Protein 2QIB (pdb70)

CATH classification: 1.10.357.10

Sequence (421 aa):
GVEERRQQLIGVALDLFSRRSPDEVSIDEIASAAGISRPLVYHYFPGKLSLYEAALQRASDDLADRFVEPRQGPLGARLLRVGRYFDFVDEHGPGFSALRGGPAVGSTTTNALVDSVRQAAYVQILSHLDVTEPPARLELVVRSWISLAESTALLWLDGRRIPRAELETQLVHDFAALAVSAAYDEEGALVRRVLADEPEDGPFGDLVDRLLALSARRRQQLIGVALDLFSRRSPDEVSIDEIASAAGISRPLVYHYFPGKLSLYEAALQRASDDLADRFVEPRQGPLGARLLRVGRYFDFVDEHGPGFSALRSTTTNALVDSVRQAAYVQILSHLDVTEPPARLELVVRSWISLAESTALLWLDGRRIPRAELETQLVHDFAALAVSAAYDEEGALVRRVLADEPEGPFGDLVDRLLALS

Radius of gyration: 23.61 Å; Cα contacts (8 Å, |Δi|>4): 431; chains: 2; bounding box: 63×39×67 Å

Nearest PDB structures (foldseek):
  2qib-assembly1_A  TM=1.005E+00  e=2.939E-26  Streptomyces coelicolor A3(2)
  3bjb-assembly1_B  TM=6.871E-01  e=5.422E-05  Rhodococcus jostii RHA1
  5ua2-assembly1_A-2  TM=6.798E-01  e=7.102E-04  Mycobacterium tuberculosis H37Rv
  5vl9-assembly2_C  TM=7.316E-01  e=1.381E-03  [Enterobacter] lignolyticus
  2fd5-assembly1_A-2  TM=6.875E-01  e=1.059E-03  Pseudomonas aeruginosa PAO1

Solvent-accessible surface area: 19362 Å² total

B-factor: mean 26.99, std 11.4, range [12.88, 79.57]

Organism: Streptomyces coelicolor (strain ATCC BAA-471 / A3(2) / M145) (NCBI:txid100226)

InterPro domains:
  IPR001647 DNA-binding HTH domain, TetR-type [PF00440] (19-64)
  IPR001647 DNA-binding HTH domain, TetR-type [PR00455] (18-31)
  IPR001647 DNA-binding HTH domain, TetR-type [PR00455] (39-62)
  IPR001647 DNA-binding HTH domain, TetR-type [PS50977] (12-72)
  IPR009057 Homedomain-like superfamily [SSF46689] (6-78)
  IPR023772 DNA-binding HTH domain, TetR-type, conserved site [PS01081] (30-60)
  IPR050109 HTH-type, TetR-like transcriptional regulator [PTHR30055] (1-111)
  IPR054129 DesT tetracyclin repressor-like, C-terminal domain [PF21943] (85-188)

Structure (mmCIF, N/CA/C/O backbone):
data_2QIB
#
_entry.id   2QIB
#
_cell.length_a   54.607
_cell.length_b   76.292
_cell.length_c   65.262
_cell.angle_alpha   90.00
_cell.angle_beta   107.54
_cell.angle_gamma   90.00
#
_symmetry.space_group_name_H-M   'P 1 21 1'
#
loop_
_entity.id
_entity.type
_entity.pdbx_description
1 polymer 'tetR-family transcriptional regulator'
2 non-polymer 'HEXAETHYLENE GLYCOL'
3 water water
#
loop_
_atom_site.group_PDB
_atom_site.id
_atom_site.type_symbol
_atom_site.label_atom_id
_atom_site.label_alt_id
_atom_site.label_comp_id
_atom_site.label_asym_id
_atom_site.label_entity_id
_atom_site.label_seq_id
_atom_site.pdbx_PDB_ins_code
_atom_site.Cartn_x
_atom_site.Cartn_y
_atom_site.Cartn_z
_atom_site.occupancy
_atom_site.B_iso_or_equiv
_atom_site.auth_seq_id
_atom_site.auth_comp_id
_atom_site.auth_asym_id
_atom_site.auth_atom_id
_atom_site.pdbx_PDB_model_num
ATOM 9 N N . GLY A 1 10 ? 35.499 16.260 -11.943 1.00 40.66 10 GLY A N 1
ATOM 10 C CA . GLY A 1 10 ? 35.382 14.914 -12.502 1.00 36.56 10 GLY A CA 1
ATOM 11 C C . GLY A 1 10 ? 33.952 14.390 -12.527 1.00 34.22 10 GLY A C 1
ATOM 12 O O . GLY A 1 10 ? 33.041 15.003 -11.952 1.00 32.61 10 GLY A O 1
ATOM 13 N N . VAL A 1 11 ? 33.770 13.251 -13.200 1.00 31.84 11 VAL A N 1
ATOM 14 C CA . VAL A 1 11 ? 32.436 12.672 -13.485 1.00 29.44 11 VAL A CA 1
ATOM 15 C C . VAL A 1 11 ? 31.653 12.276 -12.231 1.00 28.68 11 VAL A C 1
ATOM 16 O O . VAL A 1 11 ? 30.477 12.630 -12.085 1.00 26.92 11 VAL A O 1
ATOM 20 N N . GLU A 1 12 ? 32.304 11.547 -11.321 1.00 27.81 12 GLU A N 1
ATOM 21 C CA . GLU A 1 12 ? 31.628 11.140 -10.078 1.00 27.91 12 GLU A CA 1
ATOM 22 C C . GLU A 1 12 ? 31.353 12.323 -9.168 1.00 27.46 12 GLU A C 1
ATOM 23 O O . GLU A 1 12 ? 30.298 12.375 -8.535 1.00 27.97 12 GLU A O 1
ATOM 29 N N . GLU A 1 13 ? 32.295 13.268 -9.124 1.00 27.43 13 GLU A N 1
ATOM 30 C CA . GLU A 1 13 ? 32.101 14.514 -8.381 1.00 27.46 13 GLU A CA 1
ATOM 31 C C . GLU A 1 13 ? 30.879 15.237 -8.939 1.00 25.77 13 GLU A C 1
ATOM 32 O O . GLU A 1 13 ? 30.011 15.668 -8.183 1.00 25.54 13 GLU A O 1
ATOM 38 N N . ARG A 1 14 ? 30.809 15.341 -10.262 1.00 24.30 14 ARG A N 1
ATOM 39 C CA . ARG A 1 14 ? 29.689 16.022 -10.900 1.00 23.23 14 ARG A CA 1
ATOM 40 C C . ARG A 1 14 ? 28.367 15.326 -10.598 1.00 22.11 14 ARG A C 1
ATOM 41 O O . ARG A 1 14 ? 27.370 15.998 -10.316 1.00 20.91 14 ARG A O 1
ATOM 49 N N . ARG A 1 15 ? 28.345 13.997 -10.683 1.00 20.61 15 ARG A N 1
ATOM 50 C CA . ARG A 1 15 ? 27.104 13.269 -10.387 1.00 21.60 15 ARG A CA 1
ATOM 51 C C . ARG A 1 15 ? 26.636 13.574 -8.980 1.00 20.83 15 ARG A C 1
ATOM 52 O O . ARG A 1 15 ? 25.464 13.881 -8.764 1.00 19.08 15 ARG A O 1
ATOM 60 N N . GLN A 1 16 ? 27.557 13.482 -8.022 1.00 20.49 16 GLN A N 1
ATOM 61 C CA . GLN A 1 16 ? 27.203 13.738 -6.614 1.00 21.17 16 GLN A CA 1
ATOM 62 C C . GLN A 1 16 ? 26.845 15.217 -6.360 1.00 21.26 16 GLN A C 1
ATOM 63 O O . GLN A 1 16 ? 25.912 15.510 -5.569 1.00 19.90 16 GLN A O 1
ATOM 69 N N . GLN A 1 17 ? 27.531 16.142 -7.043 1.00 20.21 17 GLN A N 1
ATOM 70 C CA . GLN A 1 17 ? 27.159 17.569 -7.000 1.00 20.71 17 GLN A CA 1
ATOM 71 C C . GLN A 1 17 ? 25.724 17.784 -7.477 1.00 19.93 17 GLN A C 1
ATOM 72 O O . GLN A 1 17 ? 24.956 18.488 -6.827 1.00 20.00 17 GLN A O 1
ATOM 78 N N . LEU A 1 18 ? 25.386 17.194 -8.625 1.00 19.42 18 LEU A N 1
ATOM 79 C CA . LEU A 1 18 ? 24.045 17.300 -9.178 1.00 18.87 18 LEU A CA 1
ATOM 80 C C . LEU A 1 18 ? 22.973 16.744 -8.227 1.00 18.19 18 LEU A C 1
ATOM 81 O O . LEU A 1 18 ? 21.935 17.357 -8.072 1.00 17.29 18 LEU A O 1
ATOM 86 N N . ILE A 1 19 ? 23.220 15.585 -7.604 1.00 17.73 19 ILE A N 1
ATOM 87 C CA . ILE A 1 19 ? 22.261 15.017 -6.639 1.00 17.87 19 ILE A CA 1
ATOM 88 C C . ILE A 1 19 ? 22.056 16.004 -5.497 1.00 16.89 19 ILE A C 1
ATOM 89 O O . ILE A 1 19 ? 20.926 16.198 -5.059 1.00 17.58 19 ILE A O 1
ATOM 94 N N . GLY A 1 20 ? 23.151 16.624 -5.041 1.00 17.09 20 GLY A N 1
ATOM 95 C CA . GLY A 1 20 ? 23.089 17.621 -3.925 1.00 16.58 20 GLY A CA 1
ATOM 96 C C . GLY A 1 20 ? 22.274 18.858 -4.289 1.00 16.69 20 GLY A C 1
ATOM 97 O O . GLY A 1 20 ? 21.484 19.360 -3.489 1.00 15.84 20 GLY A O 1
ATOM 98 N N . VAL A 1 21 ? 22.487 19.355 -5.507 1.00 16.46 21 VAL A N 1
ATOM 99 C CA . VAL A 1 21 ? 21.771 20.513 -5.989 1.00 16.82 21 VAL A CA 1
ATOM 100 C C . VAL A 1 21 ? 20.299 20.166 -6.093 1.00 15.81 21 VAL A C 1
ATOM 101 O O . VAL A 1 21 ? 19.423 20.940 -5.669 1.00 16.24 21 VAL A O 1
ATOM 105 N N . ALA A 1 22 ? 20.017 19.008 -6.679 1.00 15.90 22 ALA A N 1
ATOM 106 C CA . ALA A 1 22 ? 18.631 18.527 -6.780 1.00 16.81 22 ALA A CA 1
ATOM 107 C C . ALA A 1 22 ? 17.975 18.406 -5.423 1.00 17.38 22 ALA A C 1
ATOM 108 O O . ALA A 1 22 ? 16.820 18.826 -5.232 1.00 17.10 22 ALA A O 1
ATOM 110 N N . LEU A 1 23 ? 18.694 17.804 -4.478 1.00 16.92 23 LEU A N 1
ATOM 111 C CA . LEU A 1 23 ? 18.155 17.654 -3.132 1.00 17.21 23 LEU A CA 1
ATOM 112 C C . LEU A 1 23 ? 17.858 19.021 -2.519 1.00 17.47 23 LEU A C 1
ATOM 113 O O . LEU A 1 23 ? 16.802 19.215 -1.898 1.00 18.19 23 LEU A O 1
ATOM 118 N N . ASP A 1 24 ? 18.762 19.974 -2.720 1.00 16.93 24 ASP A N 1
ATOM 119 C CA . ASP A 1 24 ? 18.535 21.326 -2.204 1.00 17.19 24 ASP A CA 1
ATOM 120 C C . ASP A 1 24 ? 17.216 21.938 -2.738 1.00 16.34 24 ASP A C 1
ATOM 121 O O . ASP A 1 24 ? 16.386 22.427 -1.983 1.00 16.08 24 ASP A O 1
ATOM 126 N N . LEU A 1 25 ? 17.030 21.881 -4.052 1.00 16.08 25 LEU A N 1
ATOM 127 C CA . LEU A 1 25 ? 15.851 22.475 -4.684 1.00 15.87 25 LEU A CA 1
ATOM 128 C C . LEU A 1 25 ? 14.573 21.726 -4.349 1.00 16.14 25 LEU A C 1
ATOM 129 O O . LEU A 1 25 ? 13.569 22.364 -4.022 1.00 16.48 25 LEU A O 1
ATOM 134 N N . PHE A 1 26 ? 14.626 20.389 -4.399 1.00 15.33 26 PHE A N 1
ATOM 135 C CA . PHE A 1 26 ? 13.464 19.560 -4.056 1.00 16.92 26 PHE A CA 1
ATOM 136 C C . PHE A 1 26 ? 13.149 19.633 -2.560 1.00 17.45 26 PHE A C 1
ATOM 137 O O . PHE A 1 26 ? 12.051 19.241 -2.134 1.00 18.66 26 PHE A O 1
ATOM 145 N N . SER A 1 27 ? 14.096 20.110 -1.753 1.00 17.02 27 SER A N 1
ATOM 146 C CA . SER A 1 27 ? 13.806 20.315 -0.328 1.00 18.92 27 SER A CA 1
ATOM 147 C C . SER A 1 27 ? 13.045 21.623 -0.131 1.00 20.10 27 SER A C 1
ATOM 148 O O . SER A 1 27 ? 12.182 21.729 0.749 1.00 21.37 27 SER A O 1
ATOM 151 N N . ARG A 1 28 ? 13.373 22.623 -0.949 1.00 19.97 28 ARG A N 1
ATOM 152 C CA . ARG A 1 28 ? 12.859 23.982 -0.800 1.00 20.92 28 ARG A CA 1
ATOM 153 C C . ARG A 1 28 ? 11.463 24.212 -1.354 1.00 20.13 28 ARG A C 1
ATOM 154 O O . ARG A 1 28 ? 10.770 25.132 -0.915 1.00 19.88 28 ARG A O 1
ATOM 162 N N . ARG A 1 29 ? 11.074 23.418 -2.345 1.00 20.35 29 ARG A N 1
ATOM 163 C CA . ARG A 1 29 ? 9.831 23.657 -3.063 1.00 21.46 29 ARG A CA 1
ATOM 164 C C . ARG A 1 29 ? 9.183 22.357 -3.440 1.00 20.08 29 ARG A C 1
ATOM 165 O O . ARG A 1 29 ? 9.878 21.334 -3.609 1.00 21.55 29 ARG A O 1
ATOM 173 N N . SER A 1 30 ? 7.870 22.389 -3.645 1.00 20.75 30 SER A N 1
ATOM 174 C CA . SER A 1 30 ? 7.193 21.232 -4.207 1.00 21.86 30 SER A CA 1
ATOM 175 C C . SER A 1 30 ? 7.787 20.919 -5.588 1.00 21.69 30 SER A C 1
ATOM 176 O O . SER A 1 30 ? 8.273 21.841 -6.285 1.00 20.73 30 SER A O 1
ATOM 179 N N . PRO A 1 31 ? 7.786 19.625 -5.976 1.00 21.84 31 PRO A N 1
ATOM 180 C CA . PRO A 1 31 ? 8.600 19.174 -7.098 1.00 22.27 31 PRO A CA 1
ATOM 181 C C . PRO A 1 31 ? 8.110 19.731 -8.456 1.00 22.72 31 PRO A C 1
ATOM 182 O O . PRO A 1 31 ? 8.904 19.849 -9.399 1.00 22.28 31 PRO A O 1
ATOM 186 N N . ASP A 1 32 ? 6.824 20.080 -8.545 1.00 22.20 32 ASP A N 1
ATOM 187 C CA . ASP A 1 32 ? 6.286 20.776 -9.737 1.00 23.51 32 ASP A CA 1
ATOM 188 C C . ASP A 1 32 ? 6.919 22.155 -9.986 1.00 21.98 32 ASP A C 1
ATOM 189 O O . ASP A 1 32 ? 6.829 22.693 -11.123 1.00 22.47 32 ASP A O 1
ATOM 194 N N . GLU A 1 33 ? 7.533 22.741 -8.954 1.00 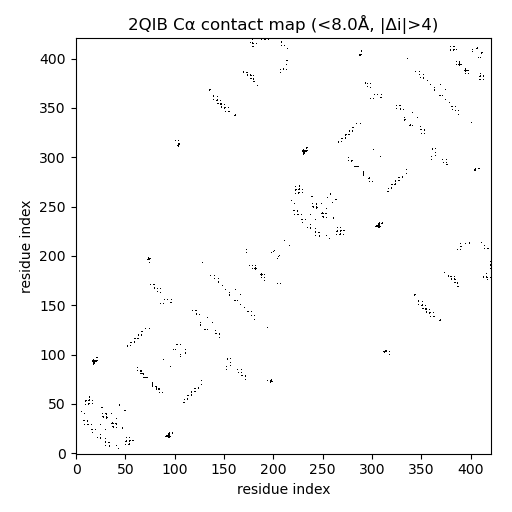20.34 33 GLU A N 1
ATOM 195 C CA . GLU A 1 33 ? 8.191 24.045 -9.061 1.00 19.46 33 GLU A CA 1
ATOM 196 C C . GLU A 1 33 ? 9.716 23.940 -9.152 1.00 18.20 33 GLU A C 1
ATOM 197 O O . GLU A 1 33 ? 10.396 24.912 -8.888 1.00 18.41 33 GLU A O 1
ATOM 203 N N . VAL A 1 34 ? 10.235 22.751 -9.472 1.00 17.58 34 VAL A N 1
ATOM 204 C CA . VAL A 1 34 ? 11.671 22.561 -9.654 1.00 17.02 34 VAL A CA 1
ATOM 205 C C . VAL A 1 34 ? 11.874 21.997 -11.045 1.00 17.80 34 VAL A C 1
ATOM 206 O O . VAL A 1 34 ? 11.307 20.968 -11.383 1.00 19.49 34 VAL A O 1
ATOM 210 N N . SER A 1 35 ? 12.680 22.675 -11.855 1.00 17.69 35 SER A N 1
ATOM 211 C CA . SER A 1 35 ? 12.914 22.241 -13.246 1.00 17.00 35 SER A CA 1
ATOM 212 C C . SER A 1 35 ? 14.349 21.766 -13.461 1.00 16.37 35 SER A C 1
ATOM 213 O O . SER A 1 35 ? 15.260 22.110 -12.714 1.00 15.24 35 SER A O 1
ATOM 216 N N . ILE A 1 36 ? 14.552 21.013 -14.536 1.00 16.86 36 ILE A N 1
ATOM 217 C CA . ILE A 1 36 ? 15.915 20.646 -14.943 1.00 17.66 36 ILE A CA 1
ATOM 218 C C . ILE A 1 36 ? 16.754 21.885 -15.202 1.00 17.21 36 ILE A C 1
ATOM 219 O O . ILE A 1 36 ? 17.918 21.953 -14.780 1.00 16.64 36 ILE A O 1
ATOM 224 N N . ASP A 1 37 ? 16.170 22.878 -15.881 1.00 17.01 37 ASP A N 1
ATOM 225 C CA . ASP A 1 37 ? 16.881 24.135 -16.131 1.00 17.99 37 ASP A CA 1
ATOM 226 C C . ASP A 1 37 ? 17.370 24.791 -14.817 1.00 17.29 37 ASP A C 1
ATOM 227 O O . ASP A 1 37 ? 18.473 25.331 -14.748 1.00 16.28 37 ASP A O 1
ATOM 232 N N . GLU A 1 38 ? 16.551 24.736 -13.770 1.00 16.53 38 GLU A N 1
ATOM 233 C CA . GLU A 1 38 ? 16.947 25.345 -12.493 1.00 16.06 38 GLU A CA 1
ATOM 234 C C . GLU A 1 38 ? 18.087 24.561 -11.841 1.00 16.24 38 GLU A C 1
ATOM 235 O O . GLU A 1 38 ? 18.998 25.132 -11.226 1.00 16.51 38 GLU A O 1
ATOM 241 N N . ILE A 1 39 ? 17.998 23.240 -11.953 1.00 15.27 39 ILE A N 1
ATOM 242 C CA . ILE A 1 39 ? 19.037 22.357 -11.434 1.00 16.15 39 ILE A CA 1
ATOM 243 C C . ILE A 1 39 ? 20.367 22.611 -12.181 1.00 15.55 39 ILE A C 1
ATOM 244 O O . ILE A 1 39 ? 21.406 22.809 -11.542 1.00 16.04 39 ILE A O 1
ATOM 249 N N . ALA A 1 40 ? 20.302 22.643 -13.510 1.00 15.79 40 ALA A N 1
ATOM 250 C CA . ALA A 1 40 ? 21.482 22.932 -14.349 1.00 16.36 40 ALA A CA 1
ATOM 251 C C . ALA A 1 40 ? 22.069 24.272 -13.946 1.00 17.48 40 ALA A C 1
ATOM 252 O O . ALA A 1 40 ? 23.273 24.384 -13.695 1.00 17.21 40 ALA A O 1
ATOM 254 N N . SER A 1 41 ? 21.216 25.300 -13.850 1.00 18.84 41 SER A N 1
ATOM 255 C CA . SER A 1 41 ? 21.705 26.629 -13.459 1.00 20.88 41 SER A CA 1
ATOM 256 C C . SER A 1 41 ? 22.407 26.642 -12.084 1.00 21.09 41 SER A C 1
ATOM 257 O O . SER A 1 41 ? 23.519 27.147 -11.972 1.00 21.49 41 SER A O 1
ATOM 260 N N . ALA A 1 42 ? 21.764 26.073 -11.062 1.00 20.76 42 ALA A N 1
ATOM 261 C CA . ALA A 1 42 ? 22.349 25.954 -9.727 1.00 21.55 42 ALA A CA 1
ATOM 262 C C . ALA A 1 42 ? 23.669 25.169 -9.733 1.00 22.45 42 ALA A C 1
ATOM 263 O O . ALA A 1 42 ? 24.602 25.507 -9.002 1.00 22.50 42 ALA A O 1
ATOM 265 N N . ALA A 1 43 ? 23.741 24.138 -10.573 1.00 21.92 43 ALA A N 1
ATOM 266 C CA . ALA A 1 43 ? 24.953 23.322 -10.691 1.00 22.10 43 ALA A CA 1
ATOM 267 C C . ALA A 1 43 ? 26.052 23.962 -11.543 1.00 22.00 43 ALA A C 1
ATOM 268 O O . ALA A 1 43 ? 27.196 23.480 -11.558 1.00 22.98 43 ALA A O 1
ATOM 270 N N . GLY A 1 44 ? 25.722 25.012 -12.295 1.00 20.88 44 GLY A N 1
ATOM 271 C CA . GLY A 1 44 ? 26.708 25.674 -13.151 1.00 21.75 44 GLY A CA 1
ATOM 272 C C . GLY A 1 44 ? 26.960 24.910 -14.434 1.00 22.43 44 GLY A C 1
ATOM 273 O O . GLY A 1 44 ? 28.034 25.024 -15.028 1.00 23.30 44 GLY A O 1
ATOM 274 N N . ILE A 1 45 ? 25.973 24.135 -14.890 1.00 22.17 45 ILE A N 1
ATOM 275 C CA . ILE A 1 45 ? 26.138 23.359 -16.138 1.00 22.42 45 ILE A CA 1
ATOM 276 C C . ILE A 1 45 ? 24.983 23.574 -17.114 1.00 22.19 45 ILE A C 1
ATOM 277 O O . ILE A 1 45 ? 23.998 24.222 -16.776 1.00 22.29 45 ILE A O 1
ATOM 282 N N . SER A 1 46 ? 25.099 23.020 -18.318 1.00 21.52 46 SER A N 1
ATOM 283 C CA . SER A 1 46 ? 24.055 23.151 -19.324 1.00 21.13 46 SER A CA 1
ATOM 284 C C . SER A 1 46 ? 22.936 22.132 -19.081 1.00 20.63 46 SER A C 1
ATOM 285 O O . SER A 1 46 ? 23.124 21.110 -18.400 1.00 19.04 46 SER A O 1
ATOM 288 N N . ARG A 1 47 ? 21.764 22.429 -19.637 1.00 20.37 47 ARG A N 1
ATOM 289 C CA . ARG A 1 47 ? 20.618 21.537 -19.589 1.00 21.18 47 ARG A CA 1
ATOM 290 C C . ARG A 1 47 ? 20.950 20.116 -20.130 1.00 19.38 47 ARG A C 1
ATOM 291 O O . ARG A 1 47 ? 20.685 19.118 -19.443 1.00 18.95 47 ARG A O 1
ATOM 299 N N . PRO A 1 48 ? 21.530 20.004 -21.352 1.00 19.33 48 PRO A N 1
ATOM 300 C CA . PRO A 1 48 ? 21.897 18.661 -21.837 1.00 19.31 48 PRO A CA 1
ATOM 301 C C . PRO A 1 48 ? 22.875 17.932 -20.900 1.00 19.37 48 PRO A C 1
ATOM 302 O O . PRO A 1 48 ? 22.767 16.701 -20.714 1.00 18.65 48 PRO A O 1
ATOM 306 N N . LEU A 1 49 ? 23.800 18.670 -20.283 1.00 18.74 49 LEU A N 1
ATOM 307 C CA . LEU A 1 49 ? 24.747 17.994 -19.385 1.00 20.31 49 LEU A CA 1
ATOM 308 C C . LEU A 1 49 ? 24.056 17.331 -18.163 1.00 19.78 49 LEU A C 1
ATOM 309 O O . LEU A 1 49 ? 24.506 16.276 -17.689 1.00 19.54 49 LEU A O 1
ATOM 314 N N . VAL A 1 50 ? 22.948 17.907 -17.672 1.00 18.60 50 VAL A N 1
ATOM 315 C CA . VAL A 1 50 ? 22.169 17.253 -16.612 1.00 18.12 50 VAL A CA 1
ATOM 316 C C . VAL A 1 50 ? 21.660 15.893 -17.100 1.00 17.93 50 VAL A C 1
ATOM 317 O O . VAL A 1 50 ? 21.758 14.899 -16.400 1.00 17.31 50 VAL A O 1
ATOM 321 N N . TYR A 1 51 ? 21.156 15.851 -18.340 1.00 17.81 51 TYR A N 1
ATOM 322 C CA . TYR A 1 51 ? 20.648 14.594 -18.889 1.00 17.92 51 TYR A CA 1
ATOM 323 C C . TYR A 1 51 ? 21.765 13.570 -19.194 1.00 19.02 51 TYR A C 1
ATOM 324 O O . TYR A 1 51 ? 21.479 12.391 -19.427 1.00 21.17 51 TYR A O 1
ATOM 333 N N . HIS A 1 52 ? 23.021 14.008 -19.194 1.00 19.24 52 HIS A N 1
ATOM 334 C CA . HIS A 1 52 ? 24.140 13.060 -19.276 1.00 20.12 52 HIS A CA 1
ATOM 335 C C . HIS A 1 52 ? 24.166 12.139 -18.050 1.00 21.32 52 HIS A C 1
ATOM 336 O O . HIS A 1 52 ? 24.578 10.983 -18.147 1.00 21.34 52 HIS A O 1
ATOM 343 N N . TYR A 1 53 ? 23.727 12.672 -16.909 1.00 20.35 53 TYR A N 1
ATOM 344 C CA . TYR A 1 53 ? 23.790 11.965 -15.612 1.00 22.18 53 TYR A CA 1
ATOM 345 C C . TYR A 1 53 ? 22.495 11.292 -15.195 1.00 22.58 53 TYR A C 1
ATOM 346 O O . TYR A 1 53 ? 22.492 10.249 -14.520 1.00 23.33 53 TYR A O 1
ATOM 355 N N . PHE A 1 54 ? 21.377 11.892 -15.590 1.00 22.67 54 PHE A N 1
ATOM 356 C CA . PHE A 1 54 ? 20.047 11.374 -15.268 1.00 24.88 54 PHE A CA 1
ATOM 357 C C . PHE A 1 54 ? 19.161 11.474 -16.508 1.00 26.01 54 PHE A C 1
ATOM 358 O O . PHE A 1 54 ? 19.133 12.523 -17.143 1.00 28.21 54 PHE A O 1
ATOM 366 N N . PRO A 1 55 ? 18.464 10.386 -16.870 1.00 26.55 55 PRO A N 1
ATOM 367 C CA . PRO A 1 55 ? 17.649 10.405 -18.110 1.00 26.55 55 PRO A CA 1
ATOM 368 C C . PRO A 1 55 ? 16.342 11.200 -18.022 1.00 26.06 55 PRO A C 1
ATOM 369 O O . PRO A 1 55 ? 15.692 11.446 -19.047 1.00 26.89 55 PRO A O 1
ATOM 373 N N . GLY A 1 56 ? 15.963 11.622 -16.821 1.00 24.62 56 GLY A N 1
ATOM 374 C CA . GLY A 1 56 ? 14.797 12.481 -16.667 1.00 22.79 56 GLY A CA 1
ATOM 375 C C . GLY A 1 56 ? 14.671 13.026 -15.252 1.00 22.59 56 GLY A C 1
ATOM 376 O O . GLY A 1 56 ? 15.424 12.654 -14.340 1.00 22.33 56 GLY A O 1
ATOM 377 N N . LYS A 1 57 ? 13.696 13.911 -15.089 1.00 21.78 57 LYS A N 1
ATOM 378 C CA . LYS A 1 57 ? 13.458 14.563 -13.813 1.00 20.94 57 LYS A CA 1
ATOM 379 C C . LYS A 1 57 ? 13.181 13.562 -12.693 1.00 20.79 57 LYS A C 1
ATOM 380 O O . LYS A 1 57 ? 13.719 13.705 -11.593 1.00 18.20 57 LYS A O 1
ATOM 386 N N . LEU A 1 58 ? 12.381 12.540 -12.976 1.00 21.31 58 LEU A N 1
ATOM 387 C CA . LEU A 1 58 ? 12.036 11.561 -11.932 1.00 21.97 58 LEU A CA 1
ATOM 388 C C . LEU A 1 58 ? 13.267 10.826 -11.380 1.00 21.60 58 LEU A C 1
ATOM 389 O O . LEU A 1 58 ? 13.389 10.619 -10.160 1.00 20.91 58 LEU A O 1
ATOM 394 N N . SER A 1 59 ? 14.202 10.458 -12.254 1.00 20.88 59 SER A N 1
ATOM 395 C CA . SER A 1 59 ? 15.348 9.682 -11.807 1.00 22.60 59 SER A CA 1
ATOM 396 C C . SER A 1 59 ? 16.227 10.544 -10.882 1.00 21.94 59 SER A C 1
ATOM 397 O O . SER A 1 59 ? 16.766 10.048 -9.911 1.00 22.30 59 SER A O 1
ATOM 400 N N . LEU A 1 60 ? 16.304 11.844 -11.163 1.00 21.06 60 LEU A N 1
ATOM 401 C CA . LEU A 1 60 ? 17.055 12.786 -10.327 1.00 20.53 60 LEU A CA 1
ATOM 402 C C . LEU A 1 60 ? 16.3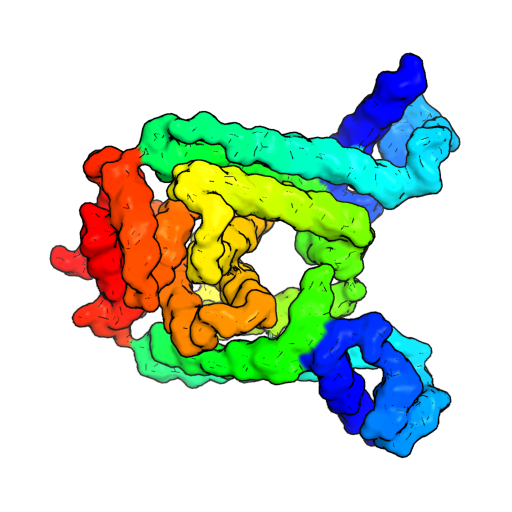43 13.002 -8.996 1.00 19.55 60 LEU A C 1
ATOM 403 O O . LEU A 1 60 ? 16.966 13.008 -7.924 1.00 18.62 60 LEU A O 1
ATOM 408 N N . TYR A 1 61 ? 15.023 13.158 -9.066 1.00 18.32 61 TYR A N 1
ATOM 409 C CA . TYR A 1 61 ? 14.208 13.276 -7.850 1.00 18.72 61 TYR A CA 1
ATOM 410 C C . TYR A 1 61 ? 14.415 12.042 -6.976 1.00 19.42 61 TYR A C 1
ATOM 411 O O . TYR A 1 61 ? 14.590 12.166 -5.771 1.00 18.14 61 TYR A O 1
ATOM 420 N N . GLU A 1 62 ? 14.398 10.849 -7.602 1.00 18.99 62 GLU A N 1
ATOM 421 C CA . GLU A 1 62 ? 14.620 9.587 -6.848 1.00 20.00 62 GLU A CA 1
ATOM 422 C C . GLU A 1 62 ? 16.014 9.524 -6.227 1.00 19.68 62 GLU A C 1
ATOM 423 O O . GLU A 1 62 ? 16.171 9.089 -5.064 1.00 19.06 62 GLU A O 1
ATOM 429 N N . ALA A 1 63 ? 17.024 9.990 -6.968 1.00 18.58 63 ALA A N 1
ATOM 430 C CA . ALA A 1 63 ? 18.407 10.001 -6.474 1.00 18.92 63 ALA A CA 1
ATOM 431 C C . ALA A 1 63 ? 18.554 10.950 -5.268 1.00 18.56 63 ALA A C 1
ATOM 432 O O . ALA A 1 63 ? 19.188 10.596 -4.248 1.00 18.84 63 ALA A O 1
ATOM 434 N N . ALA A 1 64 ? 17.942 12.123 -5.370 1.00 18.20 64 ALA A N 1
ATOM 435 C CA . ALA A 1 64 ? 17.910 13.062 -4.228 1.00 17.58 64 ALA A CA 1
ATOM 436 C C . ALA A 1 64 ? 17.220 12.420 -3.026 1.00 18.84 64 ALA A C 1
ATOM 437 O O . ALA A 1 64 ? 17.689 12.543 -1.901 1.00 19.40 64 ALA A O 1
ATOM 439 N N . LEU A 1 65 ? 16.080 11.770 -3.280 1.00 19.05 65 LEU A N 1
ATOM 440 C CA . LEU A 1 65 ? 15.287 11.144 -2.210 1.00 19.41 65 LEU A CA 1
ATOM 441 C C . LEU A 1 65 ? 16.056 10.004 -1.545 1.00 19.39 65 LEU A C 1
ATOM 442 O O . LEU A 1 65 ? 15.993 9.841 -0.317 1.00 19.41 65 LEU A O 1
ATOM 447 N N . GLN A 1 66 ? 16.803 9.234 -2.336 1.00 19.81 66 GLN A N 1
ATOM 448 C CA . GLN A 1 66 ? 17.703 8.211 -1.786 1.00 20.74 66 GLN A CA 1
ATOM 449 C C . GLN A 1 66 ? 18.727 8.798 -0.818 1.00 20.17 66 GLN A C 1
ATOM 450 O O . GLN A 1 66 ? 18.949 8.268 0.281 1.00 19.58 66 GLN A O 1
ATOM 456 N N . ARG A 1 67 ? 19.354 9.893 -1.207 1.00 18.69 67 ARG A N 1
ATOM 457 C CA . ARG A 1 67 ? 20.289 10.544 -0.305 1.00 19.06 67 ARG A CA 1
ATOM 458 C C . ARG A 1 67 ? 19.612 11.011 1.000 1.00 18.03 67 ARG A C 1
ATOM 459 O O . ARG A 1 67 ? 20.126 10.793 2.106 1.00 18.74 67 ARG A O 1
ATOM 467 N N . ALA A 1 68 ? 18.461 11.665 0.836 1.00 18.18 68 ALA A N 1
ATOM 468 C CA . ALA A 1 68 ? 17.685 12.189 1.979 1.00 18.10 68 ALA A CA 1
ATOM 469 C C . ALA A 1 68 ? 17.218 11.061 2.905 1.00 18.54 68 ALA A C 1
ATOM 470 O O . ALA A 1 68 ? 17.298 11.170 4.145 1.00 19.07 68 ALA A O 1
ATOM 472 N N . SER A 1 69 ? 16.741 9.987 2.290 1.00 17.67 69 SER A N 1
ATOM 473 C CA . SER A 1 69 ? 16.262 8.805 3.018 1.00 19.40 69 SER A CA 1
ATOM 474 C C . SER A 1 69 ? 17.389 8.152 3.821 1.00 20.10 69 SER A C 1
ATOM 475 O O . SER A 1 69 ? 17.198 7.771 4.990 1.00 20.00 69 SER A O 1
ATOM 478 N N . ASP A 1 70 ? 18.572 8.010 3.210 1.00 19.28 70 ASP A N 1
ATOM 4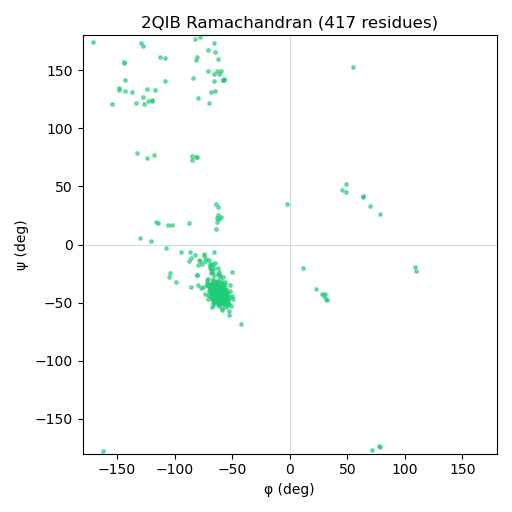79 C CA . ASP A 1 70 ? 19.746 7.508 3.920 1.00 21.12 70 ASP A CA 1
ATOM 480 C C . ASP A 1 70 ? 20.135 8.376 5.101 1.00 20.89 70 ASP A C 1
ATOM 481 O O . ASP A 1 70 ? 20.501 7.859 6.173 1.00 20.59 70 ASP A O 1
ATOM 486 N N . ASP A 1 71 ? 20.067 9.687 4.892 1.00 20.65 71 ASP A N 1
ATOM 487 C CA . ASP A 1 71 ? 20.368 10.658 5.942 1.00 20.25 71 ASP A CA 1
ATOM 488 C C . ASP A 1 71 ? 19.412 10.435 7.138 1.00 19.00 71 ASP A C 1
ATOM 489 O O . ASP A 1 71 ? 19.874 10.205 8.292 1.00 19.91 71 ASP A O 1
ATOM 494 N N . LEU A 1 72 ? 18.103 10.487 6.888 1.00 18.96 72 LEU A N 1
ATOM 495 C CA . LEU A 1 72 ? 17.128 10.337 8.006 1.00 18.55 72 LEU A CA 1
ATOM 496 C C . LEU A 1 72 ? 17.291 8.986 8.690 1.00 18.05 72 LEU A C 1
ATOM 497 O O . LEU A 1 72 ? 17.296 8.902 9.916 1.00 16.86 72 LEU A O 1
ATOM 502 N N . ALA A 1 73 ? 17.372 7.913 7.914 1.00 18.58 73 ALA A N 1
ATOM 503 C CA . ALA A 1 73 ? 17.570 6.604 8.545 1.00 20.35 73 ALA A CA 1
ATOM 504 C C . ALA A 1 73 ? 18.807 6.579 9.495 1.00 20.48 73 ALA A C 1
ATOM 505 O O . ALA A 1 73 ? 18.763 5.970 10.585 1.00 20.25 73 ALA A O 1
ATOM 507 N N . ASP A 1 74 ? 19.909 7.205 9.075 1.00 20.48 74 ASP A N 1
ATOM 508 C CA . ASP A 1 74 ? 21.117 7.245 9.888 1.00 21.01 74 ASP A CA 1
ATOM 509 C C . ASP A 1 74 ? 20.893 8.054 11.151 1.00 20.36 74 ASP A C 1
ATOM 510 O O . ASP A 1 74 ? 21.459 7.734 12.207 1.00 19.84 74 ASP A O 1
ATOM 515 N N . ARG A 1 75 ? 20.028 9.063 11.056 1.00 19.84 75 ARG A N 1
ATOM 516 C CA . ARG A 1 75 ? 19.704 9.892 12.218 1.00 19.24 75 ARG A CA 1
ATOM 517 C C . ARG A 1 75 ? 18.975 9.108 13.293 1.00 18.83 75 ARG A C 1
ATOM 518 O O . ARG A 1 75 ? 18.965 9.524 14.440 1.00 18.60 75 ARG A O 1
ATOM 526 N N . PHE A 1 76 ? 18.364 7.979 12.925 1.00 17.84 76 PHE A N 1
ATOM 527 C CA . PHE A 1 76 ? 17.657 7.128 13.917 1.00 17.87 76 PHE A CA 1
ATOM 528 C C . PHE A 1 76 ? 18.589 6.340 14.850 1.00 18.10 76 PHE A C 1
ATOM 529 O O . PHE A 1 76 ? 18.137 5.786 15.862 1.00 19.45 76 PHE A O 1
ATOM 537 N N . VAL A 1 77 ? 19.876 6.268 14.500 1.00 17.58 77 VAL A N 1
ATOM 538 C CA . VAL A 1 77 ? 20.807 5.428 15.237 1.00 17.88 77 VAL A CA 1
ATOM 539 C C . VAL A 1 77 ? 21.214 6.180 16.491 1.00 17.66 77 VAL A C 1
ATOM 540 O O . VAL A 1 77 ? 21.667 7.319 16.402 1.00 18.08 77 VAL A O 1
ATOM 544 N N . GLU A 1 78 ? 21.051 5.535 17.648 1.00 17.49 78 GLU A N 1
ATOM 545 C CA . GLU A 1 78 ? 21.243 6.185 18.966 1.00 18.00 78 GLU A CA 1
ATOM 546 C C . GLU A 1 78 ? 21.749 5.121 19.936 1.00 17.99 78 GLU A C 1
ATOM 547 O O . GLU A 1 78 ? 21.224 4.015 19.947 1.00 18.66 78 GLU A O 1
ATOM 553 N N . PRO A 1 79 ? 22.814 5.423 20.719 1.00 20.96 79 PRO A N 1
ATOM 554 C CA . PRO A 1 79 ? 23.373 4.429 21.647 1.00 21.27 79 PRO A CA 1
ATOM 555 C C . PRO A 1 79 ? 22.336 3.902 22.631 1.00 22.20 79 PRO A C 1
ATOM 556 O O . PRO A 1 79 ? 21.462 4.658 23.095 1.00 21.71 79 PRO A O 1
ATOM 560 N N . ARG A 1 80 ? 22.426 2.605 22.924 1.00 22.39 80 ARG A N 1
ATOM 561 C CA . ARG A 1 80 ? 21.516 1.964 23.866 1.00 23.46 80 ARG A CA 1
ATOM 562 C C . ARG A 1 80 ? 22.013 2.131 25.295 1.00 24.15 80 ARG A C 1
ATOM 563 O O . ARG A 1 80 ? 22.516 1.175 25.911 1.00 24.86 80 ARG A O 1
ATOM 571 N N . GLN A 1 81 ? 21.881 3.356 25.801 1.00 24.22 81 GLN A N 1
ATOM 572 C CA . GLN A 1 81 ? 22.436 3.744 27.087 1.00 25.23 81 GLN A CA 1
ATOM 573 C C . GLN A 1 81 ? 21.484 4.704 27.795 1.00 24.15 81 GLN A C 1
ATOM 574 O O . GLN A 1 81 ? 20.895 5.579 27.166 1.00 23.55 81 GLN A O 1
ATOM 580 N N . GLY A 1 82 ? 21.366 4.542 29.112 1.00 23.26 82 GLY A N 1
ATOM 581 C CA . GLY A 1 82 ? 20.525 5.441 29.914 1.00 22.48 82 GLY A CA 1
ATOM 582 C C . GLY A 1 82 ? 19.032 5.231 29.674 1.00 21.19 82 GLY A C 1
ATOM 583 O O . GLY A 1 82 ? 18.647 4.355 28.897 1.00 21.88 82 GLY A O 1
ATOM 584 N N . PRO A 1 83 ? 18.182 6.058 30.312 1.00 20.34 83 PRO A N 1
ATOM 585 C CA . PRO A 1 83 ? 16.716 5.884 30.221 1.00 19.77 83 PRO A CA 1
ATOM 586 C C . PRO A 1 83 ? 16.280 5.944 28.749 1.00 18.94 83 PRO A C 1
ATOM 587 O O . PRO A 1 83 ? 16.819 6.744 27.979 1.00 19.04 83 PRO A O 1
ATOM 591 N N . LEU A 1 84 ? 15.311 5.112 28.378 1.00 17.65 84 LEU A N 1
ATOM 592 C CA . LEU A 1 84 ? 14.891 5.000 26.973 1.00 19.47 84 LEU A CA 1
ATOM 593 C C . LEU A 1 84 ? 14.229 6.272 26.467 1.00 18.06 84 LEU A C 1
ATOM 594 O O . LEU A 1 84 ? 14.419 6.646 25.315 1.00 16.83 84 LEU A O 1
ATOM 599 N N . GLY A 1 85 ? 13.454 6.929 27.327 1.00 17.41 85 GLY A N 1
ATOM 600 C CA . GLY A 1 85 ? 12.735 8.146 26.918 1.00 17.67 85 GLY A CA 1
ATOM 601 C C . GLY A 1 85 ? 13.703 9.200 26.404 1.00 17.38 85 GLY A C 1
ATOM 602 O O . GLY A 1 85 ? 13.473 9.812 25.355 1.00 16.23 85 GLY A O 1
ATOM 603 N N . ALA A 1 86 ? 14.806 9.398 27.135 1.00 17.85 86 ALA A N 1
ATOM 604 C CA . ALA A 1 86 ? 15.817 10.374 26.724 1.00 17.99 86 ALA A CA 1
ATOM 605 C C . ALA A 1 86 ? 16.475 10.032 25.382 1.00 17.49 86 ALA A C 1
ATOM 606 O O . ALA A 1 86 ? 16.814 10.941 24.620 1.00 17.93 86 ALA A O 1
ATOM 608 N N . ARG A 1 87 ? 16.688 8.747 25.117 1.00 16.59 87 ARG A N 1
ATOM 609 C CA . ARG A 1 87 ? 17.232 8.309 23.826 1.00 16.42 87 ARG A CA 1
ATOM 610 C C . ARG A 1 87 ? 16.263 8.718 22.728 1.00 15.62 87 ARG A C 1
ATOM 611 O O . ARG A 1 87 ? 16.656 9.282 21.691 1.00 15.16 87 ARG A O 1
ATOM 619 N N . LEU A 1 88 ? 14.988 8.378 22.925 1.00 14.82 88 LEU A N 1
ATOM 620 C CA . LEU A 1 88 ? 13.984 8.751 21.912 1.00 15.18 88 LEU A CA 1
ATOM 621 C C . LEU A 1 88 ? 13.899 10.273 21.720 1.00 15.12 88 LEU A C 1
ATOM 622 O O . LEU A 1 88 ? 13.779 10.751 20.574 1.00 14.96 88 LEU A O 1
ATOM 627 N N . LEU A 1 89 ? 13.970 11.038 22.811 1.00 14.99 89 LEU A N 1
ATOM 628 C CA . LEU A 1 89 ? 13.930 12.496 22.698 1.00 16.14 89 LEU A CA 1
ATOM 629 C C . LEU A 1 89 ? 15.087 12.992 21.839 1.00 16.23 89 LEU A C 1
ATOM 630 O O . LEU A 1 89 ? 14.899 13.880 21.002 1.00 15.61 89 LEU A O 1
ATOM 635 N N . ARG A 1 90 ? 16.276 12.411 22.019 1.00 15.61 90 ARG A N 1
ATOM 636 C CA . ARG A 1 90 ? 17.431 12.827 21.197 1.00 15.58 90 ARG A CA 1
ATOM 637 C C . ARG A 1 90 ? 17.195 12.570 19.708 1.00 15.50 90 ARG A C 1
ATOM 638 O O . ARG A 1 90 ? 17.471 13.426 18.835 1.00 16.41 90 ARG A O 1
ATOM 646 N N . VAL A 1 91 ? 16.658 11.379 19.414 1.00 14.94 91 VAL A N 1
ATOM 647 C CA . VAL A 1 91 ? 16.330 11.069 18.022 1.00 15.07 91 VAL A CA 1
ATOM 648 C C . VAL A 1 91 ? 15.229 12.035 17.515 1.00 15.08 91 VAL A C 1
ATOM 649 O O . VAL A 1 91 ? 15.279 12.513 16.373 1.00 15.23 91 VAL A O 1
ATOM 661 N N . GLY A 1 93 ? 14.782 15.111 18.263 1.00 16.35 93 GLY A N 1
ATOM 662 C CA . GLY A 1 93 ? 15.466 16.386 17.909 1.00 16.32 93 GLY A CA 1
ATOM 663 C C . GLY A 1 93 ? 16.034 16.328 16.506 1.00 16.80 93 GLY A C 1
ATOM 664 O O . GLY A 1 93 ? 15.873 17.267 15.712 1.00 15.96 93 GLY A O 1
ATOM 665 N N . ARG A 1 94 ? 16.733 15.239 16.211 1.00 16.10 94 ARG A N 1
ATOM 666 C CA . ARG A 1 94 ? 17.330 15.055 14.877 1.00 16.56 94 ARG A CA 1
ATOM 667 C C . ARG A 1 94 ? 16.250 14.899 13.783 1.00 16.72 94 ARG A C 1
ATOM 668 O O . ARG A 1 94 ? 16.402 15.418 12.661 1.00 16.29 94 ARG A O 1
ATOM 676 N N . TYR A 1 95 ? 15.160 14.216 14.139 1.00 15.59 95 TYR A N 1
ATOM 677 C CA . TYR A 1 95 ? 14.037 14.034 13.242 1.00 16.95 95 TYR A CA 1
ATOM 678 C C . TYR A 1 95 ? 13.411 15.377 12.873 1.00 15.97 95 TYR A C 1
ATOM 679 O O . TYR A 1 95 ? 13.277 15.694 11.689 1.00 16.64 95 TYR A O 1
ATOM 688 N N . PHE A 1 96 ? 13.126 16.226 13.866 1.00 16.16 96 PHE A N 1
ATOM 689 C CA . PHE A 1 96 ? 12.597 17.551 13.558 1.00 15.92 96 PHE A CA 1
ATOM 690 C C . PHE A 1 96 ? 13.593 18.462 12.835 1.00 16.13 96 PHE A C 1
ATOM 691 O O . PHE A 1 96 ? 13.191 19.282 11.996 1.00 15.95 96 PHE A O 1
ATOM 699 N N . ASP A 1 97 ? 14.880 18.302 13.141 1.00 16.50 97 ASP A N 1
ATOM 700 C CA . ASP A 1 97 ? 15.931 19.056 12.399 1.00 16.53 97 ASP A CA 1
ATOM 701 C C . ASP A 1 97 ? 15.787 18.680 10.922 1.00 17.13 97 ASP A C 1
ATOM 702 O O . ASP A 1 97 ? 15.755 19.549 10.033 1.00 17.00 97 ASP A O 1
ATOM 707 N N . PHE A 1 98 ? 15.696 17.382 10.669 1.00 15.26 98 PHE A N 1
ATOM 708 C CA . PHE A 1 98 ? 15.568 16.887 9.290 1.00 16.62 98 PHE A CA 1
ATOM 709 C C . PHE A 1 98 ? 14.340 17.449 8.598 1.00 16.23 98 PHE A C 1
ATOM 710 O O . PHE A 1 98 ? 14.397 17.934 7.467 1.00 16.86 98 PHE A O 1
ATOM 718 N N . VAL A 1 99 ? 13.192 17.340 9.270 1.00 15.82 99 VAL A N 1
ATOM 719 C CA . VAL A 1 99 ? 11.889 17.800 8.724 1.00 16.36 99 VAL A CA 1
ATOM 720 C C . VAL A 1 99 ? 11.937 19.305 8.417 1.00 16.52 99 VAL A C 1
ATOM 721 O O . VAL A 1 99 ? 11.509 19.752 7.344 1.00 17.59 99 VAL A O 1
ATOM 725 N N . ASP A 1 100 ? 12.502 20.076 9.338 1.00 17.05 100 ASP A N 1
ATOM 726 C CA . ASP A 1 100 ? 12.708 21.506 9.111 1.00 16.73 100 ASP A CA 1
ATOM 727 C C . ASP A 1 100 ? 13.517 21.746 7.829 1.00 17.46 100 ASP A C 1
ATOM 728 O O . ASP A 1 100 ? 13.069 22.459 6.931 1.00 17.24 100 ASP A O 1
ATOM 733 N N . GLU A 1 101 ? 14.672 21.100 7.755 1.00 16.66 101 GLU A N 1
ATOM 734 C CA . GLU A 1 101 ? 15.656 21.284 6.657 1.00 19.17 101 GLU A CA 1
ATOM 735 C C . GLU A 1 101 ? 15.041 20.954 5.299 1.00 18.82 101 GLU A C 1
ATOM 736 O O . GLU A 1 101 ? 15.436 21.539 4.267 1.00 19.76 101 GLU A O 1
ATOM 742 N N . HIS A 1 102 ? 14.105 19.997 5.300 1.00 17.16 102 HIS A N 1
ATOM 743 C CA . HIS A 1 102 ? 13.530 19.466 4.061 1.00 17.25 102 HIS A CA 1
ATOM 744 C C . HIS A 1 102 ? 12.039 19.755 3.951 1.00 16.87 102 HIS A C 1
ATOM 745 O O . HIS A 1 102 ? 11.350 19.117 3.148 1.00 18.42 102 HIS A O 1
ATOM 752 N N . GLY A 1 103 ? 11.557 20.730 4.717 1.00 17.41 103 GLY A N 1
ATOM 753 C CA . GLY A 1 103 ? 10.113 20.837 4.962 1.00 17.01 103 GLY A CA 1
ATOM 754 C C . GLY A 1 103 ? 9.214 20.850 3.729 1.00 17.23 103 GLY A C 1
ATOM 755 O O . GLY A 1 103 ? 8.300 20.024 3.605 1.00 17.00 103 GLY A O 1
ATOM 756 N N . PRO A 1 104 ? 9.401 21.851 2.844 1.00 17.29 104 PRO A N 1
ATOM 757 C CA . PRO A 1 104 ? 8.496 21.917 1.710 1.00 17.90 104 PRO A CA 1
ATOM 758 C C . PRO A 1 104 ? 8.497 20.656 0.855 1.00 17.87 104 PRO A C 1
ATOM 759 O O . PRO A 1 104 ? 7.431 20.216 0.429 1.00 18.98 104 PRO A O 1
ATOM 763 N N . GLY A 1 105 ? 9.659 20.047 0.641 1.00 17.29 105 GLY A N 1
ATOM 764 C CA . GLY A 1 105 ? 9.718 18.790 -0.122 1.00 18.48 105 GLY A CA 1
ATOM 765 C C . GLY A 1 105 ? 9.110 17.596 0.612 1.00 17.97 105 GLY A C 1
ATOM 766 O O . GLY A 1 105 ? 8.413 16.751 0.001 1.00 18.02 105 GLY A O 1
ATOM 767 N N . PHE A 1 106 ? 9.375 17.533 1.918 1.00 17.49 106 PHE A N 1
ATOM 768 C CA . PHE A 1 106 ? 8.770 16.523 2.809 1.00 18.43 106 PHE A CA 1
ATOM 769 C C . PHE A 1 106 ? 7.236 16.607 2.773 1.00 18.87 106 PHE A C 1
ATOM 770 O O . PHE A 1 106 ? 6.548 15.571 2.567 1.00 19.28 106 PHE A O 1
ATOM 778 N N . SER A 1 107 ? 6.701 17.819 2.923 1.00 19.29 107 SER A N 1
ATOM 779 C CA . SER A 1 107 ? 5.241 17.994 2.915 1.00 20.62 107 SER A CA 1
ATOM 780 C C . SER A 1 107 ? 4.694 17.545 1.578 1.00 21.00 107 SER A C 1
ATOM 781 O O . SER A 1 107 ? 3.713 16.810 1.520 1.00 21.54 107 SER A O 1
ATOM 784 N N . ALA A 1 108 ? 5.340 17.973 0.494 1.00 19.95 108 ALA A N 1
ATOM 785 C CA . ALA A 1 108 ? 4.837 17.620 -0.843 1.00 21.21 108 ALA A CA 1
ATOM 786 C C . ALA A 1 108 ? 4.863 16.116 -1.074 1.00 21.70 108 ALA A C 1
ATOM 787 O O . ALA A 1 108 ? 3.894 15.534 -1.600 1.00 23.30 108 ALA A O 1
ATOM 789 N N . LEU A 1 109 ? 5.952 15.461 -0.683 1.00 21.71 109 LEU A N 1
ATOM 790 C CA . LEU A 1 109 ? 6.101 14.020 -0.868 1.00 23.18 109 LEU A CA 1
ATOM 791 C C . LEU A 1 109 ? 5.071 13.258 -0.052 1.00 25.04 109 LEU A C 1
ATOM 792 O O . LEU A 1 109 ? 4.437 12.322 -0.549 1.00 24.93 109 LEU A O 1
ATOM 805 N N . ARG A 1 111 ? 2.246 14.364 1.522 1.00 34.59 111 ARG A N 1
ATOM 806 C CA . ARG A 1 111 ? 0.831 14.692 1.290 1.00 38.15 111 ARG A CA 1
ATOM 807 C C . ARG A 1 111 ? 0.367 14.202 -0.083 1.00 39.30 111 ARG A C 1
ATOM 808 O O . ARG A 1 111 ? -0.838 14.038 -0.314 1.00 40.61 111 ARG A O 1
ATOM 816 N N . GLY A 1 112 ? 1.324 13.958 -0.979 1.00 40.58 112 GLY A N 1
ATOM 817 C CA . GLY A 1 112 ? 1.094 13.183 -2.203 1.00 41.49 112 GLY A CA 1
ATOM 818 C C . GLY A 1 112 ? 0.789 11.712 -1.901 1.00 42.66 112 GLY A C 1
ATOM 819 O O . GLY A 1 112 ? -0.154 11.151 -2.451 1.00 43.51 112 GLY A O 1
ATOM 820 N N . GLY A 1 113 ? 1.573 11.079 -1.028 1.00 42.53 113 GLY A N 1
ATOM 821 C CA . GLY A 1 113 ? 1.352 9.662 -0.672 1.00 42.83 113 GLY A CA 1
ATOM 822 C C . GLY A 1 113 ? 1.836 8.663 -1.726 1.00 43.34 113 GLY A C 1
ATOM 823 O O . GLY A 1 113 ? 2.456 9.064 -2.725 1.00 43.68 113 GLY A O 1
ATOM 824 N N . PRO A 1 114 ? 1.546 7.357 -1.523 1.00 43.41 114 PRO A N 1
ATOM 825 C CA . PRO A 1 114 ? 1.887 6.279 -2.474 1.00 43.61 114 PRO A CA 1
ATOM 826 C C . PRO A 1 114 ? 1.244 6.385 -3.876 1.00 43.59 114 PRO A C 1
ATOM 827 O O . PRO A 1 114 ? 1.800 5.864 -4.846 1.00 42.93 114 PRO A O 1
ATOM 831 N N . ALA A 1 115 ? 0.091 7.041 -3.990 1.00 43.96 115 ALA A N 1
ATOM 832 C CA . ALA A 1 115 ? -0.549 7.186 -5.303 1.00 43.94 115 ALA A CA 1
ATOM 833 C C . ALA A 1 115 ? 0.303 8.016 -6.283 1.00 44.11 115 ALA A C 1
ATOM 834 O O . ALA A 1 115 ? 0.500 7.619 -7.424 1.00 44.23 115 ALA A O 1
ATOM 836 N N . VAL A 1 116 ? 0.813 9.155 -5.818 1.00 44.45 116 VAL A N 1
ATOM 837 C CA . VAL A 1 116 ? 1.634 10.057 -6.626 1.00 44.63 116 VAL A CA 1
ATOM 838 C C . VAL A 1 116 ? 3.052 9.484 -6.761 1.00 44.21 116 VAL A C 1
ATOM 839 O O . VAL A 1 116 ? 3.674 9.573 -7.833 1.00 44.68 116 VAL A O 1
ATOM 843 N N . GLY A 1 117 ? 3.548 8.875 -5.684 1.00 43.05 117 GLY A N 1
ATOM 844 C CA . GLY A 1 117 ? 4.916 8.371 -5.670 1.00 41.49 117 GLY A CA 1
ATOM 845 C C . GLY A 1 117 ? 5.170 7.296 -6.711 1.00 40.63 117 GLY A C 1
ATOM 846 O O . GLY A 1 117 ? 4.269 6.513 -7.033 1.00 40.86 117 GLY A O 1
ATOM 847 N N . SER A 1 118 ? 6.387 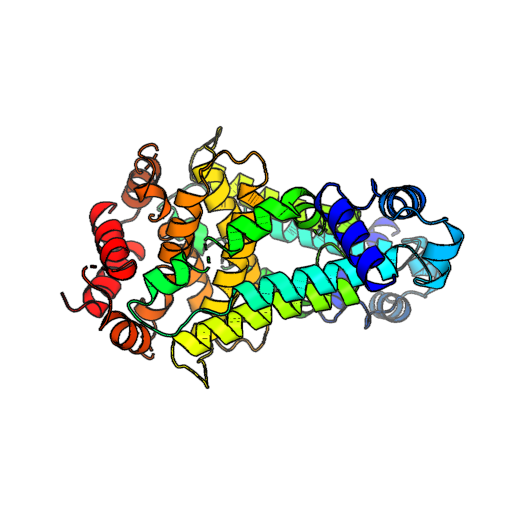7.261 -7.254 1.00 38.71 118 SER A N 1
ATOM 848 C CA . SER A 1 118 ? 6.788 6.144 -8.094 1.00 36.66 118 SER A CA 1
ATOM 849 C C . SER A 1 118 ? 6.963 4.943 -7.177 1.00 36.76 118 SER A C 1
ATOM 850 O O . SER A 1 118 ? 7.000 5.084 -5.938 1.00 35.98 118 SER A O 1
ATOM 853 N N . THR A 1 119 ? 7.072 3.768 -7.779 1.00 36.08 119 THR A N 1
ATOM 854 C CA . THR A 1 119 ? 7.348 2.563 -7.014 1.00 35.19 119 THR A CA 1
ATOM 855 C C . THR A 1 119 ? 8.629 2.747 -6.213 1.00 34.13 119 THR A C 1
ATOM 856 O O . THR A 1 119 ? 8.721 2.317 -5.044 1.00 33.75 119 THR A O 1
ATOM 860 N N . THR A 1 120 ? 9.604 3.404 -6.833 1.00 31.79 120 THR A N 1
ATOM 861 C CA . THR A 1 120 ? 10.875 3.632 -6.200 1.00 30.33 120 THR A CA 1
ATOM 862 C C . THR A 1 120 ? 10.723 4.593 -5.018 1.00 28.36 120 THR A C 1
ATOM 863 O O . THR A 1 120 ? 11.256 4.297 -3.950 1.00 27.90 120 THR A O 1
ATOM 867 N N . THR A 1 121 ? 10.010 5.707 -5.211 1.00 27.03 121 THR A N 1
ATOM 868 C CA . THR A 1 121 ? 9.854 6.673 -4.094 1.00 26.65 121 THR A CA 1
ATOM 869 C C . THR A 1 121 ? 9.089 6.058 -2.922 1.00 26.13 121 THR A C 1
ATOM 870 O O . THR A 1 121 ? 9.491 6.230 -1.775 1.00 25.26 121 THR A O 1
ATOM 874 N N . ASN A 1 122 ? 8.003 5.345 -3.213 1.00 25.35 122 ASN A N 1
ATOM 875 C CA . ASN A 1 122 ? 7.256 4.622 -2.147 1.00 26.24 122 ASN A CA 1
ATOM 876 C C . ASN A 1 122 ? 8.097 3.624 -1.391 1.00 24.91 122 ASN A C 1
ATOM 877 O O . ASN A 1 122 ? 7.954 3.504 -0.163 1.00 23.70 122 ASN A O 1
ATOM 882 N N . ALA A 1 123 ? 8.949 2.890 -2.122 1.00 24.00 123 ALA A N 1
ATOM 883 C CA . ALA A 1 123 ? 9.880 1.950 -1.504 1.00 24.13 123 ALA A CA 1
ATOM 884 C C . ALA A 1 123 ? 10.879 2.664 -0.577 1.00 23.14 123 ALA A C 1
ATOM 885 O O . ALA A 1 123 ? 11.127 2.187 0.529 1.00 23.43 123 ALA A O 1
ATOM 887 N N . LEU A 1 124 ? 11.452 3.792 -1.036 1.00 22.45 124 LEU A N 1
ATOM 888 C CA . LEU A 1 124 ? 12.384 4.574 -0.220 1.00 21.79 124 LEU A CA 1
ATOM 889 C C . LEU A 1 124 ? 11.680 5.049 1.069 1.00 21.06 124 LEU A C 1
ATOM 890 O O . LEU A 1 124 ? 12.225 4.875 2.165 1.00 19.90 124 LEU A O 1
ATOM 895 N N . VAL A 1 125 ? 10.481 5.611 0.938 1.00 20.93 125 VAL A N 1
ATOM 896 C CA . VAL A 1 125 ? 9.757 6.087 2.131 1.00 21.01 125 VAL A CA 1
ATOM 897 C C . VAL A 1 125 ? 9.510 4.906 3.086 1.00 20.57 125 VAL A C 1
ATOM 898 O O . VAL A 1 125 ? 9.773 4.974 4.305 1.00 18.98 125 VAL A O 1
ATOM 902 N N . ASP A 1 126 ? 9.017 3.806 2.539 1.00 20.78 126 ASP A N 1
ATOM 903 C CA . ASP A 1 126 ? 8.812 2.619 3.381 1.00 23.13 126 ASP A CA 1
ATOM 904 C C . ASP A 1 126 ? 10.077 2.115 4.053 1.00 22.62 126 ASP A C 1
ATOM 905 O O . ASP A 1 126 ? 10.013 1.608 5.181 1.00 22.39 126 ASP A O 1
ATOM 910 N N . SER A 1 127 ? 11.214 2.223 3.362 1.00 21.26 127 SER A N 1
ATOM 911 C CA . SER A 1 127 ? 12.486 1.765 3.913 1.00 22.14 127 SER A CA 1
ATOM 912 C C . SER A 1 127 ? 12.889 2.612 5.137 1.00 20.71 127 SER A C 1
ATOM 913 O O . SER A 1 127 ? 13.473 2.101 6.091 1.00 21.60 127 SER A O 1
ATOM 916 N N . VAL A 1 128 ? 12.560 3.906 5.100 1.00 19.80 128 VAL A N 1
ATOM 917 C CA . VAL A 1 128 ? 12.778 4.798 6.264 1.00 20.23 128 VAL A CA 1
ATOM 918 C C . VAL A 1 128 ? 11.859 4.383 7.444 1.00 19.62 128 VAL A C 1
ATOM 919 O O . VAL A 1 128 ? 12.323 4.265 8.589 1.00 18.36 128 VAL A O 1
ATOM 923 N N . ARG A 1 129 ? 10.579 4.131 7.155 1.00 18.51 129 ARG A N 1
ATOM 924 C CA . ARG A 1 129 ? 9.648 3.671 8.184 1.00 18.89 129 ARG A CA 1
ATOM 925 C C . ARG A 1 129 ? 10.142 2.372 8.810 1.00 19.26 129 ARG A C 1
ATOM 926 O O . ARG A 1 129 ? 10.135 2.220 10.043 1.00 19.37 129 ARG A O 1
ATOM 934 N N . GLN A 1 130 ? 10.589 1.443 7.965 1.00 18.42 130 GLN A N 1
ATOM 935 C CA . GLN A 1 130 ? 11.147 0.203 8.482 1.00 19.23 130 GLN A CA 1
ATOM 936 C C . GLN A 1 130 ? 12.451 0.412 9.298 1.00 18.74 130 GLN A C 1
ATOM 937 O O . GLN A 1 130 ? 12.644 -0.233 10.314 1.00 18.04 130 GLN A O 1
ATOM 943 N N . ALA A 1 131 ? 13.329 1.321 8.874 1.00 18.15 131 ALA A N 1
ATOM 944 C CA . ALA A 1 131 ? 14.542 1.658 9.637 1.00 17.66 131 ALA A CA 1
ATOM 945 C C . ALA A 1 131 ? 14.187 2.163 11.040 1.00 16.97 131 ALA A C 1
ATOM 946 O O . ALA A 1 131 ? 14.811 1.738 12.041 1.00 17.18 131 ALA A O 1
ATOM 948 N N . ALA A 1 132 ? 13.153 3.011 11.125 1.00 16.51 132 ALA A N 1
ATOM 949 C CA . ALA A 1 132 ? 12.669 3.471 12.442 1.00 16.91 132 ALA A CA 1
ATOM 950 C C . ALA A 1 132 ? 12.217 2.279 13.286 1.00 16.75 132 ALA A C 1
ATOM 951 O O . ALA A 1 132 ? 12.608 2.153 14.471 1.00 16.79 132 ALA A O 1
ATOM 953 N N . TYR A 1 133 ? 11.412 1.402 12.694 1.00 16.10 133 TYR A N 1
ATOM 954 C CA . TYR A 1 133 ? 10.898 0.208 13.358 1.00 17.66 133 TYR A CA 1
ATOM 955 C C . TYR A 1 133 ? 12.041 -0.664 13.943 1.00 18.02 133 TYR A C 1
ATOM 956 O O . TYR A 1 133 ? 12.023 -1.045 15.127 1.00 17.75 133 TYR A O 1
ATOM 965 N N . VAL A 1 134 ? 13.032 -0.964 13.107 1.00 17.09 134 VAL A N 1
ATOM 966 C CA . VAL A 1 134 ? 14.181 -1.772 13.524 1.00 18.09 134 VAL A CA 1
ATOM 967 C C . VAL A 1 134 ? 14.920 -1.135 14.723 1.00 17.16 134 VAL A C 1
ATOM 968 O O . VAL A 1 134 ? 15.331 -1.829 15.667 1.00 17.93 134 VAL A O 1
ATOM 972 N N . GLN A 1 135 ? 15.118 0.173 14.672 1.00 16.55 135 GLN A N 1
ATOM 973 C CA . GLN A 1 135 ? 15.801 0.850 15.790 1.00 16.43 135 GLN A CA 1
ATOM 974 C C . GLN A 1 135 ? 14.999 0.817 17.080 1.00 15.50 135 GLN A C 1
ATOM 975 O O . GLN A 1 135 ? 15.543 0.578 18.158 1.00 14.61 135 GLN A O 1
ATOM 981 N N . ILE A 1 136 ? 13.687 1.054 16.973 1.00 14.73 136 ILE A N 1
ATOM 982 C CA . ILE A 1 136 ? 12.862 1.028 18.169 1.00 15.83 136 ILE A CA 1
ATOM 983 C C . ILE A 1 136 ? 12.880 -0.363 18.794 1.00 16.07 136 ILE A C 1
ATOM 984 O O . ILE A 1 136 ? 13.098 -0.488 19.968 1.00 16.53 136 ILE A O 1
ATOM 989 N N . LEU A 1 137 ? 12.728 -1.423 17.996 1.00 17.60 137 LEU A N 1
ATOM 990 C CA . LEU A 1 137 ? 12.810 -2.763 18.571 1.00 18.63 137 LEU A CA 1
ATOM 991 C C . LEU A 1 137 ? 14.163 -3.066 19.205 1.00 18.66 137 LEU A C 1
ATOM 992 O O . LEU A 1 137 ? 14.216 -3.748 20.210 1.00 19.29 137 LEU A O 1
ATOM 997 N N . SER A 1 138 ? 15.238 -2.575 18.600 1.00 18.45 138 SER A N 1
ATOM 998 C CA . SER A 1 138 ? 16.586 -2.772 19.160 1.00 18.82 138 SER A CA 1
ATOM 999 C C . SER A 1 138 ? 16.669 -2.190 20.574 1.00 18.26 138 SER A C 1
ATOM 1000 O O . SER A 1 138 ? 17.185 -2.811 21.515 1.00 19.75 138 SER A O 1
ATOM 1003 N N . HIS A 1 139 ? 16.150 -0.980 20.742 1.00 17.71 139 HIS A N 1
ATOM 1004 C CA . HIS A 1 139 ? 16.176 -0.332 22.039 1.00 18.75 139 HIS A CA 1
ATOM 1005 C C . HIS A 1 139 ? 15.280 -1.022 23.061 1.00 19.00 139 HIS A C 1
ATOM 1006 O O . HIS A 1 139 ? 15.643 -1.085 24.248 1.00 19.45 139 HIS A O 1
ATOM 1013 N N . LEU A 1 140 ? 14.141 -1.547 22.597 1.00 19.17 140 LEU A N 1
ATOM 1014 C CA . LEU A 1 140 ? 13.245 -2.314 23.456 1.00 19.52 140 LEU A CA 1
ATOM 1015 C C . LEU A 1 140 ? 13.809 -3.692 23.786 1.00 21.36 140 LEU A C 1
ATOM 1016 O O . LEU A 1 140 ? 13.288 -4.367 24.688 1.00 21.83 140 LEU A O 1
ATOM 1021 N N . ASP A 1 141 ? 14.860 -4.090 23.057 1.00 21.92 141 ASP A N 1
ATOM 1022 C CA . ASP A 1 141 ? 15.535 -5.399 23.214 1.00 24.03 141 ASP A CA 1
ATOM 1023 C C . ASP A 1 141 ? 14.585 -6.540 22.868 1.00 24.82 141 ASP A C 1
ATOM 1024 O O . ASP A 1 141 ? 14.532 -7.572 23.553 1.00 24.79 141 ASP A O 1
ATOM 1029 N N . VAL A 1 142 ? 13.831 -6.340 21.794 1.00 24.44 142 VAL A N 1
ATOM 1030 C CA . VAL A 1 142 ? 12.873 -7.325 21.324 1.00 26.26 142 VAL A CA 1
ATOM 1031 C C . VAL A 1 142 ? 13.222 -7.776 19.914 1.00 26.99 142 VAL A C 1
ATOM 1032 O O . VAL A 1 142 ? 13.329 -6.959 18.997 1.00 26.38 142 VAL A O 1
ATOM 1036 N N . THR A 1 143 ? 13.389 -9.086 19.719 1.00 28.57 143 THR A N 1
ATOM 1037 C CA . THR A 1 143 ? 13.718 -9.590 18.385 1.00 30.24 143 THR A CA 1
ATOM 1038 C C . THR A 1 143 ? 12.538 -10.254 17.682 1.00 30.59 143 THR A C 1
ATOM 1039 O O . THR A 1 143 ? 12.470 -10.247 16.454 1.00 32.14 143 THR A O 1
ATOM 1043 N N . GLU A 1 144 ? 11.609 -10.806 18.458 1.00 30.96 144 GLU A N 1
ATOM 1044 C CA . GLU A 1 144 ? 10.393 -11.408 17.914 1.00 31.83 144 GLU A CA 1
ATOM 1045 C C . GLU A 1 144 ? 9.188 -10.636 18.438 1.00 30.20 144 GLU A C 1
ATOM 1046 O O . GLU A 1 144 ? 8.516 -11.104 19.352 1.00 30.28 144 GLU A O 1
ATOM 1052 N N . PRO A 1 145 ? 8.915 -9.436 17.879 1.00 28.52 145 PRO A N 1
ATOM 1053 C CA . PRO A 1 145 ? 7.848 -8.652 18.481 1.00 27.33 145 PRO A CA 1
ATOM 1054 C C . PRO A 1 145 ? 6.485 -9.348 18.339 1.00 26.02 145 PRO A C 1
ATOM 1055 O O . PRO A 1 145 ? 6.158 -9.819 17.256 1.00 25.85 145 PRO A O 1
ATOM 1059 N N . PRO A 1 146 ? 5.709 -9.433 19.433 1.00 25.12 146 PRO A N 1
ATOM 1060 C CA . PRO A 1 146 ? 4.330 -9.920 19.316 1.00 24.41 146 PRO A CA 1
ATOM 1061 C C . PRO A 1 146 ? 3.462 -8.961 18.478 1.00 23.36 146 PRO A C 1
ATOM 1062 O O . PRO A 1 146 ? 3.866 -7.810 18.234 1.00 22.55 146 PRO A O 1
ATOM 1066 N N . ALA A 1 147 ? 2.284 -9.423 18.052 1.00 21.66 147 ALA A N 1
ATOM 1067 C CA . ALA A 1 147 ? 1.401 -8.602 17.234 1.00 20.49 147 ALA A CA 1
ATOM 1068 C C . ALA A 1 147 ? 1.104 -7.215 17.822 1.00 19.84 147 ALA A C 1
ATOM 1069 O O . ALA A 1 147 ? 1.121 -6.193 17.097 1.00 18.84 147 ALA A O 1
ATOM 1071 N N . ARG A 1 148 ? 0.802 -7.197 19.116 1.00 18.94 148 ARG A N 1
ATOM 1072 C CA . ARG A 1 148 ? 0.355 -5.979 19.785 1.00 19.60 148 ARG A CA 1
ATOM 1073 C C . ARG A 1 148 ? 1.476 -4.964 19.777 1.00 19.74 148 ARG A C 1
ATOM 1074 O O . ARG A 1 148 ? 1.237 -3.770 19.528 1.00 20.44 148 ARG A O 1
ATOM 1082 N N . LEU A 1 149 ? 2.693 -5.449 20.008 1.00 19.38 149 LEU A N 1
ATOM 1083 C CA . LEU A 1 149 ? 3.862 -4.569 20.020 1.00 19.46 149 LEU A CA 1
ATOM 1084 C C . LEU A 1 149 ? 4.132 -4.029 18.625 1.00 19.34 149 LEU A C 1
ATOM 1085 O O . LEU A 1 149 ? 4.412 -2.826 18.454 1.00 18.55 149 LEU A O 1
ATOM 1090 N N . GLU A 1 150 ? 4.075 -4.908 17.622 1.00 18.40 150 GLU A N 1
ATOM 1091 C CA . GLU A 1 150 ? 4.295 -4.445 16.249 1.00 18.71 150 GLU A CA 1
ATOM 1092 C C . GLU A 1 150 ? 3.298 -3.348 15.893 1.00 17.62 150 GLU A C 1
ATOM 1093 O O . GLU A 1 150 ? 3.673 -2.338 15.301 1.00 18.63 150 GLU A O 1
ATOM 1099 N N . LEU A 1 151 ? 2.035 -3.520 16.279 1.00 16.92 151 LEU A N 1
ATOM 1100 C CA . LEU A 1 151 ? 1.019 -2.524 15.895 1.00 16.72 151 LEU A CA 1
ATOM 1101 C C . LEU A 1 151 ? 1.267 -1.190 16.609 1.00 17.36 151 LEU A C 1
ATOM 1102 O O . LEU A 1 151 ? 1.201 -0.121 15.979 1.00 16.45 151 LEU A O 1
ATOM 1107 N N . VAL A 1 152 ? 1.565 -1.242 17.903 1.00 16.27 152 VAL A N 1
ATOM 1108 C CA . VAL A 1 152 ? 1.832 -0.014 18.664 1.00 17.12 152 VAL A CA 1
ATOM 1109 C C . VAL A 1 152 ? 3.005 0.724 18.035 1.00 16.28 152 VAL A C 1
ATOM 1110 O O . VAL A 1 152 ? 2.926 1.943 17.813 1.00 17.13 152 VAL A O 1
ATOM 1114 N N . VAL A 1 153 ? 4.073 -0.008 17.735 1.00 16.33 153 VAL A N 1
ATOM 1115 C CA . VAL A 1 153 ? 5.284 0.654 17.197 1.00 16.11 153 VAL A CA 1
ATOM 1116 C C . VAL A 1 153 ? 5.012 1.251 15.814 1.00 16.70 153 VAL A C 1
ATOM 1117 O O . VAL A 1 153 ? 5.289 2.422 15.564 1.00 16.73 153 VAL A O 1
ATOM 1121 N N . ARG A 1 154 ? 4.443 0.462 14.898 1.00 15.51 154 ARG A N 1
ATOM 1122 C CA . ARG A 1 154 ? 4.208 0.989 13.563 1.00 15.74 154 ARG A CA 1
ATOM 1123 C C . ARG A 1 154 ? 3.184 2.130 13.588 1.00 14.84 154 ARG A C 1
ATOM 1124 O O . ARG A 1 154 ? 3.306 3.112 12.821 1.00 15.78 154 ARG A O 1
ATOM 1132 N N . SER A 1 155 ? 2.189 2.031 14.465 1.00 15.78 155 SER A N 1
ATOM 1133 C CA . SER A 1 155 ? 1.159 3.085 14.514 1.00 16.17 155 SER A CA 1
ATOM 1134 C C . SER A 1 155 ? 1.773 4.368 15.122 1.00 16.21 155 SER A C 1
ATOM 1135 O O . SER A 1 155 ? 1.401 5.492 14.699 1.00 16.66 155 SER A O 1
ATOM 1138 N N . TRP A 1 156 ? 2.753 4.205 16.016 1.00 15.24 156 TRP A N 1
ATOM 1139 C CA . TRP A 1 156 ? 3.471 5.371 16.561 1.00 14.26 156 TRP A CA 1
ATOM 1140 C C . TRP A 1 156 ? 4.301 6.051 15.472 1.00 15.19 156 TRP A C 1
ATOM 1141 O O . TRP A 1 156 ? 4.342 7.270 15.397 1.00 15.45 156 TRP A O 1
ATOM 1152 N N . ILE A 1 157 ? 4.968 5.251 14.658 1.00 14.37 157 ILE A N 1
ATOM 1153 C CA . ILE A 1 157 ? 5.723 5.791 13.494 1.00 15.19 157 ILE A CA 1
ATOM 1154 C C . ILE A 1 157 ? 4.780 6.617 12.606 1.00 15.13 157 ILE A C 1
ATOM 1155 O O . ILE A 1 157 ? 5.113 7.727 12.222 1.00 16.18 157 ILE A O 1
ATOM 1160 N N . SER A 1 158 ? 3.566 6.131 12.337 1.00 15.61 158 SER A N 1
ATOM 1161 C CA . SER A 1 158 ? 2.566 6.934 11.581 1.00 16.78 158 SER A CA 1
ATOM 1162 C C . SER A 1 158 ? 2.185 8.225 12.317 1.00 16.07 158 SER A C 1
ATOM 1163 O O . SER A 1 158 ? 2.003 9.285 11.696 1.00 15.57 158 SER A O 1
ATOM 1166 N N . LEU A 1 159 ? 2.037 8.124 13.638 1.00 14.28 159 LEU A N 1
ATOM 1167 C CA . LEU A 1 159 ? 1.725 9.272 14.494 1.00 14.93 159 LEU A CA 1
ATOM 1168 C C . LEU A 1 159 ? 2.852 10.334 14.378 1.00 15.38 159 LEU A C 1
ATOM 1169 O O . LEU A 1 159 ? 2.584 11.560 14.307 1.00 15.67 159 LEU A O 1
ATOM 1174 N N . ALA A 1 160 ? 4.102 9.862 14.421 1.00 16.19 160 ALA A N 1
ATOM 1175 C CA . ALA A 1 160 ? 5.260 10.759 14.326 1.00 15.97 160 ALA A CA 1
ATOM 1176 C C . ALA A 1 160 ? 5.373 11.443 12.944 1.00 15.99 160 ALA A C 1
ATOM 1177 O O . ALA A 1 160 ? 5.707 12.636 12.862 1.00 15.40 160 ALA A O 1
ATOM 1179 N N . GLU A 1 161 ? 5.063 10.716 11.863 1.00 15.14 161 GLU A N 1
ATOM 1180 C CA . GLU A 1 161 ? 4.954 11.309 10.517 1.00 15.36 161 GLU A CA 1
ATOM 1181 C C . GLU A 1 161 ? 3.863 12.399 10.487 1.00 15.27 161 GLU A C 1
ATOM 1182 O O . GLU A 1 161 ? 4.062 13.534 10.026 1.00 15.53 161 GLU A O 1
ATOM 1188 N N . SER A 1 162 ? 2.680 12.063 10.990 1.00 14.70 162 SER A N 1
ATOM 1189 C CA . SER A 1 162 ? 1.565 12.995 10.976 1.00 14.52 162 SER A CA 1
ATOM 1190 C C . SER A 1 162 ? 1.863 14.259 11.778 1.00 14.89 162 SER A C 1
ATOM 1191 O O . SER A 1 162 ? 1.559 15.377 11.360 1.00 15.01 162 SER A O 1
ATOM 1194 N N . THR A 1 163 ? 2.440 14.055 12.958 1.00 14.20 163 THR A N 1
ATOM 1195 C CA . THR A 1 163 ? 2.768 15.154 13.856 1.00 13.86 163 THR A CA 1
ATOM 1196 C C . THR A 1 163 ? 3.734 16.119 13.164 1.00 14.35 163 THR A C 1
ATOM 1197 O O . THR A 1 163 ? 3.534 17.340 13.224 1.00 14.70 163 THR A O 1
ATOM 1201 N N . ALA A 1 164 ? 4.777 15.587 12.528 1.00 14.24 164 ALA A N 1
ATOM 1202 C CA . ALA A 1 164 ? 5.748 16.456 11.850 1.00 15.13 164 ALA A CA 1
ATOM 1203 C C . ALA A 1 164 ? 5.083 17.209 10.683 1.00 15.59 164 ALA A C 1
ATOM 1204 O O . ALA A 1 164 ? 5.320 18.400 10.493 1.00 16.78 164 ALA A O 1
ATOM 1206 N N . LEU A 1 165 ? 4.218 16.535 9.927 1.00 14.71 165 LEU A N 1
ATOM 1207 C CA . LEU A 1 165 ? 3.545 17.175 8.788 1.00 16.68 165 LEU A CA 1
ATOM 1208 C C . LEU A 1 165 ? 2.591 18.278 9.272 1.00 16.78 165 LEU A C 1
ATOM 1209 O O . LEU A 1 165 ? 2.522 19.394 8.698 1.00 17.01 165 LEU A O 1
ATOM 1214 N N . LEU A 1 166 ? 1.883 18.003 10.370 1.00 16.62 166 LEU A N 1
ATOM 1215 C CA . LEU A 1 166 ? 0.968 18.992 10.901 1.00 16.54 166 LEU A CA 1
ATOM 1216 C C . LEU A 1 166 ? 1.756 20.168 11.474 1.00 17.09 166 LEU A C 1
ATOM 1217 O O . LEU A 1 166 ? 1.295 21.323 11.400 1.00 18.45 166 LEU A O 1
ATOM 1222 N N . TRP A 1 167 ? 2.938 19.877 12.045 1.00 15.33 167 TRP A N 1
ATOM 1223 C CA . TRP A 1 167 ? 3.812 20.924 12.601 1.00 17.63 167 TRP A CA 1
ATOM 1224 C C . TRP A 1 167 ? 4.208 21.905 11.487 1.00 17.33 167 TRP A C 1
ATOM 1225 O O . TRP A 1 167 ? 4.046 23.133 11.639 1.00 18.27 167 TRP A O 1
ATOM 1236 N N . LEU A 1 168 ? 4.604 21.355 10.351 1.00 17.64 168 LEU A N 1
ATOM 1237 C CA . LEU A 1 168 ? 5.061 22.179 9.201 1.00 18.96 168 LEU A CA 1
ATOM 1238 C C . LEU A 1 168 ? 4.005 23.145 8.669 1.00 19.99 168 LEU A C 1
ATOM 1239 O O . LEU A 1 168 ? 4.342 24.201 8.086 1.00 20.35 168 LEU A O 1
ATOM 1244 N N . ASP A 1 169 ? 2.736 22.796 8.846 1.00 20.60 169 ASP A N 1
ATOM 1245 C CA . ASP A 1 169 ? 1.649 23.643 8.369 1.00 21.45 169 ASP A CA 1
ATOM 1246 C C . ASP A 1 169 ? 1.402 24.794 9.354 1.00 21.03 169 ASP A C 1
ATOM 1247 O O . ASP A 1 169 ? 0.440 24.768 10.143 1.00 22.66 169 ASP A O 1
ATOM 1252 N N . GLY A 1 170 ? 2.283 25.794 9.335 1.00 19.72 170 GLY A N 1
ATOM 1253 C CA . GLY A 1 170 ? 2.103 26.987 10.152 1.00 18.95 170 GLY A CA 1
ATOM 1254 C C . GLY A 1 170 ? 3.059 27.115 11.330 1.00 18.55 170 GLY A C 1
ATOM 1255 O O . GLY A 1 170 ? 3.227 28.207 11.867 1.00 19.61 170 GLY A O 1
ATOM 1256 N N . ARG A 1 171 ? 3.675 25.997 11.747 1.00 17.61 171 ARG A N 1
ATOM 1257 C CA . ARG A 1 171 ? 4.569 25.986 12.915 1.00 18.43 171 ARG A CA 1
ATOM 1258 C C . ARG A 1 171 ? 3.964 26.748 14.100 1.00 19.82 171 ARG A C 1
ATOM 1259 O O . ARG A 1 171 ? 4.627 27.552 14.766 1.00 20.93 171 ARG A O 1
ATOM 1267 N N . ARG A 1 172 ? 2.689 26.470 14.377 1.00 20.62 172 ARG A N 1
ATOM 1268 C CA . ARG A 1 172 ? 1.997 27.216 15.424 1.00 22.77 172 ARG A CA 1
ATOM 1269 C C . ARG A 1 172 ? 2.291 26.662 16.809 1.00 21.72 172 ARG A C 1
ATOM 1270 O O . ARG A 1 172 ? 1.923 27.275 17.808 1.00 24.29 172 ARG A O 1
ATOM 1278 N N . ILE A 1 173 ? 2.948 25.507 16.862 1.00 21.03 173 ILE A N 1
ATOM 1279 C CA . ILE A 1 173 ? 3.343 24.866 18.127 1.00 19.52 173 ILE A CA 1
ATOM 1280 C C . ILE A 1 173 ? 4.847 24.650 18.063 1.00 19.63 173 ILE A C 1
ATOM 1281 O O . ILE A 1 173 ? 5.329 24.137 17.062 1.00 19.40 173 ILE A O 1
ATOM 1286 N N . PRO A 1 174 ? 5.592 24.995 19.138 1.00 19.49 174 PRO A N 1
ATOM 1287 C CA . PRO A 1 174 ? 7.058 24.888 19.059 1.00 19.38 174 PRO A CA 1
ATOM 1288 C C . PRO A 1 174 ? 7.491 23.429 18.925 1.00 18.50 174 PRO A C 1
ATOM 1289 O O . PRO A 1 174 ? 6.871 22.540 19.543 1.00 16.74 174 PRO A O 1
ATOM 1293 N N . ARG A 1 175 ? 8.512 23.183 18.106 1.00 17.65 175 ARG A N 1
ATOM 1294 C CA . ARG A 1 175 ? 8.978 21.819 17.901 1.00 17.53 175 ARG A CA 1
ATOM 1295 C C . ARG A 1 175 ? 9.396 21.145 19.212 1.00 17.83 175 ARG A C 1
ATOM 1296 O O . ARG A 1 175 ? 9.219 19.916 19.354 1.00 16.94 175 ARG A O 1
ATOM 1304 N N . ALA A 1 176 ? 9.962 21.897 20.170 1.00 16.32 176 ALA A N 1
ATOM 1305 C CA . ALA A 1 176 ? 10.402 21.253 21.423 1.00 17.42 176 ALA A CA 1
ATOM 1306 C C . ALA A 1 176 ? 9.211 20.606 22.119 1.00 16.97 176 ALA A C 1
ATOM 1307 O O . ALA A 1 176 ? 9.348 19.523 22.723 1.00 17.38 176 ALA A O 1
ATOM 1309 N N . GLU A 1 177 ? 8.072 21.296 22.122 1.00 16.33 177 GLU A N 1
ATOM 1310 C CA . GLU A 1 177 ? 6.846 20.736 22.708 1.00 16.54 177 GLU A CA 1
ATOM 1311 C C . GLU A 1 177 ? 6.437 19.444 21.993 1.00 16.54 177 GLU A C 1
ATOM 1312 O O . GLU A 1 177 ? 6.065 18.449 22.634 1.00 16.15 177 GLU A O 1
ATOM 1318 N N . LEU A 1 178 ? 6.530 19.453 20.667 1.00 15.23 178 LEU A N 1
ATOM 1319 C CA . LEU A 1 178 ? 6.091 18.274 19.870 1.00 15.05 178 LEU A CA 1
ATOM 1320 C C . LEU A 1 178 ? 7.030 17.064 20.029 1.00 16.08 178 LEU A C 1
ATOM 1321 O O . LEU A 1 178 ? 6.589 15.900 19.991 1.00 16.69 178 LEU A O 1
ATOM 1326 N N . GLU A 1 179 ? 8.324 17.355 20.147 1.00 15.03 179 GLU A N 1
ATOM 1327 C CA . GLU A 1 179 ? 9.322 16.312 20.359 1.00 16.00 179 GLU A CA 1
ATOM 1328 C C . GLU A 1 179 ? 8.999 15.609 21.679 1.00 15.47 179 GLU A C 1
ATOM 1329 O O . GLU A 1 179 ? 8.883 14.369 21.687 1.00 16.22 179 GLU A O 1
ATOM 1335 N N . THR A 1 180 ? 8.809 16.382 22.769 1.00 15.97 180 THR A N 1
ATOM 1336 C CA . THR A 1 180 ? 8.448 15.798 24.079 1.00 15.48 180 THR A CA 1
ATOM 1337 C C . THR A 1 180 ? 7.106 15.091 24.004 1.00 14.11 180 THR A C 1
ATOM 1338 O O . THR A 1 180 ? 6.922 13.985 24.552 1.00 14.45 180 THR A O 1
ATOM 1342 N N . GLN A 1 181 ? 6.163 15.732 23.326 1.00 13.48 181 GLN A N 1
ATOM 1343 C CA . GLN A 1 181 ? 4.841 15.118 23.127 1.00 14.48 181 GLN A CA 1
ATOM 1344 C C . GLN A 1 181 ? 4.915 13.750 22.470 1.00 14.14 181 GLN A C 1
ATOM 1345 O O . GLN A 1 181 ? 4.249 12.816 22.942 1.00 14.39 181 GLN A O 1
ATOM 1351 N N . LEU A 1 182 ? 5.726 13.607 21.426 1.00 13.43 182 LEU A N 1
ATOM 1352 C CA . LEU A 1 182 ? 5.837 12.310 20.737 1.00 14.74 182 LEU A CA 1
ATOM 1353 C C . LEU A 1 182 ? 6.455 11.220 21.650 1.00 13.94 182 LEU A C 1
ATOM 1354 O O . LEU A 1 182 ? 6.042 10.038 21.580 1.00 14.70 182 LEU A O 1
ATOM 1359 N N . VAL A 1 183 ? 7.405 11.621 22.499 1.00 14.03 183 VAL A N 1
ATOM 1360 C CA . VAL A 1 183 ? 7.980 10.693 23.476 1.00 14.21 183 VAL A CA 1
ATOM 1361 C C . VAL A 1 183 ? 6.915 10.243 24.488 1.00 15.18 183 VAL A C 1
ATOM 1362 O O . VAL A 1 183 ? 6.736 9.023 24.714 1.00 15.06 183 VAL A O 1
ATOM 1366 N N . HIS A 1 184 ? 6.176 11.202 25.059 1.00 14.03 184 HIS A N 1
ATOM 1367 C CA . HIS A 1 184 ? 5.074 10.847 25.947 1.00 15.10 184 HIS A CA 1
ATOM 1368 C C . HIS A 1 184 ? 4.003 10.015 25.238 1.00 15.24 184 HIS A C 1
ATOM 1369 O O . HIS A 1 184 ? 3.487 9.066 25.820 1.00 14.40 184 HIS A O 1
ATOM 1376 N N . ASP A 1 185 ? 3.693 10.367 23.987 1.00 15.12 185 ASP A N 1
ATOM 1377 C CA . ASP A 1 185 ? 2.712 9.608 23.185 1.00 14.83 185 ASP A CA 1
ATOM 1378 C C . ASP A 1 185 ? 3.112 8.140 23.074 1.00 15.76 185 ASP A C 1
ATOM 1379 O O . ASP A 1 185 ? 2.270 7.281 23.161 1.00 15.84 185 ASP A O 1
ATOM 1384 N N . PHE A 1 186 ? 4.400 7.870 22.894 1.00 15.71 186 PHE A N 1
ATOM 1385 C CA . PHE A 1 186 ? 4.874 6.499 22.751 1.00 16.45 186 PHE A CA 1
ATOM 1386 C C . PHE A 1 186 ? 4.556 5.738 24.052 1.00 16.00 186 PHE A C 1
ATOM 1387 O O . PHE A 1 186 ? 4.001 4.650 24.016 1.00 15.76 186 PHE A O 1
ATOM 1395 N N . ALA A 1 187 ? 4.953 6.301 25.202 1.00 15.93 187 ALA A N 1
ATOM 1396 C CA . ALA A 1 187 ? 4.661 5.663 26.517 1.00 16.08 187 ALA A CA 1
ATOM 1397 C C . ALA A 1 187 ? 3.151 5.420 26.667 1.00 16.93 187 ALA A C 1
ATOM 1398 O O . ALA A 1 187 ? 2.687 4.326 27.081 1.00 16.72 187 ALA A O 1
ATOM 1400 N N . ALA A 1 188 ? 2.372 6.439 26.326 1.00 16.36 188 ALA A N 1
ATOM 1401 C CA . ALA A 1 188 ? 0.925 6.344 26.518 1.00 17.44 188 ALA A CA 1
ATOM 1402 C C . ALA A 1 188 ? 0.261 5.299 25.615 1.00 18.04 188 ALA A C 1
ATOM 1403 O O . ALA A 1 188 ? -0.580 4.532 26.095 1.00 17.43 188 ALA A O 1
ATOM 1405 N N . LEU A 1 189 ? 0.654 5.253 24.348 1.00 16.55 189 LEU A N 1
ATOM 1406 C CA . LEU A 1 189 ? 0.155 4.218 23.418 1.00 17.64 189 LEU A CA 1
ATOM 1407 C C . LEU A 1 189 ? 0.510 2.824 23.925 1.00 17.93 189 LEU A C 1
ATOM 1408 O O . LEU A 1 189 ? -0.322 1.934 23.899 1.00 17.75 189 LEU A O 1
ATOM 1421 N N . ALA A 1 191 ? 1.132 2.011 27.081 1.00 18.40 191 ALA A N 1
ATOM 1422 C CA . ALA A 1 191 ? 0.345 1.779 28.297 1.00 17.92 191 ALA A CA 1
ATOM 1423 C C . ALA A 1 191 ? -1.113 1.395 28.014 1.00 18.14 191 ALA A C 1
ATOM 1424 O O . ALA A 1 191 ? -1.695 0.571 28.731 1.00 19.05 191 ALA A O 1
ATOM 1426 N N . VAL A 1 192 ? -1.705 2.006 27.000 1.00 17.79 192 VAL A N 1
ATOM 1427 C CA . VAL A 1 192 ? -3.078 1.680 26.618 1.00 18.39 192 VAL A CA 1
ATOM 1428 C C . VAL A 1 192 ? -3.159 0.207 26.205 1.00 18.32 192 VAL A C 1
ATOM 1429 O O . VAL A 1 192 ? -4.040 -0.525 26.666 1.00 19.96 192 VAL A O 1
ATOM 1433 N N . SER A 1 193 ? -2.218 -0.229 25.373 1.00 18.32 193 SER A N 1
ATOM 1434 C CA . SER A 1 193 ? -2.195 -1.613 24.904 1.00 19.88 193 SER A CA 1
ATOM 1435 C C . SER A 1 193 ? -1.962 -2.583 26.067 1.00 20.93 193 SER A C 1
ATOM 1436 O O . SER A 1 193 ? -2.547 -3.652 26.107 1.00 21.66 193 SER A O 1
ATOM 1439 N N . ALA A 1 194 ? -1.093 -2.213 26.994 1.00 22.34 194 ALA A N 1
ATOM 1440 C CA . ALA A 1 194 ? -0.812 -3.055 28.186 1.00 23.87 194 ALA A CA 1
ATOM 1441 C C . ALA A 1 194 ? -2.073 -3.528 28.931 1.00 25.77 194 ALA A C 1
ATOM 1442 O O . ALA A 1 194 ? -2.048 -4.571 29.630 1.00 27.12 194 ALA A O 1
ATOM 1444 N N . ALA A 1 195 ? -3.179 -2.796 28.784 1.00 26.89 195 ALA A N 1
ATOM 1445 C CA . ALA A 1 195 ? -4.441 -3.182 29.441 1.00 27.95 195 ALA A CA 1
ATOM 1446 C C . ALA A 1 195 ? -5.014 -4.537 28.993 1.00 28.99 195 ALA A C 1
ATOM 1447 O O . ALA A 1 195 ? -5.740 -5.196 29.731 1.00 29.92 195 ALA A O 1
ATOM 1449 N N . TYR A 1 196 ? -4.674 -4.957 27.785 1.00 29.75 196 TYR A N 1
ATOM 1450 C CA . TYR A 1 196 ? -5.331 -6.087 27.150 1.00 31.06 196 TYR A CA 1
ATOM 1451 C C . TYR A 1 196 ? -4.443 -7.300 27.104 1.00 31.16 196 TYR A C 1
ATOM 1452 O O . TYR A 1 196 ? -4.871 -8.353 26.616 1.00 31.79 196 TYR A O 1
ATOM 1461 N N . ASP A 1 197 ? -3.203 -7.142 27.578 1.00 31.25 197 ASP A N 1
ATOM 1462 C CA . ASP A 1 197 ? -2.159 -8.124 27.314 1.00 30.91 197 ASP A CA 1
ATOM 1463 C C . ASP A 1 197 ? -1.066 -8.131 28.379 1.00 31.32 197 ASP A C 1
ATOM 1464 O O . ASP A 1 197 ? -0.412 -7.113 28.611 1.00 30.33 197 ASP A O 1
ATOM 1469 N N . GLU A 1 198 ? -0.865 -9.284 29.024 1.00 31.68 198 GLU A N 1
ATOM 1470 C CA . GLU A 1 198 ? 0.140 -9.391 30.079 1.00 32.43 198 GLU A CA 1
ATOM 1471 C C . GLU A 1 198 ? 1.555 -9.286 29.527 1.00 31.92 198 GLU A C 1
ATOM 1472 O O . GLU A 1 198 ? 2.425 -8.691 30.157 1.00 31.35 198 GLU A O 1
ATOM 1478 N N . GLU A 1 199 ? 1.782 -9.864 28.349 1.00 31.52 199 GLU A N 1
ATOM 1479 C CA . GLU A 1 199 ? 3.090 -9.785 27.714 1.00 32.38 199 GLU A CA 1
ATOM 1480 C C . GLU A 1 199 ? 3.446 -8.305 27.429 1.00 31.47 199 GLU A C 1
ATOM 1481 O O . GLU A 1 199 ? 4.559 -7.832 27.735 1.00 30.76 199 GLU A O 1
ATOM 1495 N N . GLY A 1 201 ? 2.044 -5.770 29.103 1.00 26.46 201 GLY A N 1
ATOM 1496 C CA . GLY A 1 201 ? 2.179 -5.186 30.444 1.00 25.76 201 GLY A CA 1
ATOM 1497 C C . GLY A 1 201 ? 3.590 -5.328 31.005 1.00 25.07 201 GLY A C 1
ATOM 1498 O O . GLY A 1 201 ? 4.147 -4.397 31.568 1.00 25.15 201 GLY A O 1
ATOM 1499 N N . ALA A 1 202 ? 4.179 -6.501 30.822 1.00 24.78 202 ALA A N 1
ATOM 1500 C CA . ALA A 1 202 ? 5.502 -6.757 31.357 1.00 24.35 202 ALA A CA 1
ATOM 1501 C C . ALA A 1 202 ? 6.552 -5.894 30.665 1.00 23.63 202 ALA A C 1
ATOM 1502 O O . ALA A 1 202 ? 7.461 -5.377 31.325 1.00 23.48 202 ALA A O 1
ATOM 1504 N N . LEU A 1 203 ? 6.420 -5.714 29.347 1.00 23.09 203 LEU A N 1
ATOM 1505 C CA . LEU A 1 203 ? 7.391 -4.917 28.620 1.00 22.67 203 LEU A CA 1
ATOM 1506 C C . LEU A 1 203 ? 7.308 -3.466 29.097 1.00 21.61 203 LEU A C 1
ATOM 1507 O O . LEU A 1 203 ? 8.323 -2.837 29.357 1.00 21.18 203 LEU A O 1
ATOM 1512 N N . VAL A 1 204 ? 6.091 -2.932 29.190 1.00 22.03 204 VAL A N 1
ATOM 1513 C CA . VAL A 1 204 ? 5.897 -1.538 29.569 1.00 23.21 204 VAL A CA 1
ATOM 1514 C C . VAL A 1 204 ? 6.393 -1.260 30.995 1.00 23.42 204 VAL A C 1
ATOM 1515 O O . VAL A 1 204 ? 7.037 -0.234 31.270 1.00 23.65 204 VAL A O 1
ATOM 1519 N N . ARG A 1 205 ? 6.129 -2.187 31.910 1.00 24.00 205 ARG A N 1
ATOM 1520 C CA . ARG A 1 205 ? 6.676 -2.039 33.254 1.00 25.07 205 ARG A CA 1
ATOM 1521 C C . ARG A 1 205 ? 8.198 -1.947 33.244 1.00 24.99 205 ARG A C 1
ATOM 1522 O O . ARG A 1 205 ? 8.763 -1.103 33.936 1.00 24.88 205 ARG A O 1
ATOM 1530 N N . ARG A 1 206 ? 8.845 -2.803 32.451 1.00 25.11 206 ARG A N 1
ATOM 1531 C CA . ARG A 1 206 ? 10.301 -2.828 32.338 1.00 26.66 206 ARG A CA 1
ATOM 1532 C C . ARG A 1 206 ? 10.831 -1.520 31.740 1.00 26.59 206 ARG A C 1
ATOM 1533 O O . ARG A 1 206 ? 11.773 -0.929 32.261 1.00 26.27 206 ARG A O 1
ATOM 1541 N N . VAL A 1 207 ? 10.213 -1.065 30.644 1.00 25.13 207 VAL A N 1
ATOM 1542 C CA . VAL A 1 207 ? 10.604 0.193 30.046 1.00 25.97 207 VAL A CA 1
ATOM 1543 C C . VAL A 1 207 ? 10.500 1.361 31.031 1.00 25.86 207 VAL A C 1
ATOM 1544 O O . VAL A 1 207 ? 11.443 2.140 31.194 1.00 26.58 207 VAL A O 1
ATOM 1548 N N . LEU A 1 208 ? 9.365 1.480 31.705 1.00 27.40 208 LEU A N 1
ATOM 1549 C CA . LEU A 1 208 ? 9.198 2.527 32.720 1.00 27.93 208 LEU A CA 1
ATOM 1550 C C . LEU A 1 208 ? 10.071 2.392 33.992 1.00 28.34 208 LEU A C 1
ATOM 1551 O O . LEU A 1 208 ? 10.364 3.381 34.639 1.00 28.03 208 LEU A O 1
ATOM 1556 N N . ALA A 1 209 ? 10.518 1.179 34.322 1.00 28.82 209 ALA A N 1
ATOM 1557 C CA . ALA A 1 209 ? 11.436 0.983 35.456 1.00 29.15 209 ALA A CA 1
ATOM 1558 C C . ALA A 1 209 ? 12.825 1.567 35.147 1.00 29.13 209 ALA A C 1
ATOM 1559 O O . ALA A 1 209 ? 13.625 1.825 36.055 1.00 30.09 209 ALA A O 1
ATOM 1561 N N . ASP A 1 210 ? 13.116 1.754 33.861 1.00 28.38 210 ASP A N 1
ATOM 1562 C CA . ASP A 1 210 ? 14.398 2.293 33.421 1.00 28.38 210 ASP A CA 1
ATOM 1563 C C . ASP A 1 210 ? 14.417 3.824 33.401 1.00 27.97 210 ASP A C 1
ATOM 1564 O O . ASP A 1 210 ? 15.467 4.427 33.139 1.00 27.91 210 ASP A O 1
ATOM 1569 N N . GLU A 1 211 ? 13.262 4.447 33.640 1.00 27.33 211 GLU A N 1
ATOM 1570 C CA . GLU A 1 211 ? 13.183 5.899 33.755 1.00 28.43 211 GLU A CA 1
ATOM 1571 C C . GLU A 1 211 ? 13.540 6.313 35.187 1.00 29.19 211 GLU A C 1
ATOM 1572 O O . GLU A 1 211 ? 13.161 5.618 36.122 1.00 29.98 211 GLU A O 1
ATOM 1578 N N . PRO A 1 212 ? 14.241 7.446 35.375 1.00 29.80 212 PRO A N 1
ATOM 1579 C CA . PRO A 1 212 ? 14.510 7.868 36.761 1.00 30.27 212 PRO A CA 1
ATOM 1580 C C . PRO A 1 212 ? 13.212 8.351 37.426 1.00 30.63 212 PRO A C 1
ATOM 1581 O O . PRO A 1 212 ? 12.316 8.857 36.734 1.00 29.71 212 PRO A O 1
ATOM 1585 N N . GLU A 1 213 ? 13.102 8.181 38.738 1.00 31.44 213 GLU A N 1
ATOM 1586 C CA . GLU A 1 213 ? 11.872 8.592 39.421 1.00 32.82 213 GLU A CA 1
ATOM 1587 C C . GLU A 1 213 ? 11.590 10.090 39.273 1.00 31.95 213 GLU A C 1
ATOM 1588 O O . GLU A 1 213 ? 10.426 10.487 39.254 1.00 32.51 213 GLU A O 1
ATOM 1594 N N . ASP A 1 214 ? 12.626 10.914 39.134 1.00 31.31 214 ASP A N 1
ATOM 1595 C CA . ASP A 1 214 ? 12.392 12.334 38.816 1.00 31.90 214 ASP A CA 1
ATOM 1596 C C . ASP A 1 214 ? 12.282 12.677 37.315 1.00 31.41 214 ASP A C 1
ATOM 1597 O O . ASP A 1 214 ? 12.411 13.848 36.929 1.00 31.62 214 ASP A O 1
ATOM 1602 N N . GLY A 1 215 ? 12.029 11.676 36.470 1.00 30.23 215 GLY A N 1
ATOM 1603 C CA . GLY A 1 215 ? 12.101 11.874 35.013 1.00 29.31 215 GLY A CA 1
ATOM 1604 C C . GLY A 1 215 ? 10.848 12.493 34.414 1.00 28.55 215 GLY A C 1
ATOM 1605 O O . GLY A 1 215 ? 9.873 12.748 35.135 1.00 27.93 215 GLY A O 1
ATOM 1606 N N . PRO A 1 216 ? 10.857 12.762 33.088 1.00 27.56 216 PRO A N 1
ATOM 1607 C CA . PRO A 1 216 ? 9.693 13.280 32.367 1.00 25.89 216 PRO A CA 1
ATOM 1608 C C . PRO A 1 216 ? 8.426 12.447 32.464 1.00 24.08 216 PRO A C 1
ATOM 1609 O O . PRO A 1 216 ? 7.332 13.029 32.479 1.00 22.67 216 PRO A O 1
ATOM 1613 N N . PHE A 1 217 ? 8.530 11.117 32.518 1.00 22.58 217 PHE A N 1
ATOM 1614 C CA . PHE A 1 217 ? 7.328 10.314 32.623 1.00 23.37 217 PHE A CA 1
ATOM 1615 C C . PHE A 1 217 ? 6.697 10.627 33.985 1.00 23.33 217 PHE A C 1
ATOM 1616 O O . PHE A 1 217 ? 5.471 10.785 34.096 1.00 23.03 217 PHE A O 1
ATOM 1624 N N . GLY A 1 218 ? 7.566 10.704 34.988 1.00 23.53 218 GLY A N 1
ATOM 1625 C CA . GLY A 1 218 ? 7.162 11.043 36.362 1.00 23.54 218 GLY A CA 1
ATOM 1626 C C . GLY A 1 218 ? 6.382 12.343 36.365 1.00 23.34 218 GLY A C 1
ATOM 1627 O O . GLY A 1 218 ? 5.286 12.451 36.960 1.00 23.92 218 GLY A O 1
ATOM 1628 N N . ASP A 1 219 ? 6.950 13.331 35.695 1.00 23.04 219 ASP A N 1
ATOM 1629 C CA . ASP A 1 219 ? 6.331 14.644 35.609 1.00 23.48 219 ASP A CA 1
ATOM 1630 C C . ASP A 1 219 ? 5.013 14.605 34.822 1.00 22.12 219 ASP A C 1
ATOM 1631 O O . ASP A 1 219 ? 4.037 15.236 35.229 1.00 20.92 219 ASP A O 1
ATOM 1636 N N . LEU A 1 220 ? 4.955 13.836 33.730 1.00 20.38 220 LEU A N 1
ATOM 1637 C CA . LEU A 1 220 ? 3.677 13.628 33.047 1.00 19.91 220 LEU A CA 1
ATOM 1638 C C . LEU A 1 220 ? 2.580 13.069 33.957 1.00 19.59 220 LEU A C 1
ATOM 1639 O O . LEU A 1 220 ? 1.462 13.559 33.972 1.00 18.98 220 LEU A O 1
ATOM 1644 N N . VAL A 1 221 ? 2.893 12.018 34.707 1.00 18.77 221 VAL A N 1
ATOM 1645 C CA . VAL A 1 221 ? 1.901 11.415 35.591 1.00 19.94 221 VAL A CA 1
ATOM 1646 C C . VAL A 1 221 ? 1.473 12.448 36.654 1.00 19.43 221 VAL A C 1
ATOM 1647 O O . VAL A 1 221 ? 0.279 12.589 36.894 1.00 19.17 221 VAL A O 1
ATOM 1651 N N . ASP A 1 222 ? 2.441 13.193 37.195 1.00 20.21 222 ASP A N 1
ATOM 1652 C CA . ASP A 1 222 ? 2.166 14.243 38.214 1.00 19.71 222 ASP A CA 1
ATOM 1653 C C . ASP A 1 222 ? 1.174 15.249 37.614 1.00 19.96 222 ASP A C 1
ATOM 1654 O O . ASP A 1 222 ? 0.170 15.600 38.252 1.00 19.90 222 ASP A O 1
ATOM 1659 N N . ARG A 1 223 ? 1.477 15.707 36.393 1.00 19.49 223 ARG A N 1
ATOM 1660 C CA . ARG A 1 223 ? 0.599 16.667 35.693 1.00 20.20 223 ARG A CA 1
ATOM 1661 C C . ARG A 1 223 ? -0.807 16.159 35.385 1.00 19.30 223 ARG A C 1
ATOM 1662 O O . ARG A 1 223 ? -1.801 16.905 35.469 1.00 19.73 223 ARG A O 1
ATOM 1670 N N . LEU A 1 224 ? -0.914 14.876 35.040 1.00 19.27 224 LEU A N 1
ATOM 1671 C CA . LEU A 1 224 ? -2.217 14.311 34.784 1.00 19.96 224 LEU A CA 1
ATOM 1672 C C . LEU A 1 224 ? -3.029 14.129 36.064 1.00 20.33 224 LEU A C 1
ATOM 1673 O O . LEU A 1 224 ? -4.253 14.309 36.076 1.00 19.76 224 LEU A O 1
ATOM 1678 N N . LEU A 1 225 ? -2.340 13.791 37.151 1.00 20.53 225 LEU A N 1
ATOM 1679 C CA . LEU A 1 225 ? -3.002 13.706 38.441 1.00 21.06 225 LEU A CA 1
ATOM 1680 C C . LEU A 1 225 ? -3.529 15.085 38.827 1.00 19.94 225 LEU A C 1
ATOM 1681 O O . LEU A 1 225 ? -4.679 15.210 39.270 1.00 21.31 225 LEU A O 1
ATOM 1686 N N . ALA A 1 226 ? -2.713 16.109 38.594 1.00 21.68 226 ALA A N 1
ATOM 1687 C CA . ALA A 1 226 ? -3.074 17.513 38.902 1.00 23.06 226 ALA A CA 1
ATOM 1688 C C . ALA A 1 226 ? -4.272 17.976 38.068 1.00 23.71 226 ALA A C 1
ATOM 1689 O O . ALA A 1 226 ? -5.234 18.546 38.586 1.00 24.47 226 ALA A O 1
ATOM 1691 N N . LEU A 1 227 ? -4.235 17.679 36.779 1.00 24.70 227 LEU A N 1
ATOM 1692 C CA . LEU A 1 227 ? -5.362 17.957 35.904 1.00 26.55 227 LEU A CA 1
ATOM 1693 C C . LEU A 1 227 ? -6.653 17.302 36.404 1.00 27.40 227 LEU A C 1
ATOM 1694 O O . LEU A 1 227 ? -7.714 17.942 36.412 1.00 28.60 227 LEU A O 1
ATOM 1699 N N . SER A 1 228 ? -6.559 16.046 36.842 1.00 28.64 228 SER A N 1
ATOM 1700 C CA . SER A 1 228 ? -7.722 15.282 37.328 1.00 29.75 228 SER A CA 1
ATOM 1701 C C . SER A 1 228 ? -8.268 15.823 38.650 1.00 30.39 228 SER A C 1
ATOM 1702 O O . SER A 1 228 ? -9.422 15.533 39.026 1.00 29.54 228 SER A O 1
ATOM 1705 N N . ALA A 1 229 ? -7.431 16.612 39.328 1.00 31.19 229 ALA A N 1
ATOM 1706 C CA . ALA A 1 229 ? -7.738 17.186 40.646 1.00 32.63 229 ALA A CA 1
ATOM 1707 C C . ALA A 1 229 ? -8.254 16.109 41.595 1.00 33.58 229 ALA A C 1
ATOM 1708 O O . ALA A 1 229 ? -9.311 16.246 42.212 1.00 34.25 229 ALA A O 1
ATOM 1710 N N . ARG A 1 230 ? -7.495 15.026 41.699 1.00 34.52 230 ARG A N 1
ATOM 1711 C CA . ARG A 1 230 ? -7.756 13.974 42.671 1.00 35.60 230 ARG A CA 1
ATOM 1712 C C . ARG A 1 230 ? -7.525 14.459 44.129 1.00 35.53 230 ARG A C 1
ATOM 1713 O O . ARG A 1 230 ? -6.720 15.368 44.378 1.00 34.57 230 ARG A O 1
ATOM 1721 N N . ARG B 1 14 ? -28.808 2.071 -14.699 1.00 27.97 14 ARG B N 1
ATOM 1722 C CA . ARG B 1 14 ? -27.718 1.106 -15.016 1.00 27.62 14 ARG B CA 1
ATOM 1723 C C . ARG B 1 14 ? -26.350 1.623 -14.567 1.00 26.50 14 ARG B C 1
ATOM 1724 O O . ARG B 1 14 ? -25.523 0.840 -14.078 1.00 25.12 14 ARG B O 1
ATOM 1732 N N . ARG B 1 15 ? -26.143 2.939 -14.682 1.00 25.42 15 ARG B N 1
ATOM 1733 C CA . ARG B 1 15 ? -24.861 3.536 -14.343 1.00 25.63 15 ARG B CA 1
ATOM 1734 C C . ARG B 1 15 ? -24.572 3.357 -12.858 1.00 24.62 15 ARG B C 1
ATOM 1735 O O . ARG B 1 15 ? -23.444 3.019 -12.463 1.00 24.23 15 ARG B O 1
ATOM 1743 N N . GLN B 1 16 ? -25.596 3.585 -12.039 1.00 24.39 16 GLN B N 1
ATOM 1744 C CA . GLN B 1 16 ? -25.455 3.413 -10.594 1.00 24.45 16 GLN B CA 1
ATOM 1745 C C . GLN B 1 16 ? -25.229 1.937 -10.226 1.00 23.73 16 GLN B C 1
ATOM 1746 O O . GLN B 1 16 ? -24.423 1.631 -9.336 1.00 22.66 16 GLN B O 1
ATOM 1752 N N . GLN B 1 17 ? -25.923 1.031 -10.902 1.00 22.96 17 GLN B N 1
ATOM 1753 C CA . GLN B 1 17 ? -25.704 -0.415 -10.686 1.00 23.31 17 GLN B CA 1
ATOM 1754 C C . GLN B 1 17 ? -24.257 -0.837 -11.009 1.00 22.95 17 GLN B C 1
ATOM 1755 O O . GLN B 1 17 ? -23.629 -1.614 -10.256 1.00 21.70 17 GLN B O 1
ATOM 1761 N N . LEU B 1 18 ? -23.721 -0.321 -12.124 1.00 20.84 18 LEU B N 1
ATOM 1762 C CA . LEU B 1 18 ? -22.344 -0.597 -12.541 1.00 20.28 18 LEU B CA 1
ATOM 1763 C C . LEU B 1 18 ? -21.328 -0.079 -11.500 1.00 19.15 18 LEU B C 1
ATOM 1764 O O . LEU B 1 18 ? -20.352 -0.759 -11.176 1.00 18.83 18 LEU B O 1
ATOM 1769 N N . ILE B 1 19 ? -21.567 1.108 -10.953 1.00 18.45 19 ILE B N 1
ATOM 1770 C CA . ILE B 1 19 ? -20.673 1.627 -9.919 1.00 18.78 19 ILE B CA 1
ATOM 1771 C C . ILE B 1 19 ? -20.656 0.681 -8.717 1.00 18.61 19 ILE B C 1
ATOM 1772 O O . ILE B 1 19 ? -19.589 0.403 -8.173 1.00 17.95 19 ILE B O 1
ATOM 1777 N N . GLY B 1 20 ? -21.828 0.175 -8.335 1.00 18.59 20 GLY B N 1
ATOM 1778 C CA . GLY B 1 20 ? -21.939 -0.787 -7.224 1.00 19.21 20 GLY B CA 1
ATOM 1779 C C . GLY B 1 20 ? -21.179 -2.074 -7.476 1.00 19.64 20 GLY B C 1
ATOM 1780 O O . GLY B 1 20 ? -20.507 -2.611 -6.575 1.00 19.49 20 GLY B O 1
ATOM 1781 N N . VAL B 1 21 ? -21.287 -2.584 -8.700 1.00 18.21 21 VAL B N 1
ATOM 1782 C CA . VAL B 1 21 ? -20.580 -3.814 -9.071 1.00 18.24 21 VAL B CA 1
ATOM 1783 C C . VAL B 1 21 ? -19.067 -3.596 -8.998 1.00 18.27 21 VAL B C 1
ATOM 1784 O O . VAL B 1 21 ? -18.338 -4.423 -8.467 1.00 17.13 21 VAL B O 1
ATOM 1788 N N . ALA B 1 22 ? -18.609 -2.464 -9.541 1.00 18.61 22 ALA B N 1
ATOM 1789 C CA . ALA B 1 22 ? -17.195 -2.138 -9.543 1.00 19.36 22 ALA B CA 1
ATOM 1790 C C . ALA B 1 22 ? -16.681 -1.992 -8.108 1.00 19.75 22 ALA B C 1
ATOM 1791 O O . ALA B 1 22 ? -15.619 -2.501 -7.781 1.00 19.15 22 ALA B O 1
ATOM 1793 N N . LEU B 1 23 ? -17.446 -1.305 -7.253 1.00 18.85 23 LEU B N 1
ATOM 1794 C CA . LEU B 1 23 ? -17.059 -1.159 -5.837 1.00 18.45 23 LEU B CA 1
ATOM 1795 C C . LEU B 1 23 ? -16.974 -2.538 -5.197 1.00 19.08 23 LEU B C 1
ATOM 1796 O O . LEU B 1 23 ? -16.049 -2.810 -4.414 1.00 17.91 23 LEU B O 1
ATOM 1801 N N . ASP B 1 24 ? -17.923 -3.418 -5.528 1.00 18.66 24 ASP B N 1
ATOM 1802 C CA . ASP B 1 24 ? -17.859 -4.778 -4.971 1.00 19.23 24 ASP B CA 1
ATOM 1803 C C . ASP B 1 24 ? -16.532 -5.456 -5.329 1.00 18.50 24 ASP B C 1
ATOM 1804 O O . ASP B 1 24 ? -15.844 -5.995 -4.463 1.00 19.37 24 ASP B O 1
ATOM 1809 N N . LEU B 1 25 ? -16.176 -5.457 -6.611 1.00 18.62 25 LEU B N 1
ATOM 1810 C CA . LEU B 1 25 ? -14.945 -6.143 -7.032 1.00 18.25 25 LEU B CA 1
ATOM 1811 C C . LEU B 1 25 ? -13.677 -5.425 -6.521 1.00 18.25 25 LEU B C 1
ATOM 1812 O O . LEU B 1 25 ? -12.706 -6.078 -6.102 1.00 17.91 25 LEU B O 1
ATOM 1817 N N . PHE B 1 26 ? -13.694 -4.091 -6.560 1.00 18.03 26 PHE B N 1
ATOM 1818 C CA . PHE B 1 26 ? -12.558 -3.309 -6.066 1.00 18.50 26 PHE B CA 1
ATOM 1819 C C . PHE B 1 26 ? -12.423 -3.402 -4.528 1.00 19.73 26 PHE B C 1
ATOM 1820 O O . PHE B 1 26 ? -11.352 -3.139 -3.958 1.00 21.54 26 PHE B O 1
ATOM 1828 N N . SER B 1 27 ? -13.496 -3.808 -3.862 1.00 19.58 27 SER B N 1
ATOM 1829 C CA . SER B 1 27 ? -13.401 -4.078 -2.431 1.00 20.26 27 SER B CA 1
ATOM 1830 C C . SER B 1 27 ? -12.694 -5.405 -2.151 1.00 20.90 27 SER B C 1
ATOM 1831 O O . SER B 1 27 ? -11.901 -5.507 -1.206 1.00 21.50 27 SER B O 1
ATOM 1834 N N . ARG B 1 28 ? -12.937 -6.396 -3.005 1.00 20.36 28 ARG B N 1
ATOM 1835 C CA . ARG B 1 28 ? -12.504 -7.772 -2.788 1.00 21.25 28 ARG B CA 1
ATOM 1836 C C . ARG B 1 28 ? -11.044 -8.038 -3.146 1.00 21.29 28 ARG B C 1
ATOM 1837 O O . ARG B 1 28 ? -10.439 -8.986 -2.640 1.00 21.30 28 ARG B O 1
ATOM 1845 N N . ARG B 1 29 ? -10.500 -7.245 -4.069 1.00 22.07 29 ARG B N 1
ATOM 1846 C CA . ARG B 1 29 ? -9.177 -7.527 -4.616 1.00 22.99 29 ARG B CA 1
ATOM 1847 C C . ARG B 1 29 ? -8.462 -6.248 -4.864 1.00 22.41 29 ARG B C 1
ATOM 1848 O O . ARG B 1 29 ? -9.089 -5.230 -5.085 1.00 23.85 29 ARG B O 1
ATOM 1856 N N . SER B 1 30 ? -7.142 -6.318 -4.911 1.00 22.70 30 SER B N 1
ATOM 1857 C CA . SER B 1 30 ? -6.361 -5.162 -5.332 1.00 23.36 30 SER B CA 1
ATOM 1858 C C . SER B 1 30 ? -6.732 -4.845 -6.797 1.00 23.03 30 SER B C 1
ATOM 1859 O O . SER B 1 30 ? -7.124 -5.753 -7.540 1.00 21.98 30 SER B O 1
ATOM 1862 N N . PRO B 1 31 ? -6.661 -3.557 -7.194 1.00 23.98 31 PRO B N 1
ATOM 1863 C CA . PRO B 1 31 ? -7.261 -3.128 -8.455 1.00 24.55 31 PRO B CA 1
ATOM 1864 C C . PRO B 1 31 ? -6.587 -3.655 -9.736 1.00 24.37 31 PRO B C 1
ATOM 1865 O O . PRO B 1 31 ? -7.227 -3.678 -10.801 1.00 24.25 31 PRO B O 1
ATOM 1869 N N . ASP B 1 32 ? -5.322 -4.060 -9.617 1.00 24.65 32 ASP B N 1
ATOM 1870 C CA . ASP B 1 32 ? -4.617 -4.753 -10.712 1.00 24.96 32 ASP B CA 1
ATOM 1871 C C . ASP B 1 32 ? -5.246 -6.109 -11.013 1.00 24.09 32 ASP B C 1
ATOM 1872 O O . ASP B 1 32 ? -4.978 -6.697 -12.080 1.00 24.38 32 ASP B O 1
ATOM 1877 N N . GLU B 1 33 ? -6.078 -6.618 -10.088 1.00 21.82 33 GLU B N 1
ATOM 1878 C CA . GLU B 1 33 ? -6.712 -7.923 -10.276 1.00 20.82 33 GLU B CA 1
ATOM 1879 C C . GLU B 1 33 ? -8.185 -7.787 -10.622 1.00 20.36 33 GLU B C 1
ATOM 1880 O O . GLU B 1 33 ? -8.954 -8.747 -10.516 1.00 21.40 33 GLU B O 1
ATOM 1886 N N . VAL B 1 34 ? -8.581 -6.586 -11.043 1.00 20.82 34 VAL B N 1
ATOM 1887 C CA . VAL B 1 34 ? -9.956 -6.350 -11.410 1.00 19.77 34 VAL B CA 1
ATOM 1888 C C . VAL B 1 34 ? -9.969 -5.750 -12.822 1.00 21.78 34 VAL B C 1
ATOM 1889 O O . VAL B 1 34 ? -9.344 -4.709 -13.064 1.00 22.45 34 VAL B O 1
ATOM 1893 N N . SER B 1 35 ? -10.636 -6.436 -13.752 1.00 20.71 35 SER B N 1
ATOM 1894 C CA . SER B 1 35 ? -10.658 -5.982 -15.163 1.00 20.79 35 SER B CA 1
ATOM 1895 C C . SER B 1 35 ? -12.015 -5.433 -15.554 1.00 20.75 35 SER B C 1
ATOM 1896 O O . SER B 1 35 ? -13.041 -5.727 -14.931 1.00 19.80 35 SER B O 1
ATOM 1899 N N . ILE B 1 36 ? -12.021 -4.657 -16.636 1.00 21.44 36 ILE B N 1
ATOM 1900 C CA . ILE B 1 36 ? -13.271 -4.194 -17.206 1.00 22.17 36 ILE B CA 1
ATOM 1901 C C . ILE B 1 36 ? -14.158 -5.367 -17.591 1.00 21.57 36 ILE B C 1
ATOM 1902 O O . ILE B 1 36 ? -15.356 -5.357 -17.317 1.00 22.16 36 ILE B O 1
ATOM 1907 N N . ASP B 1 37 ? -13.579 -6.391 -18.222 1.00 21.96 37 ASP B N 1
ATOM 1908 C CA . ASP B 1 37 ? -14.330 -7.603 -18.566 1.00 23.07 37 ASP B CA 1
ATOM 1909 C C . ASP B 1 37 ? -15.003 -8.262 -17.353 1.00 21.76 37 ASP B C 1
ATOM 1910 O O . ASP B 1 37 ? -16.159 -8.673 -17.431 1.00 20.59 37 ASP B O 1
ATOM 1915 N N . GLU B 1 38 ? -14.277 -8.322 -16.226 1.00 20.83 38 GLU B N 1
ATOM 1916 C CA . GLU B 1 38 ? -14.815 -8.833 -14.977 1.00 19.44 38 GLU B CA 1
ATOM 1917 C C . GLU B 1 38 ? -15.951 -7.954 -14.434 1.00 18.75 38 GLU B C 1
ATOM 1918 O O . GLU B 1 38 ? -16.975 -8.475 -13.970 1.00 18.62 38 GLU B O 1
ATOM 1924 N N . ILE B 1 39 ? -15.764 -6.640 -14.487 1.00 18.14 39 ILE B N 1
ATOM 1925 C CA . ILE B 1 39 ? -16.846 -5.749 -14.075 1.00 19.06 39 ILE B CA 1
ATOM 1926 C C . ILE B 1 39 ? -18.072 -5.967 -14.975 1.00 19.51 39 ILE B C 1
ATOM 1927 O O . ILE B 1 39 ? -19.190 -6.157 -14.480 1.00 19.06 39 ILE B O 1
ATOM 1932 N N . ALA B 1 40 ? -17.848 -5.967 -16.293 1.00 20.23 40 ALA B N 1
ATOM 1933 C CA . ALA B 1 40 ? -18.927 -6.189 -17.248 1.00 21.41 40 ALA B CA 1
ATOM 1934 C C . ALA B 1 40 ? -19.693 -7.493 -16.966 1.00 22.12 40 ALA B C 1
ATOM 1935 O O . ALA B 1 40 ? -20.932 -7.467 -16.852 1.00 22.19 40 ALA B O 1
ATOM 1937 N N . SER B 1 41 ? -18.971 -8.616 -16.802 1.00 23.23 41 SER B N 1
ATOM 1938 C CA . SER B 1 41 ? -19.626 -9.905 -16.480 1.00 24.79 41 SER B CA 1
ATOM 1939 C C . SER B 1 41 ? -20.484 -9.836 -15.222 1.00 24.21 41 SER B C 1
ATOM 1940 O O . SER B 1 41 ? -21.635 -10.261 -15.235 1.00 24.83 41 SER B O 1
ATOM 1943 N N . ALA B 1 42 ? -19.917 -9.288 -14.144 1.00 24.25 42 ALA B N 1
ATOM 1944 C CA . ALA B 1 42 ? -20.583 -9.213 -12.860 1.00 24.07 42 ALA B CA 1
ATOM 1945 C C . ALA B 1 42 ? -21.813 -8.343 -12.975 1.00 24.78 42 ALA B C 1
ATOM 1946 O O . ALA B 1 42 ? -22.798 -8.581 -12.307 1.00 25.46 42 ALA B O 1
ATOM 1948 N N . ALA B 1 43 ? -21.750 -7.334 -13.843 1.00 24.40 43 ALA B N 1
ATOM 1949 C CA . ALA B 1 43 ? -22.869 -6.400 -14.011 1.00 24.84 43 ALA B CA 1
ATOM 1950 C C . ALA B 1 43 ? -23.892 -6.936 -15.004 1.00 25.51 43 ALA B C 1
ATOM 1951 O O . ALA B 1 43 ? -25.000 -6.392 -15.116 1.00 26.31 43 ALA B O 1
ATOM 1953 N N . GLY B 1 44 ? -23.514 -7.995 -15.714 1.00 25.23 44 GLY B N 1
ATOM 1954 C CA . GLY B 1 44 ? -24.344 -8.599 -16.752 1.00 26.65 44 GLY B CA 1
ATOM 1955 C C . GLY B 1 44 ? -24.498 -7.748 -18.007 1.00 27.00 44 GLY B C 1
ATOM 1956 O O . GLY B 1 44 ? -25.543 -7.801 -18.671 1.00 28.17 44 GLY B O 1
ATOM 1957 N N . ILE B 1 45 ? -23.454 -6.992 -18.355 1.00 26.46 45 ILE B N 1
ATOM 1958 C CA . ILE B 1 45 ? -23.434 -6.160 -19.572 1.00 25.61 45 ILE B CA 1
ATOM 1959 C C . ILE B 1 45 ? -22.187 -6.436 -20.435 1.00 25.94 45 ILE B C 1
ATOM 1960 O O . ILE B 1 45 ? -21.290 -7.167 -20.011 1.00 25.85 45 ILE B O 1
ATOM 1965 N N . SER B 1 46 ? -22.134 -5.881 -21.654 1.00 25.11 46 SER B N 1
ATOM 1966 C CA . SER B 1 46 ? -20.954 -6.059 -22.514 1.00 24.58 46 SER B CA 1
ATOM 1967 C C . SER B 1 46 ? -19.834 -5.098 -22.118 1.00 24.36 46 SER B C 1
ATOM 1968 O O . SER B 1 46 ? -20.082 -4.051 -21.489 1.00 23.28 46 SER B O 1
ATOM 1971 N N . ARG B 1 47 ? -18.614 -5.420 -22.541 1.00 23.87 47 ARG B N 1
ATOM 1972 C CA . ARG B 1 47 ? -17.482 -4.512 -22.354 1.00 25.90 47 ARG B CA 1
ATOM 1973 C C . ARG B 1 47 ? -17.724 -3.114 -22.962 1.00 24.66 47 ARG B C 1
ATOM 1974 O O . ARG B 1 47 ? -17.522 -2.086 -22.288 1.00 24.13 47 ARG B O 1
ATOM 1982 N N . PRO B 1 48 ? -18.206 -3.051 -24.220 1.00 23.73 48 PRO B N 1
ATOM 1983 C CA . PRO B 1 48 ? -18.525 -1.704 -24.739 1.00 22.89 48 PRO B CA 1
ATOM 1984 C C . PRO B 1 48 ? -19.501 -0.917 -23.874 1.00 23.12 48 PRO B C 1
ATOM 1985 O O . PRO B 1 48 ? -19.318 0.281 -23.707 1.00 21.89 48 PRO B O 1
ATOM 1989 N N . LEU B 1 49 ? -20.514 -1.566 -23.302 1.00 23.12 49 LEU B N 1
ATOM 1990 C CA . LEU B 1 49 ? -21.477 -0.797 -22.498 1.00 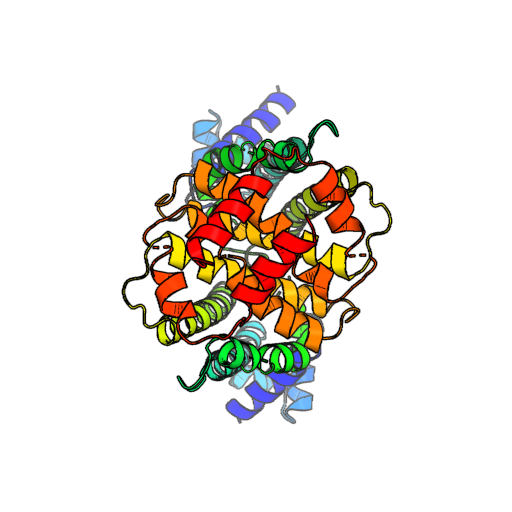23.46 49 LEU B CA 1
ATOM 1991 C C . LEU B 1 49 ? -20.839 -0.225 -21.238 1.00 23.06 49 LEU B C 1
ATOM 1992 O O . LEU B 1 49 ? -21.223 0.848 -20.772 1.00 21.54 49 LEU B O 1
ATOM 1997 N N . VAL B 1 50 ? -19.820 -0.902 -20.691 1.00 23.09 50 VAL B N 1
ATOM 1998 C CA . VAL B 1 50 ? -19.086 -0.285 -19.585 1.00 22.81 50 VAL B CA 1
ATOM 1999 C C . VAL B 1 50 ? -18.386 0.994 -20.060 1.00 23.18 50 VAL B C 1
ATOM 2000 O O . VAL B 1 50 ? -18.456 2.030 -19.383 1.00 22.36 50 VAL B O 1
ATOM 2004 N N . TYR B 1 51 ? -17.744 0.946 -21.233 1.00 23.74 51 TYR B N 1
ATOM 2005 C CA . TYR B 1 51 ? -17.056 2.134 -21.775 1.00 25.64 51 TYR B CA 1
ATOM 2006 C C . TYR B 1 51 ? -17.999 3.257 -22.184 1.00 25.32 51 TYR B C 1
ATOM 2007 O O . TYR B 1 51 ? -17.581 4.419 -22.263 1.00 27.20 51 TYR B O 1
ATOM 2016 N N . HIS B 1 52 ? -19.256 2.910 -22.467 1.00 24.77 52 HIS B N 1
ATOM 2017 C CA . HIS B 1 52 ? -20.326 3.882 -22.706 1.00 24.62 52 HIS B CA 1
ATOM 2018 C C . HIS B 1 52 ? -20.411 4.822 -21.497 1.00 25.25 52 HIS B C 1
ATOM 2019 O O . HIS B 1 52 ? -20.479 6.045 -21.641 1.00 24.44 52 HIS B O 1
ATOM 2026 N N . TYR B 1 53 ? -20.383 4.242 -20.304 1.00 25.12 53 TYR B N 1
ATOM 2027 C CA . TYR B 1 53 ? -20.540 5.031 -19.083 1.00 26.16 53 TYR B CA 1
ATOM 2028 C C . TYR B 1 53 ? -19.234 5.631 -18.589 1.00 27.44 53 TYR B C 1
ATO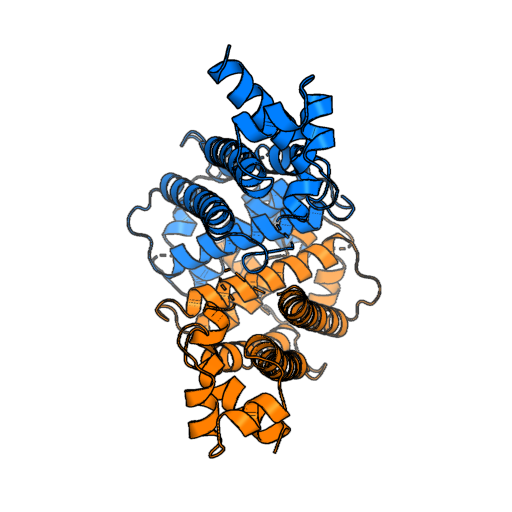M 2029 O O . TYR B 1 53 ? -19.214 6.731 -18.021 1.00 27.62 53 TYR B O 1
ATOM 2038 N N . PHE B 1 54 ? -18.142 4.887 -18.746 1.00 28.10 54 PHE B N 1
ATOM 2039 C CA . PHE B 1 54 ? -16.844 5.322 -18.244 1.00 30.03 54 PHE B CA 1
ATOM 2040 C C . PHE B 1 54 ? -15.770 5.277 -19.328 1.00 32.21 54 PHE B C 1
ATOM 2041 O O . PHE B 1 54 ? -15.562 4.240 -19.934 1.00 33.67 54 PHE B O 1
ATOM 2049 N N . PRO B 1 55 ? -15.057 6.396 -19.541 1.00 34.20 55 PRO B N 1
ATOM 2050 C CA . PRO B 1 55 ? -13.966 6.427 -20.530 1.00 34.96 55 PRO B CA 1
ATOM 2051 C C . PRO B 1 55 ? -12.960 5.296 -20.335 1.00 34.79 55 PRO B C 1
ATOM 2052 O O . PRO B 1 55 ? -12.501 4.709 -21.312 1.00 36.22 55 PRO B O 1
ATOM 2056 N N . GLY B 1 56 ? -12.636 4.984 -19.089 1.00 33.89 56 GLY B N 1
ATOM 2057 C CA . GLY B 1 56 ? -11.699 3.910 -18.788 1.00 31.74 56 GLY B CA 1
ATOM 2058 C C . GLY B 1 56 ? -11.772 3.423 -17.354 1.00 30.85 56 GLY B C 1
ATOM 2059 O O . GLY B 1 56 ? -12.600 3.881 -16.568 1.00 30.56 56 GLY B O 1
ATOM 2060 N N . LYS B 1 57 ? -10.894 2.480 -17.034 1.00 29.47 57 LYS B N 1
ATOM 2061 C CA . LYS B 1 57 ? -10.874 1.827 -15.729 1.00 28.86 57 LYS B CA 1
ATOM 2062 C C . LYS B 1 57 ? -10.699 2.806 -14.569 1.00 28.42 57 LYS B C 1
ATOM 2063 O O . LYS B 1 57 ? -11.355 2.667 -13.523 1.00 27.20 57 LYS B O 1
ATOM 2069 N N . LEU B 1 58 ? -9.810 3.786 -14.734 1.00 27.84 58 LEU B N 1
ATOM 2070 C CA . LEU B 1 58 ? -9.552 4.712 -13.626 1.00 27.69 58 LEU B CA 1
ATOM 2071 C C . LEU B 1 58 ? -10.793 5.508 -13.252 1.00 27.00 58 LEU B C 1
ATOM 2072 O O . LEU B 1 58 ? -11.066 5.708 -12.074 1.00 26.81 58 LEU B O 1
ATOM 2077 N N . SER B 1 59 ? -11.544 5.982 -14.247 1.00 26.62 59 SER B N 1
ATOM 2078 C CA . SER B 1 59 ? -12.755 6.744 -13.970 1.00 26.31 59 SER B CA 1
ATOM 2079 C C . SER B 1 59 ? -13.800 5.909 -13.208 1.00 25.34 59 SER B C 1
ATOM 2080 O O . SER B 1 59 ? -14.514 6.420 -12.345 1.00 24.20 59 SER B O 1
ATOM 2083 N N . LEU B 1 60 ? -13.875 4.621 -13.513 1.00 23.94 60 LEU B N 1
ATOM 2084 C CA . LEU B 1 60 ? -14.799 3.748 -12.788 1.00 22.67 60 LEU B CA 1
ATOM 2085 C C . LEU B 1 60 ? -14.298 3.446 -11.365 1.00 21.89 60 LEU B C 1
ATOM 2086 O O . LEU B 1 60 ? -15.087 3.455 -10.421 1.00 21.27 60 LEU B O 1
ATOM 2091 N N . TYR B 1 61 ? -13.004 3.174 -11.223 1.00 20.62 61 TYR B N 1
ATOM 2092 C CA . TYR B 1 61 ? -12.365 3.108 -9.900 1.00 19.51 61 TYR B CA 1
ATOM 2093 C C . TYR B 1 61 ? -12.686 4.335 -9.024 1.00 20.18 61 TYR B C 1
ATOM 2094 O O . TYR B 1 61 ? -13.024 4.209 -7.834 1.00 18.61 61 TYR B O 1
ATOM 2103 N N . GLU B 1 62 ? -12.554 5.518 -9.610 1.00 19.57 62 GLU B N 1
ATOM 2104 C CA . GLU B 1 62 ? -12.787 6.765 -8.869 1.00 22.02 62 GLU B CA 1
ATOM 2105 C C . GLU B 1 62 ? -14.269 6.906 -8.483 1.00 21.12 62 GLU B C 1
ATOM 2106 O O . GLU B 1 62 ? -14.590 7.376 -7.398 1.00 21.80 62 GLU B O 1
ATOM 2112 N N . ALA B 1 63 ? -15.168 6.468 -9.361 1.00 20.83 63 ALA B N 1
ATOM 2113 C CA . ALA B 1 63 ? -16.594 6.489 -9.062 1.00 20.28 63 ALA B CA 1
ATOM 2114 C C . ALA B 1 63 ? -16.918 5.524 -7.900 1.00 19.76 63 ALA B C 1
ATOM 2115 O O . ALA B 1 63 ? -17.679 5.864 -6.984 1.00 19.36 63 ALA B O 1
ATOM 2117 N N . ALA B 1 64 ? -16.306 4.343 -7.930 1.00 18.72 64 ALA B N 1
ATOM 2118 C CA . ALA B 1 64 ? -16.499 3.373 -6.850 1.00 18.47 64 ALA B CA 1
ATOM 2119 C C . ALA B 1 64 ? -15.956 3.956 -5.542 1.00 17.85 64 ALA B C 1
ATOM 2120 O O . ALA B 1 64 ? -16.589 3.863 -4.489 1.00 18.09 64 ALA B O 1
ATOM 2122 N N . LEU B 1 65 ? -14.757 4.543 -5.601 1.00 18.89 65 LEU B N 1
ATOM 2123 C CA . LEU B 1 65 ? -14.178 5.152 -4.399 1.00 19.44 65 LEU B CA 1
ATOM 2124 C C . LEU B 1 65 ? -15.034 6.299 -3.856 1.00 20.02 65 LEU B C 1
ATOM 2125 O O . LEU B 1 65 ? -15.194 6.440 -2.640 1.00 20.20 65 LEU B O 1
ATOM 2130 N N . GLN B 1 66 ? -15.628 7.092 -4.740 1.00 20.51 66 GLN B N 1
ATOM 2131 C CA . GLN B 1 66 ? -16.504 8.184 -4.272 1.00 21.46 66 GLN B CA 1
ATOM 2132 C C . GLN B 1 66 ? -17.693 7.598 -3.514 1.00 20.58 66 GLN B C 1
ATOM 2133 O O . GLN B 1 66 ? -18.062 8.097 -2.459 1.00 20.80 66 GLN B O 1
ATOM 2139 N N . ARG B 1 67 ? -18.275 6.518 -4.026 1.00 20.09 67 ARG B N 1
ATOM 2140 C CA . ARG B 1 67 ? -19.375 5.859 -3.327 1.00 19.51 67 ARG B CA 1
ATOM 2141 C C . ARG B 1 67 ? -18.934 5.355 -1.936 1.00 19.76 67 ARG B C 1
ATOM 2142 O O . ARG B 1 67 ? -19.609 5.586 -0.920 1.00 18.87 67 ARG B O 1
ATOM 2150 N N . ALA B 1 68 ? -17.801 4.672 -1.902 1.00 18.73 68 ALA B N 1
ATOM 2151 C CA . ALA B 1 68 ? -17.289 4.116 -0.643 1.00 19.48 68 ALA B CA 1
ATOM 2152 C C . ALA B 1 68 ? -16.980 5.239 0.363 1.00 19.45 68 ALA B C 1
ATOM 2153 O O . ALA B 1 68 ? -17.296 5.129 1.560 1.00 19.89 68 ALA B O 1
ATOM 2155 N N . SER B 1 69 ? -16.351 6.301 -0.135 1.00 20.18 69 SER B N 1
ATOM 2156 C CA . SER B 1 69 ? -15.966 7.477 0.682 1.00 21.05 69 SER B CA 1
ATOM 2157 C C . SER B 1 69 ? -17.189 8.165 1.325 1.00 21.76 69 SER B C 1
ATOM 2158 O O . SER B 1 69 ? -17.159 8.581 2.513 1.00 20.95 69 SER B O 1
ATOM 2161 N N . ASP B 1 70 ? -18.263 8.309 0.542 1.00 21.10 70 ASP B N 1
ATOM 2162 C CA . ASP B 1 70 ? -19.526 8.831 1.055 1.00 22.21 70 ASP B CA 1
ATOM 2163 C C . ASP B 1 70 ? -20.149 7.944 2.138 1.00 21.24 70 ASP B C 1
ATOM 2164 O O . ASP B 1 70 ? -20.690 8.456 3.119 1.00 20.75 70 ASP B O 1
ATOM 2169 N N . ASP B 1 71 ? -20.082 6.631 1.940 1.00 20.46 71 ASP B N 1
ATOM 2170 C CA . ASP B 1 71 ? -20.553 5.639 2.908 1.00 21.30 71 ASP B CA 1
ATOM 2171 C C . ASP B 1 71 ? -19.784 5.830 4.232 1.00 20.94 71 ASP B C 1
ATOM 2172 O O . ASP B 1 71 ? -20.380 6.012 5.300 1.00 20.55 71 ASP B O 1
ATOM 2177 N N . LEU B 1 72 ? -18.456 5.810 4.161 1.00 19.27 72 LEU B N 1
ATOM 2178 C CA . LEU B 1 72 ? -17.666 5.941 5.404 1.00 19.76 72 LEU B CA 1
ATOM 2179 C C . LEU B 1 72 ? -17.944 7.267 6.105 1.00 19.80 72 LEU B C 1
ATOM 2180 O O . LEU B 1 72 ? -18.192 7.277 7.316 1.00 20.50 72 LEU B O 1
ATOM 2185 N N . ALA B 1 73 ? -17.926 8.374 5.359 1.00 20.40 73 ALA B N 1
ATOM 2186 C CA . ALA B 1 73 ? -18.162 9.698 5.948 1.00 21.04 73 ALA B CA 1
ATOM 2187 C C . ALA B 1 73 ? -19.515 9.755 6.661 1.00 21.66 73 ALA B C 1
ATOM 2188 O O . ALA B 1 73 ? -19.623 10.304 7.764 1.00 20.77 73 ALA B O 1
ATOM 2190 N N . ASP B 1 74 ? -20.532 9.137 6.053 1.00 21.64 74 ASP B N 1
ATOM 2191 C CA . ASP B 1 74 ? -21.877 9.061 6.635 1.00 22.23 74 ASP B CA 1
ATOM 2192 C C . ASP B 1 74 ? -21.878 8.237 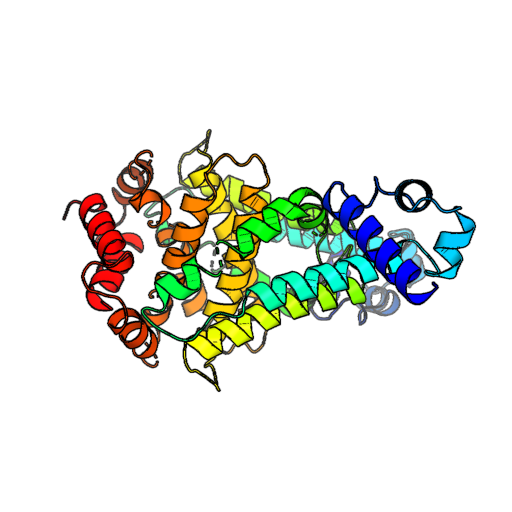7.911 1.00 21.50 74 ASP B C 1
ATOM 2193 O O . ASP B 1 74 ? -22.618 8.532 8.839 1.00 20.70 74 ASP B O 1
ATOM 2198 N N . ARG B 1 75 ? -21.030 7.208 7.952 1.00 19.87 75 ARG B N 1
ATOM 2199 C CA . ARG B 1 75 ? -20.919 6.386 9.147 1.00 19.53 75 ARG B CA 1
ATOM 2200 C C . ARG B 1 75 ? -20.334 7.149 10.331 1.00 18.74 75 ARG B C 1
ATOM 2201 O O . ARG B 1 75 ? -20.485 6.716 11.470 1.00 18.87 75 ARG B O 1
ATOM 2209 N N . PHE B 1 76 ? -19.703 8.289 10.072 1.00 18.37 76 PHE B N 1
ATOM 2210 C CA . PHE B 1 76 ? -19.141 9.103 11.176 1.00 18.56 76 PHE B CA 1
ATOM 2211 C C . PHE B 1 76 ? -20.205 9.882 11.946 1.00 19.25 76 PHE B C 1
ATOM 2212 O O . PHE B 1 76 ? -19.925 10.384 13.062 1.00 19.04 76 PHE B O 1
ATOM 2220 N N . VAL B 1 77 ? -21.396 10.008 11.349 1.00 19.82 77 VAL B N 1
ATOM 2221 C CA . VAL B 1 77 ? -22.518 10.740 11.991 1.00 20.33 77 VAL B CA 1
ATOM 2222 C C . VAL B 1 77 ? -23.035 9.945 13.180 1.00 20.15 77 VAL B C 1
ATOM 2223 O O . VAL B 1 77 ? -23.430 8.798 13.052 1.00 20.67 77 VAL B O 1
ATOM 2227 N N . GLU B 1 78 ? -22.999 10.562 14.357 1.00 20.93 78 GLU B N 1
ATOM 2228 C CA . GLU B 1 78 ? -23.322 9.889 15.595 1.00 20.91 78 GLU B CA 1
ATOM 2229 C C . GLU B 1 78 ? -24.062 10.921 16.470 1.00 22.24 78 GLU B C 1
ATOM 2230 O O . GLU B 1 78 ? -23.619 12.070 16.584 1.00 23.10 78 GLU B O 1
ATOM 2236 N N . PRO B 1 79 ? -25.200 10.526 17.050 1.00 22.91 79 PRO B N 1
ATOM 2237 C CA . PRO B 1 79 ? -25.990 11.483 17.841 1.00 23.64 79 PRO B CA 1
ATOM 2238 C C . PRO B 1 79 ? -25.176 12.076 18.997 1.00 25.06 79 PRO B C 1
ATOM 2239 O O . PRO B 1 79 ? -24.391 11.366 19.639 1.00 23.70 79 PRO B O 1
ATOM 2243 N N . ARG B 1 80 ? -25.377 13.367 19.252 1.00 26.78 80 ARG B N 1
ATOM 2244 C CA . ARG B 1 80 ? -24.647 14.047 20.330 1.00 29.96 80 ARG B CA 1
ATOM 2245 C C . ARG B 1 80 ? -25.366 13.831 21.659 1.00 30.31 80 ARG B C 1
ATOM 2246 O O . ARG B 1 80 ? -26.060 14.724 22.161 1.00 31.27 80 ARG B O 1
ATOM 2254 N N . GLN B 1 81 ? -25.218 12.633 22.217 1.00 30.90 81 GLN B N 1
ATOM 2255 C CA . GLN B 1 81 ? -25.996 12.206 23.391 1.00 30.96 81 GLN B CA 1
ATOM 2256 C C . GLN B 1 81 ? -25.136 11.251 24.228 1.00 30.41 81 GLN B C 1
ATOM 2257 O O . GLN B 1 81 ? -24.478 10.374 23.680 1.00 29.82 81 GLN B O 1
ATOM 2263 N N . GLY B 1 82 ? -25.115 11.455 25.550 1.00 29.35 82 GLY B N 1
ATOM 2264 C CA . GLY B 1 82 ? -24.378 10.572 26.474 1.00 28.78 82 GLY B CA 1
ATOM 2265 C C . GLY B 1 82 ? -22.865 10.793 26.547 1.00 27.99 82 GLY B C 1
ATOM 2266 O O . GLY B 1 82 ? -22.352 11.742 25.953 1.00 27.94 82 GLY B O 1
ATOM 2267 N N . PRO B 1 83 ? -22.140 9.921 27.285 1.00 27.78 83 PRO B N 1
ATOM 2268 C CA . PRO B 1 83 ? -20.682 10.033 27.466 1.00 27.45 83 PRO B CA 1
ATOM 2269 C C . PRO B 1 83 ? -19.945 10.028 26.125 1.00 26.42 83 PRO B C 1
ATOM 2270 O O . PRO B 1 83 ? -20.359 9.315 25.203 1.00 26.63 83 PRO B O 1
ATOM 2274 N N . LEU B 1 84 ? -18.892 10.831 26.002 1.00 25.36 84 LEU B N 1
ATOM 2275 C CA . LEU B 1 84 ? -18.214 10.969 24.712 1.00 24.61 84 LEU B CA 1
ATOM 2276 C C . LEU B 1 84 ? -17.516 9.701 24.273 1.00 23.53 84 LEU B C 1
ATOM 2277 O O . LEU B 1 84 ? -17.527 9.378 23.066 1.00 23.02 84 LEU B O 1
ATOM 2282 N N . GLY B 1 85 ? -16.882 9.001 25.221 1.00 22.32 85 GLY B N 1
ATOM 2283 C CA . GLY B 1 85 ? -16.126 7.774 24.882 1.00 21.32 85 GLY B CA 1
ATOM 2284 C C . GLY B 1 85 ? -17.019 6.734 24.204 1.00 20.71 85 GLY B C 1
ATOM 2285 O O . GLY B 1 85 ? -16.634 6.124 23.199 1.00 19.26 85 GLY B O 1
ATOM 2286 N N . ALA B 1 86 ? -18.221 6.539 24.762 1.00 19.66 86 ALA B N 1
ATOM 2287 C CA . ALA B 1 86 ? -19.222 5.636 24.176 1.00 19.37 86 ALA B CA 1
ATOM 2288 C C . ALA B 1 86 ? -19.647 6.012 22.757 1.00 18.63 86 ALA B C 1
ATOM 2289 O O . ALA B 1 86 ? -19.896 5.118 21.931 1.00 18.53 86 ALA B O 1
ATOM 2291 N N . ARG B 1 87 ? -19.711 7.316 22.467 1.00 17.92 87 ARG B N 1
ATOM 2292 C CA . ARG B 1 87 ? -20.068 7.790 21.142 1.00 17.75 87 ARG B CA 1
ATOM 2293 C C . ARG B 1 87 ? -18.968 7.344 20.192 1.00 17.51 87 ARG B C 1
ATOM 2294 O O . ARG B 1 87 ? -19.246 6.804 19.113 1.00 17.28 87 ARG B O 1
ATOM 2302 N N . LEU B 1 88 ? -17.719 7.589 20.600 1.00 16.38 88 LEU B N 1
ATOM 2303 C CA . LEU B 1 88 ? -16.580 7.261 19.736 1.00 16.01 88 LEU B CA 1
ATOM 2304 C C . LEU B 1 88 ? -16.479 5.748 19.537 1.00 15.82 88 LEU B C 1
ATOM 2305 O O . LEU B 1 88 ? -16.226 5.294 18.404 1.00 15.79 88 LEU B O 1
ATOM 2310 N N . LEU B 1 89 ? -16.709 4.971 20.600 1.00 16.51 89 LEU B N 1
ATOM 2311 C CA . LEU B 1 89 ? -16.705 3.492 20.482 1.00 17.57 89 LEU B CA 1
ATOM 2312 C C . LEU B 1 89 ? -17.720 2.968 19.472 1.00 17.75 89 LEU B C 1
ATOM 2313 O O . LEU B 1 89 ? -17.405 2.042 18.672 1.00 17.70 89 LEU B O 1
ATOM 2318 N N . ARG B 1 90 ? -18.923 3.559 19.476 1.00 17.89 90 ARG B N 1
ATOM 2319 C CA . ARG B 1 90 ? -19.941 3.190 18.471 1.00 17.57 90 ARG B CA 1
ATOM 2320 C C . ARG B 1 90 ? -19.457 3.484 17.057 1.00 17.11 90 ARG B C 1
ATOM 2321 O O . ARG B 1 90 ? -19.604 2.646 16.159 1.00 17.06 90 ARG B O 1
ATOM 2329 N N . VAL B 1 91 ? -18.864 4.659 16.860 1.00 15.56 91 VAL B N 1
ATOM 2330 C CA . VAL B 1 91 ? -18.296 4.988 15.542 1.00 16.03 91 VAL B CA 1
ATOM 2331 C C . VAL B 1 91 ? -17.161 4.027 15.160 1.00 16.40 91 VAL B C 1
ATOM 2332 O O . VAL B 1 91 ? -17.101 3.582 13.999 1.00 17.44 91 VAL B O 1
ATOM 2344 N N . GLY B 1 93 ? -16.893 0.884 15.938 1.00 16.04 93 GLY B N 1
ATOM 2345 C CA . GLY B 1 93 ? -17.570 -0.325 15.442 1.00 16.79 93 GLY B CA 1
ATOM 2346 C C . GLY B 1 93 ? -17.961 -0.216 13.972 1.00 16.62 93 GLY B C 1
ATOM 2347 O O . GLY B 1 93 ? -17.704 -1.147 13.190 1.00 17.04 93 GLY B O 1
ATOM 2348 N N . ARG B 1 94 ? -18.567 0.900 13.569 1.00 16.01 94 ARG B N 1
ATOM 2349 C CA . ARG B 1 94 ? -18.918 1.123 12.155 1.00 15.99 94 ARG B CA 1
ATOM 2350 C C . ARG B 1 94 ? -17.690 1.281 11.247 1.00 16.41 94 ARG B C 1
ATOM 2351 O O . ARG B 1 94 ? -17.682 0.822 10.105 1.00 16.31 94 ARG B O 1
ATOM 2359 N N . TYR B 1 95 ? -16.667 1.928 11.790 1.00 15.48 95 TYR B N 1
ATOM 2360 C CA . TYR B 1 95 ? -15.405 2.114 11.057 1.00 15.76 95 TYR B CA 1
ATOM 2361 C C . TYR B 1 95 ? -14.759 0.752 10.761 1.00 15.81 95 TYR B C 1
ATOM 2362 O O . TYR B 1 95 ? -14.455 0.459 9.607 1.00 16.06 95 TYR B O 1
ATOM 2371 N N . PHE B 1 96 ? -14.628 -0.106 11.769 1.00 15.95 96 PHE B N 1
ATOM 2372 C CA . PHE B 1 96 ? -14.047 -1.443 11.533 1.00 16.14 96 PHE B CA 1
ATOM 2373 C C . PHE B 1 96 ? -14.919 -2.337 10.658 1.00 15.87 96 PHE B C 1
ATOM 2374 O O . PHE B 1 96 ? -14.390 -3.121 9.859 1.00 16.40 96 PHE B O 1
ATOM 2382 N N . ASP B 1 97 ? -16.244 -2.204 10.782 1.00 16.71 97 ASP B N 1
ATOM 2383 C CA . ASP B 1 97 ? -17.185 -2.886 9.864 1.00 17.05 97 ASP B CA 1
ATOM 2384 C C . ASP B 1 97 ? -16.834 -2.482 8.435 1.00 16.42 97 ASP B C 1
ATOM 2385 O O . ASP B 1 97 ? -16.722 -3.340 7.541 1.00 16.46 97 ASP B O 1
ATOM 2390 N N . PHE B 1 98 ? -16.716 -1.177 8.213 1.00 15.57 98 PHE B N 1
ATOM 2391 C CA . PHE B 1 98 ? -16.406 -0.666 6.880 1.00 16.06 98 PHE B CA 1
ATOM 2392 C C . PHE B 1 98 ? -15.066 -1.206 6.369 1.00 15.93 98 PHE B C 1
ATOM 2393 O O . PHE B 1 98 ? -14.948 -1.680 5.210 1.00 15.46 98 PHE B O 1
ATOM 2401 N N . VAL B 1 99 ? -14.057 -1.137 7.228 1.00 15.52 99 VAL B N 1
ATOM 2402 C CA . VAL B 1 99 ? -12.684 -1.569 6.870 1.00 15.78 99 VAL B CA 1
ATOM 2403 C C . VAL B 1 99 ? -12.713 -3.060 6.498 1.00 16.22 99 VAL B C 1
ATOM 2404 O O . VAL B 1 99 ? -12.145 -3.468 5.498 1.00 17.38 99 VAL B O 1
ATOM 2408 N N . ASP B 1 100 ? -13.382 -3.861 7.322 1.00 15.65 100 ASP B N 1
ATOM 2409 C CA . ASP B 1 100 ? -13.582 -5.298 7.031 1.00 16.91 100 ASP B CA 1
ATOM 2410 C C . ASP B 1 100 ? -14.190 -5.497 5.620 1.00 17.30 100 ASP B C 1
ATOM 2411 O O . ASP B 1 100 ? -13.621 -6.221 4.759 1.00 17.49 100 ASP B O 1
ATOM 2416 N N . GLU B 1 101 ? -15.350 -4.877 5.401 1.00 17.48 101 GLU B N 1
ATOM 2417 C CA . GLU B 1 101 ? -16.141 -5.031 4.169 1.00 19.87 101 GLU B CA 1
ATOM 2418 C C . GLU B 1 101 ? -15.300 -4.667 2.944 1.00 19.08 101 GLU B C 1
ATOM 2419 O O . GLU B 1 101 ? -15.491 -5.224 1.856 1.00 19.51 101 GLU B O 1
ATOM 2425 N N . HIS B 1 102 ? -14.380 -3.714 3.125 1.00 17.60 102 HIS B N 1
ATOM 2426 C CA . HIS B 1 102 ? -13.607 -3.203 2.000 1.00 18.35 102 HIS B CA 1
ATOM 2427 C C . HIS B 1 102 ? -12.102 -3.521 2.102 1.00 17.36 102 HIS B C 1
ATOM 2428 O O . HIS B 1 102 ? -11.301 -2.904 1.394 1.00 18.26 102 HIS B O 1
ATOM 2435 N N . GLY B 1 103 ? -11.756 -4.503 2.930 1.00 17.65 103 GLY B N 1
ATOM 2436 C CA . GLY B 1 103 ? -10.376 -4.797 3.328 1.00 18.03 103 GLY B CA 1
ATOM 2437 C C . GLY B 1 103 ? -9.326 -4.738 2.241 1.00 17.59 103 GLY B C 1
ATOM 2438 O O . GLY B 1 103 ? -8.472 -3.865 2.260 1.00 17.62 103 GLY B O 1
ATOM 2439 N N . PRO B 1 104 ? -9.380 -5.682 1.294 1.00 19.32 104 PRO B N 1
ATOM 2440 C CA . PRO B 1 104 ? -8.343 -5.771 0.263 1.00 19.00 104 PRO B CA 1
ATOM 2441 C C . PRO B 1 104 ? -8.210 -4.494 -0.541 1.00 19.04 104 PRO B C 1
ATOM 2442 O O . PRO B 1 104 ? -7.078 -4.060 -0.798 1.00 20.56 104 PRO B O 1
ATOM 2446 N N . GLY B 1 105 ? -9.326 -3.876 -0.914 1.00 19.63 105 GLY B N 1
ATOM 2447 C CA . GLY B 1 105 ? -9.285 -2.626 -1.664 1.00 18.94 105 GLY B CA 1
ATOM 2448 C C . GLY B 1 105 ? -8.729 -1.450 -0.859 1.00 19.07 105 GLY B C 1
ATOM 2449 O O . GLY B 1 105 ? -7.956 -0.617 -1.382 1.00 19.02 105 GLY B O 1
ATOM 2450 N N . PHE B 1 106 ? -9.129 -1.384 0.421 1.00 18.84 106 PHE B N 1
ATOM 2451 C CA . PHE B 1 106 ? -8.650 -0.370 1.387 1.00 19.60 106 PHE B CA 1
ATOM 2452 C C . PHE B 1 106 ? -7.130 -0.504 1.543 1.00 19.92 106 PHE B C 1
ATOM 2453 O O . PHE B 1 106 ? -6.400 0.469 1.401 1.00 20.01 106 PHE B O 1
ATOM 2461 N N . SER B 1 107 ? -6.663 -1.722 1.794 1.00 20.00 107 SER B N 1
ATOM 2462 C CA . SER B 1 107 ? -5.243 -1.982 1.911 1.00 21.83 107 SER B CA 1
ATOM 2463 C C . SER B 1 107 ? -4.486 -1.535 0.672 1.00 23.61 107 SER B C 1
ATOM 2464 O O . SER B 1 107 ? -3.487 -0.811 0.776 1.00 23.49 107 SER B O 1
ATOM 2467 N N . ALA B 1 108 ? -4.974 -1.945 -0.494 1.00 22.84 108 ALA B N 1
ATOM 2468 C CA . ALA B 1 108 ? -4.292 -1.592 -1.730 1.00 24.31 108 ALA B CA 1
ATOM 2469 C C . ALA B 1 108 ? -4.276 -0.078 -1.982 1.00 24.95 108 ALA B C 1
ATOM 2470 O O . ALA B 1 108 ? -3.255 0.455 -2.438 1.00 25.97 108 ALA B O 1
ATOM 2472 N N . LEU B 1 109 ? -5.387 0.612 -1.695 1.00 25.48 109 LEU B N 1
ATOM 2473 C CA . LEU B 1 109 ? -5.462 2.062 -1.885 1.00 27.81 109 LEU B CA 1
ATOM 2474 C C . LEU B 1 109 ? -4.484 2.793 -0.987 1.00 30.56 109 LEU B C 1
ATOM 2475 O O . LEU B 1 109 ? -3.695 3.635 -1.459 1.00 30.61 109 LEU B O 1
ATOM 2488 N N . ARG B 1 111 ? -1.855 1.731 0.508 1.00 39.95 111 ARG B N 1
ATOM 2489 C CA . ARG B 1 111 ? -0.474 1.483 0.055 1.00 43.30 111 ARG B CA 1
ATOM 2490 C C . ARG B 1 111 ? -0.382 1.767 -1.435 1.00 43.46 111 ARG B C 1
ATOM 2491 O O . ARG B 1 111 ? 0.715 1.822 -2.002 1.00 45.04 111 ARG B O 1
ATOM 2499 N N . SER B 1 118 ? -4.659 8.399 -7.972 1.00 36.80 118 SER B N 1
ATOM 2500 C CA . SER B 1 118 ? -4.699 9.672 -8.692 1.00 36.62 118 SER B CA 1
ATOM 2501 C C . SER B 1 118 ? -4.876 10.814 -7.710 1.00 37.16 118 SER B C 1
ATOM 2502 O O . SER B 1 118 ? -5.094 10.589 -6.511 1.00 37.13 118 SER B O 1
ATOM 2505 N N . THR B 1 119 ? -4.795 12.038 -8.216 1.00 36.99 119 THR B N 1
ATOM 2506 C CA . THR B 1 119 ? -5.020 13.202 -7.363 1.00 36.94 119 THR B CA 1
ATOM 2507 C C . THR B 1 119 ? -6.512 13.280 -6.992 1.00 35.89 119 THR B C 1
ATOM 2508 O O . THR B 1 119 ? -6.860 13.740 -5.895 1.00 35.23 119 THR B O 1
ATOM 2512 N N . THR B 1 120 ? -7.386 12.786 -7.874 1.00 34.36 120 THR B N 1
ATOM 2513 C CA . THR B 1 120 ? -8.814 12.639 -7.527 1.00 32.64 120 THR B CA 1
ATOM 2514 C C . THR B 1 120 ? -8.996 11.640 -6.361 1.00 31.47 120 THR B C 1
ATOM 2515 O O . THR B 1 120 ? -9.787 11.894 -5.447 1.00 30.89 120 THR B O 1
ATOM 2519 N N . THR B 1 121 ? -8.284 10.513 -6.389 1.00 30.34 121 THR B N 1
ATOM 2520 C CA . THR B 1 121 ? -8.459 9.558 -5.284 1.00 29.58 121 THR B CA 1
ATOM 2521 C C . THR B 1 121 ? -7.872 10.102 -3.994 1.00 28.79 121 THR B C 1
ATOM 2522 O O . THR B 1 121 ? -8.447 9.909 -2.934 1.00 27.73 121 THR B O 1
ATOM 2526 N N . ASN B 1 122 ? -6.753 10.807 -4.100 1.00 28.13 122 ASN B N 1
ATOM 2527 C CA . ASN B 1 122 ? -6.183 11.512 -2.925 1.00 28.17 122 ASN B CA 1
ATOM 2528 C C . ASN B 1 122 ? -7.159 12.490 -2.325 1.00 26.55 122 ASN B C 1
ATOM 2529 O O . ASN B 1 122 ? -7.285 12.575 -1.093 1.00 26.68 122 ASN B O 1
ATOM 2534 N N . ALA B 1 123 ? -7.813 13.261 -3.193 1.00 26.10 123 ALA B N 1
ATOM 2535 C CA . ALA B 1 123 ? -8.817 14.209 -2.775 1.00 25.15 123 ALA B CA 1
ATOM 2536 C C . ALA B 1 123 ? -9.986 13.522 -2.063 1.00 24.39 123 ALA B C 1
ATOM 2537 O O . ALA B 1 123 ? -10.508 14.041 -1.069 1.00 24.60 123 ALA B O 1
ATOM 2539 N N . LEU B 1 124 ? -10.407 12.355 -2.571 1.00 22.79 124 LEU B N 1
ATOM 2540 C CA . LEU B 1 124 ? -11.507 11.637 -1.948 1.00 21.42 124 LEU B CA 1
ATOM 2541 C C . LEU B 1 124 ? -11.095 11.127 -0.556 1.00 21.78 124 LEU B C 1
ATOM 2542 O O . LEU B 1 124 ? -11.837 11.289 0.414 1.00 22.07 124 LEU B O 1
ATOM 2547 N N . VAL B 1 125 ? -9.904 10.553 -0.471 1.00 21.88 125 VAL B N 1
ATOM 2548 C CA . VAL B 1 125 ? -9.401 10.081 0.830 1.00 22.39 125 VAL B CA 1
ATOM 2549 C C . VAL B 1 125 ? -9.294 11.242 1.808 1.00 22.37 125 VAL B C 1
ATOM 2550 O O . VAL B 1 125 ? -9.797 11.162 2.932 1.00 22.10 125 VAL B O 1
ATOM 2554 N N . ASP B 1 126 ? -8.718 12.353 1.366 1.00 22.74 126 ASP B N 1
ATOM 2555 C CA . ASP B 1 126 ? -8.646 13.566 2.209 1.00 23.98 126 ASP B CA 1
ATOM 2556 C C . ASP B 1 126 ? -9.999 14.037 2.709 1.00 23.50 126 ASP B C 1
ATOM 2557 O O . ASP B 1 126 ? -10.131 14.455 3.846 1.00 22.40 126 ASP B O 1
ATOM 2562 N N . SER B 1 127 ? -11.018 13.981 1.850 1.00 22.57 127 SER B N 1
ATOM 2563 C CA . SER B 1 127 ? -12.361 14.410 2.224 1.00 22.80 127 SER B CA 1
ATOM 2564 C C . SER B 1 127 ? -12.943 13.543 3.364 1.00 21.91 127 SER B C 1
ATOM 2565 O O . SER B 1 127 ? -13.674 14.038 4.207 1.00 22.46 127 SER B O 1
ATOM 2568 N N . VAL B 1 128 ? -12.597 12.262 3.400 1.00 20.97 128 VAL B N 1
ATOM 2569 C CA . VAL B 1 128 ? -13.001 11.396 4.522 1.00 20.82 128 VAL B CA 1
ATOM 2570 C C . VAL B 1 128 ? -12.267 11.815 5.803 1.00 19.52 128 VAL B C 1
ATOM 2571 O O . VAL B 1 128 ? -12.862 11.889 6.871 1.00 19.22 128 VAL B O 1
ATOM 2575 N N . ARG B 1 129 ? -10.965 12.069 5.708 1.00 19.40 129 ARG B N 1
ATOM 2576 C CA . ARG B 1 129 ? -10.249 12.491 6.922 1.00 18.55 129 ARG B CA 1
ATOM 2577 C C . ARG B 1 129 ? -10.852 13.781 7.455 1.00 18.97 129 ARG B C 1
ATOM 2578 O O . ARG B 1 129 ? -11.038 13.918 8.657 1.00 19.89 129 ARG B O 1
ATOM 2586 N N . GLN B 1 130 ? -11.164 14.717 6.549 1.00 19.19 130 GLN B N 1
ATOM 2587 C CA . GLN B 1 130 ? -11.789 15.975 6.932 1.00 20.26 130 GLN B CA 1
ATOM 2588 C C . GLN B 1 130 ? -13.176 15.791 7.562 1.00 20.34 130 GLN B C 1
ATOM 2589 O O . GLN B 1 130 ? -13.536 16.481 8.516 1.00 20.13 130 GLN B O 1
ATOM 2595 N N . ALA B 1 131 ? -13.973 14.882 7.011 1.00 19.91 131 ALA B N 1
ATOM 2596 C CA . ALA B 1 131 ? -15.292 14.575 7.572 1.00 19.47 131 ALA B CA 1
ATOM 2597 C C . ALA B 1 131 ? -15.191 14.080 9.016 1.00 19.08 131 ALA B C 1
ATOM 2598 O O . ALA B 1 131 ? -15.956 14.484 9.898 1.00 18.49 131 ALA B O 1
ATOM 2600 N N . ALA B 1 132 ? -14.228 13.194 9.262 1.00 18.55 132 ALA B N 1
ATOM 2601 C CA . ALA B 1 132 ? -13.961 12.720 10.640 1.00 17.77 132 ALA B CA 1
ATOM 2602 C C . ALA B 1 132 ? -13.588 13.881 11.550 1.00 17.77 132 ALA B C 1
ATOM 2603 O O . ALA B 1 132 ? -14.110 13.976 12.658 1.00 18.38 132 ALA B O 1
ATOM 2605 N N . TYR B 1 133 ? -12.673 14.739 11.099 1.00 17.47 133 TYR B N 1
ATOM 2606 C CA . TYR B 1 133 ? -12.305 15.971 11.834 1.00 18.62 133 TYR B CA 1
ATOM 2607 C C . TYR B 1 133 ? -13.527 16.838 12.242 1.00 19.66 133 TYR B C 1
ATOM 2608 O O . TYR B 1 133 ? -13.673 17.216 13.417 1.00 19.35 133 TYR B O 1
ATOM 2617 N N . VAL B 1 134 ? -14.364 17.157 11.264 1.00 19.69 134 VAL B N 1
ATOM 2618 C CA . VAL B 1 134 ? -15.563 17.969 11.470 1.00 20.62 134 VAL B CA 1
ATOM 2619 C C . VAL B 1 134 ? -16.448 17.309 12.520 1.00 20.14 134 VAL B C 1
ATOM 2620 O O . VAL B 1 134 ? -16.925 17.980 13.447 1.00 21.25 134 VAL B O 1
ATOM 2624 N N . GLN B 1 135 ? -16.689 16.006 12.394 1.00 18.70 135 GLN B N 1
ATOM 2625 C CA . GLN B 1 135 ? -17.528 15.316 13.397 1.00 18.94 135 GLN B CA 1
ATOM 2626 C C . GLN B 1 135 ? -16.918 15.311 14.801 1.00 18.54 135 GLN B C 1
ATOM 2627 O O . GLN B 1 135 ? -17.614 15.519 15.794 1.00 18.10 135 GLN B O 1
ATOM 2633 N N . ILE B 1 136 ? -15.614 15.065 14.905 1.00 17.27 136 ILE B N 1
ATOM 2634 C CA . ILE B 1 136 ? -15.007 15.084 16.220 1.00 17.82 136 ILE B CA 1
ATOM 2635 C C . ILE B 1 136 ? -15.154 16.458 16.900 1.00 17.62 136 ILE B C 1
ATOM 2636 O O . ILE B 1 136 ? -15.540 16.534 18.067 1.00 18.77 136 ILE B O 1
ATOM 2641 N N . LEU B 1 137 ? -14.879 17.530 16.170 1.00 18.75 137 LEU B N 1
ATOM 2642 C CA . LEU B 1 137 ? -15.002 18.885 16.733 1.00 18.60 137 LEU B CA 1
ATOM 2643 C C . LEU B 1 137 ? -16.468 19.209 17.077 1.00 20.04 137 LEU B C 1
ATOM 2644 O O . LEU B 1 137 ? -16.726 19.878 18.089 1.00 20.00 137 LEU B O 1
ATOM 2649 N N . SER B 1 138 ? -17.397 18.740 16.245 1.00 20.91 138 SER B N 1
ATOM 2650 C CA . SER B 1 138 ? -18.827 18.889 16.549 1.00 21.80 138 SER B CA 1
ATOM 2651 C C . SER B 1 138 ? -19.124 18.351 17.955 1.00 21.68 138 SER B C 1
ATOM 2652 O O . SER B 1 138 ? -19.724 19.044 18.791 1.00 22.99 138 SER B O 1
ATOM 2655 N N . HIS B 1 139 ? -18.680 17.126 18.235 1.00 20.68 139 HIS B N 1
ATOM 2656 C CA . HIS B 1 139 ? -18.958 16.495 19.514 1.00 21.05 139 HIS B CA 1
ATOM 2657 C C . HIS B 1 139 ? -18.242 17.186 20.697 1.00 21.89 139 HIS B C 1
ATOM 2658 O O . HIS B 1 139 ? -18.802 17.280 21.794 1.00 21.43 139 HIS B O 1
ATOM 2665 N N . LEU B 1 140 ? -17.028 17.686 20.449 1.00 22.34 140 LEU B N 1
ATOM 2666 C CA . LEU B 1 140 ? -16.277 18.443 21.467 1.00 24.37 140 LEU B CA 1
ATOM 2667 C C . LEU B 1 140 ? -16.832 19.838 21.677 1.00 25.26 140 LEU B C 1
ATOM 2668 O O . LEU B 1 140 ? -16.390 20.558 22.591 1.00 26.10 140 LEU B O 1
ATOM 2673 N N . ASP B 1 141 ? -17.776 20.227 20.818 1.00 26.27 141 ASP B N 1
ATOM 2674 C CA . ASP B 1 141 ? -18.439 21.514 20.911 1.00 27.89 141 ASP B CA 1
ATOM 2675 C C . ASP B 1 141 ? -17.436 22.649 20.712 1.00 27.51 141 ASP B C 1
ATOM 2676 O O . ASP B 1 141 ? -17.463 23.661 21.418 1.00 26.00 141 ASP B O 1
ATOM 2681 N N . VAL B 1 142 ? -16.530 22.452 19.752 1.00 26.92 142 VAL B N 1
ATOM 2682 C CA . VAL B 1 142 ? -15.468 23.407 19.440 1.00 27.58 142 VAL B CA 1
ATOM 2683 C C . VAL B 1 142 ? -15.616 23.873 17.997 1.00 28.96 142 VAL B C 1
ATOM 2684 O O . VAL B 1 142 ? -15.626 23.050 17.065 1.00 28.94 142 VAL B O 1
ATOM 2688 N N . THR B 1 143 ? -15.727 25.189 17.793 1.00 29.39 143 THR B N 1
ATOM 2689 C CA . THR B 1 143 ? -15.800 25.742 16.435 1.00 30.60 143 THR B CA 1
ATOM 2690 C C . THR B 1 143 ? -14.502 26.400 15.985 1.00 30.81 143 THR B C 1
ATOM 2691 O O . THR B 1 143 ? -14.231 26.492 14.782 1.00 31.88 143 THR B O 1
ATOM 2695 N N . GLU B 1 144 ? -13.706 26.836 16.959 1.00 30.71 144 GLU B N 1
ATOM 2696 C CA . GLU B 1 144 ? -12.475 27.566 16.719 1.00 30.72 144 GLU B CA 1
ATOM 2697 C C . GLU B 1 144 ? -11.368 26.772 17.420 1.00 28.96 144 GLU B C 1
ATOM 2698 O O . GLU B 1 144 ? -10.914 27.159 18.500 1.00 28.58 144 GLU B O 1
ATOM 2704 N N . PRO B 1 145 ? -10.971 25.621 16.837 1.00 27.09 145 PRO B N 1
ATOM 2705 C CA . PRO B 1 145 ? -10.024 24.767 17.560 1.00 25.55 145 PRO B CA 1
ATOM 2706 C C . PRO B 1 145 ? -8.643 25.408 17.680 1.00 23.84 145 PRO B C 1
ATOM 2707 O O . PRO B 1 145 ? -8.096 25.849 16.669 1.00 24.51 145 PRO B O 1
ATOM 2711 N N . PRO B 1 146 ? -8.065 25.421 18.893 1.00 23.28 146 PRO B N 1
ATOM 2712 C CA . PRO B 1 146 ? -6.667 25.866 19.027 1.00 21.99 146 PRO B CA 1
ATOM 2713 C C . PRO B 1 146 ? -5.742 24.925 18.231 1.00 21.18 146 PRO B C 1
ATOM 2714 O O . PRO B 1 146 ? -6.139 23.796 17.904 1.00 20.10 146 PRO B O 1
ATOM 2718 N N . ALA B 1 147 ? -4.547 25.405 17.898 1.00 19.33 147 ALA B N 1
ATOM 2719 C CA . ALA B 1 147 ? -3.569 24.605 17.144 1.00 18.13 147 ALA B CA 1
ATOM 2720 C C . ALA B 1 147 ? -3.349 23.222 17.764 1.00 16.34 147 ALA B C 1
ATOM 2721 O O . ALA B 1 147 ? -3.270 22.214 17.046 1.00 16.41 147 ALA B O 1
ATOM 2723 N N . ARG B 1 148 ? -3.213 23.193 19.083 1.00 16.21 148 ARG B N 1
ATOM 2724 C CA . ARG B 1 148 ? -2.876 21.921 19.767 1.00 16.67 148 ARG B CA 1
ATOM 2725 C C . ARG B 1 148 ? -4.028 20.928 19.636 1.00 16.96 148 ARG B C 1
ATOM 2726 O O . ARG B 1 148 ? -3.800 19.721 19.520 1.00 18.01 148 ARG B O 1
ATOM 2734 N N . LEU B 1 149 ? -5.258 21.441 19.649 1.00 16.69 149 LEU B N 1
ATOM 2735 C CA . LEU B 1 149 ? -6.418 20.541 19.511 1.00 16.39 149 LEU B CA 1
ATOM 2736 C C . LEU B 1 149 ? -6.478 20.004 18.088 1.00 16.50 149 LEU B C 1
ATOM 2737 O O . LEU B 1 149 ? -6.653 18.816 17.890 1.00 16.98 149 LEU B O 1
ATOM 2742 N N . GLU B 1 150 ? -6.331 20.889 17.103 1.00 16.51 150 GLU B N 1
ATOM 2743 C CA . GLU B 1 150 ? -6.304 20.443 15.728 1.00 16.88 150 GLU B CA 1
ATOM 2744 C C . GLU B 1 150 ? -5.252 19.353 15.511 1.00 16.10 150 GLU B C 1
ATOM 2745 O O . GLU B 1 150 ? -5.532 18.356 14.852 1.00 16.52 150 GLU B O 1
ATOM 2751 N N . LEU B 1 151 ? -4.033 19.555 16.017 1.00 15.95 151 LEU B N 1
ATOM 2752 C CA . LEU B 1 151 ? -2.992 18.569 15.809 1.00 17.29 151 LEU B CA 1
ATOM 2753 C C . LEU B 1 151 ? -3.344 17.247 16.498 1.00 17.24 151 LEU B C 1
ATOM 2754 O O . LEU B 1 151 ? -3.158 16.194 15.911 1.00 17.50 151 LEU B O 1
ATOM 2759 N N . VAL B 1 152 ? -3.874 17.294 17.718 1.00 16.67 152 VAL B N 1
ATOM 2760 C CA . VAL B 1 152 ? -4.262 16.057 18.395 1.00 17.12 152 VAL B CA 1
ATOM 2761 C C . VAL B 1 152 ? -5.328 15.302 17.584 1.00 16.97 152 VAL B C 1
ATOM 2762 O O . VAL B 1 152 ? -5.188 14.081 17.346 1.00 16.91 152 VAL B O 1
ATOM 2766 N N . VAL B 1 153 ? -6.342 16.019 17.115 1.00 15.69 153 VAL B N 1
ATOM 2767 C CA . VAL B 1 153 ? -7.448 15.355 16.406 1.00 16.01 153 VAL B CA 1
ATOM 2768 C C . VAL B 1 153 ? -6.958 14.774 15.082 1.00 15.67 153 VAL B C 1
ATOM 2769 O O . VAL B 1 153 ? -7.194 13.590 14.804 1.00 15.08 153 VAL B O 1
ATOM 2773 N N . ARG B 1 154 ? -6.246 15.581 14.286 1.00 15.20 154 ARG B N 1
ATOM 2774 C CA . ARG B 1 154 ? -5.753 15.098 12.993 1.00 14.71 154 ARG B CA 1
ATOM 2775 C C . ARG B 1 154 ? -4.747 13.950 13.156 1.00 15.58 154 ARG B C 1
ATOM 2776 O O . ARG B 1 154 ? -4.760 12.970 12.354 1.00 16.49 154 ARG B O 1
ATOM 2784 N N . SER B 1 155 ? -3.921 14.022 14.208 1.00 15.13 155 SER B N 1
ATOM 2785 C CA . SER B 1 155 ? -2.893 13.000 14.425 1.00 16.32 155 SER B CA 1
ATOM 2786 C C . SER B 1 155 ? -3.592 11.713 14.867 1.00 15.04 155 SER B C 1
ATOM 2787 O O . SER B 1 155 ? -3.204 10.615 14.452 1.00 15.62 155 SER B O 1
ATOM 2790 N N . TRP B 1 156 ? -4.673 11.857 15.620 1.00 15.72 156 TRP B N 1
ATOM 2791 C CA . TRP B 1 156 ? -5.448 10.655 16.016 1.00 15.46 156 TRP B CA 1
ATOM 2792 C C . TRP B 1 156 ? -6.117 9.990 14.806 1.00 15.64 156 TRP B C 1
ATOM 2793 O O . TRP B 1 156 ? -6.142 8.763 14.679 1.00 14.56 156 TRP B O 1
ATOM 2804 N N . ILE B 1 157 ? -6.645 10.806 13.913 1.00 14.99 157 ILE B N 1
ATOM 2805 C CA . ILE B 1 157 ? -7.244 10.276 12.670 1.00 15.83 157 ILE B CA 1
ATOM 2806 C C . ILE B 1 157 ? -6.180 9.440 11.931 1.00 15.53 157 ILE B C 1
ATOM 2807 O O . ILE B 1 157 ? -6.449 8.328 11.501 1.00 16.45 157 ILE B O 1
ATOM 2812 N N . SER B 1 158 ? -4.955 9.951 11.844 1.00 16.15 158 SER B N 1
ATOM 2813 C CA . SER B 1 158 ? -3.872 9.177 11.211 1.00 16.81 158 SER B CA 1
ATOM 2814 C C . SER B 1 158 ? -3.603 7.866 11.961 1.00 16.02 158 SER B C 1
ATOM 2815 O O . SER B 1 158 ? -3.349 6.836 11.332 1.00 16.63 158 SER B O 1
ATOM 2818 N N . LEU B 1 159 ? -3.617 7.942 13.303 1.00 15.12 159 LEU B N 1
ATOM 2819 C CA . LEU B 1 159 ? -3.423 6.779 14.166 1.00 15.38 159 LEU B CA 1
ATOM 2820 C C . LEU B 1 159 ? -4.523 5.717 13.886 1.00 15.64 159 LEU B C 1
ATOM 2821 O O . LEU B 1 159 ? -4.248 4.506 13.807 1.00 15.91 159 LEU B O 1
ATOM 2826 N N . ALA B 1 160 ? -5.760 6.187 13.779 1.00 15.69 160 ALA B N 1
ATOM 2827 C CA . ALA B 1 160 ? -6.898 5.296 13.514 1.00 14.38 160 ALA B CA 1
ATOM 2828 C C . ALA B 1 160 ? -6.781 4.629 12.112 1.00 14.71 160 ALA B C 1
ATOM 2829 O O . ALA B 1 160 ? -7.043 3.425 11.953 1.00 14.63 160 ALA B O 1
ATOM 2831 N N . GLU B 1 161 ? -6.387 5.404 11.097 1.00 15.24 161 GLU B N 1
ATOM 2832 C CA . GLU B 1 161 ? -6.126 4.859 9.753 1.00 16.79 161 GLU B CA 1
ATOM 2833 C C . GLU B 1 161 ? -5.030 3.783 9.843 1.00 15.94 161 GLU B C 1
ATOM 2834 O O . GLU B 1 161 ? -5.181 2.659 9.341 1.00 15.26 161 GLU B O 1
ATOM 2840 N N . SER B 1 162 ? -3.915 4.123 10.499 1.00 15.48 162 SER B N 1
ATOM 2841 C CA . SER B 1 162 ? -2.797 3.184 10.619 1.00 16.43 162 SER B CA 1
ATOM 2842 C C . SER B 1 162 ? -3.193 1.882 11.313 1.00 15.62 162 SER B C 1
ATOM 2843 O O . SER B 1 162 ? -2.841 0.775 10.872 1.00 16.14 162 SER B O 1
ATOM 2846 N N . THR B 1 163 ? -3.941 2.029 12.391 1.00 15.73 163 THR B N 1
ATOM 2847 C CA . THR B 1 163 ? -4.352 0.919 13.244 1.00 14.73 163 THR B CA 1
ATOM 2848 C C . THR B 1 163 ? -5.230 -0.029 12.420 1.00 15.31 163 THR B C 1
ATOM 2849 O O . THR B 1 163 ? -5.015 -1.240 12.449 1.00 15.84 163 THR B O 1
ATOM 2853 N N . ALA B 1 164 ? -6.175 0.528 11.661 1.00 14.95 164 ALA B N 1
ATOM 2854 C CA . ALA B 1 164 ? -7.075 -0.304 10.838 1.00 15.72 164 ALA B CA 1
ATOM 2855 C C . ALA B 1 164 ? -6.263 -1.058 9.758 1.00 15.71 164 ALA B C 1
ATOM 2856 O O . ALA B 1 164 ? -6.487 -2.242 9.499 1.00 16.87 164 ALA B O 1
ATOM 2858 N N . LEU B 1 165 ? -5.325 -0.370 9.108 1.00 14.68 165 LEU B N 1
ATOM 2859 C CA . LEU B 1 165 ? -4.493 -1.014 8.051 1.00 16.56 165 LEU B CA 1
ATOM 2860 C C . LEU B 1 165 ? -3.622 -2.141 8.615 1.00 16.92 165 LEU B C 1
ATOM 2861 O O . LEU B 1 165 ? -3.500 -3.229 8.029 1.00 18.33 165 LEU B O 1
ATOM 2866 N N . LEU B 1 166 ? -3.051 -1.893 9.792 1.00 16.59 166 LEU B N 1
ATOM 2867 C CA . LEU B 1 166 ? -2.237 -2.883 10.465 1.00 16.22 166 LEU B CA 1
ATOM 2868 C C . LEU B 1 166 ? -3.118 -4.065 10.911 1.00 17.45 166 LEU B C 1
ATOM 2869 O O . LEU B 1 166 ? -2.688 -5.232 10.838 1.00 18.32 166 LEU B O 1
ATOM 2874 N N . TRP B 1 167 ? -4.345 -3.770 11.377 1.00 17.19 167 TRP B N 1
ATOM 2875 C CA . TRP B 1 167 ? -5.269 -4.849 11.776 1.00 17.40 167 TRP B CA 1
ATOM 2876 C C . TRP B 1 167 ? -5.511 -5.823 10.614 1.00 18.48 167 TRP B C 1
ATOM 2877 O O . TRP B 1 167 ? -5.474 -7.054 10.815 1.00 19.59 167 TRP B O 1
ATOM 2888 N N . LEU B 1 168 ? -5.741 -5.269 9.432 1.00 18.53 168 LEU B N 1
ATOM 2889 C CA . LEU B 1 168 ? -6.063 -6.072 8.226 1.00 18.59 168 LEU B CA 1
ATOM 2890 C C . LEU B 1 168 ? -4.973 -7.043 7.801 1.00 20.29 168 LEU B C 1
ATOM 2891 O O . LEU B 1 168 ? -5.246 -8.041 7.138 1.00 20.61 168 LEU B O 1
ATOM 2896 N N . ASP B 1 169 ? -3.742 -6.751 8.192 1.00 20.94 169 ASP B N 1
ATOM 2897 C CA . ASP B 1 169 ? -2.620 -7.661 7.887 1.00 22.57 169 ASP B CA 1
ATOM 2898 C C . ASP B 1 169 ? -2.536 -8.835 8.866 1.00 21.89 169 ASP B C 1
ATOM 2899 O O . ASP B 1 169 ? -1.650 -8.884 9.731 1.00 23.54 169 ASP B O 1
ATOM 2904 N N . GLY B 1 170 ? -3.436 -9.804 8.720 1.00 20.95 170 GLY B N 1
ATOM 2905 C CA . GLY B 1 170 ? -3.409 -11.015 9.548 1.00 20.22 170 GLY B CA 1
ATOM 2906 C C . GLY B 1 170 ? -4.538 -11.130 10.560 1.00 19.80 170 GLY B C 1
ATOM 2907 O O . GLY B 1 170 ? -4.837 -12.221 11.045 1.00 19.94 170 GLY B O 1
ATOM 2908 N N . ARG B 1 171 ? -5.111 -9.980 10.923 1.00 19.11 171 ARG B N 1
ATOM 2909 C CA . ARG B 1 171 ? -6.159 -9.904 11.943 1.00 19.30 171 ARG B CA 1
ATOM 2910 C C . ARG B 1 171 ? -5.753 -10.673 13.202 1.00 20.89 171 ARG B C 1
ATOM 2911 O O . ARG B 1 171 ? -6.540 -11.427 13.790 1.00 20.61 171 ARG B O 1
ATOM 2919 N N . ARG B 1 172 ? -4.505 -10.468 13.629 1.00 21.90 172 ARG B N 1
ATOM 2920 C CA . ARG B 1 172 ? -3.988 -11.202 14.781 1.00 24.14 172 ARG B CA 1
ATOM 2921 C C . ARG B 1 172 ? -4.482 -10.631 16.120 1.00 23.32 172 ARG B C 1
ATOM 2922 O O . ARG B 1 172 ? -4.380 -11.293 17.186 1.00 24.44 172 ARG B O 1
ATOM 2930 N N . ILE B 1 173 ? -5.034 -9.424 16.076 1.00 20.85 173 ILE B N 1
ATOM 2931 C CA . ILE B 1 173 ? -5.574 -8.781 17.291 1.00 19.56 173 ILE B CA 1
ATOM 2932 C C . ILE B 1 173 ? -7.073 -8.593 17.098 1.00 19.27 173 ILE B C 1
ATOM 2933 O O . ILE B 1 173 ? -7.480 -8.115 16.036 1.00 19.07 173 ILE B O 1
ATOM 2938 N N . PRO B 1 174 ? -7.904 -8.964 18.100 1.00 18.92 174 PRO B N 1
ATOM 2939 C CA . PRO B 1 174 ? -9.343 -8.819 17.789 1.00 18.90 174 PRO B CA 1
ATOM 2940 C C . PRO B 1 174 ? -9.775 -7.362 17.600 1.00 18.07 174 PRO B C 1
ATOM 2941 O O . PRO B 1 174 ? -9.251 -6.459 18.279 1.00 16.93 174 PRO B O 1
ATOM 2945 N N . ARG B 1 175 ? -10.737 -7.146 16.708 1.00 17.03 175 ARG B N 1
ATOM 2946 C CA . ARG B 1 175 ? -11.201 -5.809 16.390 1.00 17.48 175 ARG B CA 1
ATOM 2947 C C . ARG B 1 175 ? -11.814 -5.107 17.626 1.00 18.08 175 ARG B C 1
ATOM 2948 O O . ARG B 1 175 ? -11.660 -3.898 17.790 1.00 16.80 175 ARG B O 1
ATOM 2956 N N . ALA B 1 176 ? -12.474 -5.867 18.499 1.00 18.05 176 ALA B N 1
ATOM 2957 C CA . ALA B 1 176 ? -13.058 -5.276 19.704 1.00 18.40 176 ALA B CA 1
ATOM 2958 C C . ALA B 1 176 ? -11.989 -4.587 20.569 1.00 18.14 176 ALA B C 1
ATOM 2959 O O . ALA B 1 176 ? -12.239 -3.528 21.155 1.00 18.14 176 ALA B O 1
ATOM 2961 N N . GLU B 1 177 ? -10.817 -5.210 20.648 1.00 17.89 177 GLU B N 1
ATOM 2962 C CA . GLU B 1 177 ? -9.696 -4.686 21.408 1.00 18.11 177 GLU B CA 1
ATOM 2963 C C . GLU B 1 177 ? -9.201 -3.399 20.743 1.00 17.38 177 GLU B C 1
ATOM 2964 O O . GLU B 1 177 ? -8.952 -2.410 21.405 1.00 17.65 177 GLU B O 1
ATOM 2970 N N . LEU B 1 178 ? -9.072 -3.416 19.428 1.00 16.95 178 LEU B N 1
ATOM 2971 C CA . LEU B 1 178 ? -8.527 -2.223 18.739 1.00 16.34 178 LEU B CA 1
ATOM 2972 C C . LEU B 1 178 ? -9.501 -1.051 18.761 1.00 16.61 178 LEU B C 1
ATOM 2973 O O . LEU B 1 178 ? -9.084 0.106 18.797 1.00 16.66 178 LEU B O 1
ATOM 2978 N N . GLU B 1 179 ? -10.797 -1.342 18.696 1.00 15.67 179 GLU B N 1
ATOM 2979 C CA . GLU B 1 179 ? -11.804 -0.287 18.751 1.00 16.55 179 GLU B CA 1
ATOM 2980 C C . GLU B 1 179 ? -11.700 0.454 20.088 1.00 16.16 179 GLU B C 1
ATOM 2981 O O . GLU B 1 179 ? -11.568 1.686 20.133 1.00 15.99 179 GLU B O 1
ATOM 2987 N N . THR B 1 180 ? -11.733 -0.298 21.185 1.00 15.58 180 THR B N 1
ATOM 2988 C CA . THR B 1 180 ? -11.590 0.343 22.495 1.00 16.39 180 THR B CA 1
ATOM 2989 C C . THR B 1 180 ? -10.172 0.945 22.648 1.00 16.09 180 THR B C 1
ATOM 2990 O O . THR B 1 180 ? -10.022 2.019 23.214 1.00 16.67 180 THR B O 1
ATOM 2994 N N . GLN B 1 181 ? -9.144 0.263 22.144 1.00 15.72 181 GLN B N 1
ATOM 2995 C CA . GLN B 1 181 ? -7.772 0.818 22.181 1.00 15.87 181 GLN B CA 1
ATOM 2996 C C . GLN B 1 181 ? -7.742 2.199 21.525 1.00 15.29 181 GLN B C 1
ATOM 2997 O O . GLN B 1 181 ? -7.129 3.137 22.078 1.00 15.94 181 GLN B O 1
ATOM 3003 N N . LEU B 1 182 ? -8.415 2.348 20.377 1.00 14.86 182 LEU B N 1
ATOM 3004 C CA . LEU B 1 182 ? -8.458 3.652 19.697 1.00 15.17 182 LEU B CA 1
ATOM 3005 C C . LEU B 1 182 ? -9.181 4.749 20.493 1.00 15.33 182 LEU B C 1
ATOM 3006 O O . LEU B 1 182 ? -8.770 5.935 20.472 1.00 14.65 182 LEU B O 1
ATOM 3011 N N . VAL B 1 183 ? -10.253 4.380 21.183 1.00 15.74 183 VAL B N 1
ATOM 3012 C CA . VAL B 1 183 ? -10.940 5.363 22.032 1.00 15.62 183 VAL B CA 1
ATOM 3013 C C . VAL B 1 183 ? -10.002 5.796 23.171 1.00 15.49 183 VAL B C 1
ATOM 3014 O O . VAL B 1 183 ? -9.874 6.999 23.464 1.00 16.09 183 VAL B O 1
ATOM 3018 N N . HIS B 1 184 ? -9.361 4.829 23.823 1.00 15.89 184 HIS B N 1
ATOM 3019 C CA . HIS B 1 184 ? -8.375 5.142 24.874 1.00 16.99 184 HIS B CA 1
ATOM 3020 C C . HIS B 1 184 ? -7.186 5.947 24.356 1.00 17.68 184 HIS B C 1
ATOM 3021 O O . HIS B 1 184 ? -6.679 6.816 25.059 1.00 16.92 184 HIS B O 1
ATOM 3028 N N . ASP B 1 185 ? -6.759 5.663 23.117 1.00 16.09 185 ASP B N 1
ATOM 3029 C CA . ASP B 1 185 ? -5.681 6.410 22.455 1.00 16.33 185 ASP B CA 1
ATOM 3030 C C . ASP B 1 185 ? -6.090 7.866 22.244 1.00 15.77 185 ASP B C 1
ATOM 3031 O O . ASP B 1 185 ? -5.272 8.741 22.393 1.00 16.06 185 ASP B O 1
ATOM 3036 N N . PHE B 1 186 ? -7.346 8.136 21.880 1.00 15.75 186 PHE B N 1
ATOM 3037 C CA . PHE B 1 186 ? -7.785 9.519 21.749 1.00 16.39 186 PHE B CA 1
ATOM 3038 C C . PHE B 1 186 ? -7.615 10.226 23.095 1.00 16.85 186 PHE B C 1
ATOM 3039 O O . PHE B 1 186 ? -7.074 11.326 23.177 1.00 16.85 186 PHE B O 1
ATOM 3047 N N . ALA B 1 187 ? -8.084 9.587 24.163 1.00 16.71 187 ALA B N 1
ATOM 3048 C CA . ALA B 1 187 ? -7.991 10.220 25.479 1.00 17.45 187 ALA B CA 1
ATOM 3049 C C . ALA B 1 187 ? -6.519 10.434 25.806 1.00 17.48 187 ALA B C 1
ATOM 3050 O O . ALA B 1 187 ? -6.168 11.478 26.377 1.00 18.63 187 ALA B O 1
ATOM 3052 N N . ALA B 1 188 ? -5.666 9.475 25.431 1.00 16.37 188 ALA B N 1
ATOM 3053 C CA . ALA B 1 188 ? -4.219 9.545 25.743 1.00 16.64 188 ALA B CA 1
ATOM 3054 C C . ALA B 1 188 ? -3.563 10.708 25.019 1.00 16.31 188 ALA B C 1
ATOM 3055 O O . ALA B 1 188 ? -2.806 11.474 25.635 1.00 16.39 188 ALA B O 1
ATOM 3057 N N . LEU B 1 189 ? -3.824 10.817 23.716 1.00 15.06 189 LEU B N 1
ATOM 3058 C CA . LEU B 1 189 ? -3.201 11.895 22.938 1.00 15.02 189 LEU B CA 1
ATOM 3059 C C . LEU B 1 189 ? -3.652 13.269 23.475 1.00 15.68 189 LEU B C 1
ATOM 3060 O O . LEU B 1 189 ? -2.834 14.179 23.649 1.00 15.63 189 LEU B O 1
ATOM 3073 N N . ALA B 1 191 ? -4.695 13.907 26.535 1.00 16.21 191 ALA B N 1
ATOM 3074 C CA . ALA B 1 191 ? -4.169 14.062 27.895 1.00 16.34 191 ALA B CA 1
ATOM 3075 C C . ALA B 1 191 ? -2.712 14.558 27.861 1.00 15.74 191 ALA B C 1
ATOM 3076 O O . ALA B 1 191 ? -2.305 15.423 28.672 1.00 16.44 191 ALA B O 1
ATOM 3078 N N . VAL B 1 192 ? -1.922 13.991 26.944 1.00 14.59 192 VAL B N 1
ATOM 3079 C CA . VAL B 1 192 ? -0.513 14.366 26.855 1.00 15.47 192 VAL B CA 1
ATOM 3080 C C . VAL B 1 192 ? -0.401 15.866 26.527 1.00 16.51 192 VAL B C 1
ATOM 3081 O O . VAL B 1 192 ? 0.387 16.575 27.156 1.00 17.63 192 VAL B O 1
ATOM 3085 N N . SER B 1 193 ? -1.179 16.340 25.548 1.00 15.49 193 SER B N 1
ATOM 3086 C CA . SER B 1 193 ? -1.196 17.776 25.245 1.00 16.70 193 SER B CA 1
ATOM 3087 C C . SER B 1 193 ? -1.683 18.639 26.449 1.00 16.13 193 SER B C 1
ATOM 3088 O O . SER B 1 193 ? -1.047 19.649 26.835 1.00 17.40 193 SER B O 1
ATOM 3091 N N . ALA B 1 194 ? -2.802 18.219 27.028 1.00 15.99 194 ALA B N 1
ATOM 3092 C CA . ALA B 1 194 ? -3.418 18.901 28.170 1.00 16.53 194 ALA B CA 1
ATOM 3093 C C . ALA B 1 194 ? -2.501 19.011 29.377 1.00 17.53 194 ALA B C 1
ATOM 3094 O O . ALA B 1 194 ? -2.616 19.955 30.173 1.00 17.78 194 ALA B O 1
ATOM 3096 N N . ALA B 1 195 ? -1.568 18.072 29.516 1.00 17.22 195 ALA B N 1
ATOM 3097 C CA . ALA B 1 195 ? -0.665 18.054 30.675 1.00 18.77 195 ALA B CA 1
ATOM 3098 C C . ALA B 1 195 ? 0.286 19.269 30.707 1.00 19.30 195 ALA B C 1
ATOM 3099 O O . ALA B 1 195 ? 0.718 19.685 31.783 1.00 20.17 195 ALA B O 1
ATOM 3101 N N . TYR B 1 196 ? 0.569 19.824 29.526 1.00 21.53 196 TYR B N 1
ATOM 3102 C CA . TYR B 1 196 ? 1.530 20.909 29.341 1.00 23.76 196 TYR B CA 1
ATOM 3103 C C . TYR B 1 196 ? 0.932 22.203 28.728 1.00 25.22 196 TYR B C 1
ATOM 3104 O O . TYR B 1 196 ? 1.669 23.144 28.438 1.00 27.80 196 TYR B O 1
ATOM 3113 N N . ASP B 1 197 ? -0.379 22.239 28.489 1.00 23.43 197 ASP B N 1
ATOM 3114 C CA . ASP B 1 197 ? -1.012 23.429 27.897 1.00 23.49 197 ASP B CA 1
ATOM 3115 C C . ASP B 1 197 ? -2.284 23.788 28.659 1.00 23.70 197 ASP B C 1
ATOM 3116 O O . ASP B 1 197 ? -3.198 22.977 28.764 1.00 23.29 197 ASP B O 1
ATOM 3121 N N . GLU B 1 198 ? -2.361 25.004 29.206 1.00 25.65 198 GLU B N 1
ATOM 3122 C CA . GLU B 1 198 ? -3.502 25.371 30.059 1.00 26.73 198 GLU B CA 1
ATOM 3123 C C . GLU B 1 198 ? -4.864 25.295 29.328 1.00 26.41 198 GLU B C 1
ATOM 3124 O O . GLU B 1 198 ? -5.861 24.744 29.851 1.00 25.62 198 GLU B O 1
ATOM 3130 N N . GLU B 1 199 ? -4.891 25.796 28.095 1.00 26.47 199 GLU B N 1
ATOM 3131 C CA . GLU B 1 199 ? -6.104 25.795 27.291 1.00 26.71 199 GLU B CA 1
ATOM 3132 C C . GLU B 1 199 ? -6.552 24.368 27.008 1.00 25.50 199 GLU B C 1
ATOM 3133 O O . GLU B 1 199 ? -7.740 24.040 27.142 1.00 25.50 199 GLU B O 1
ATOM 3147 N N . GLY B 1 201 ? -5.709 21.858 28.855 1.00 21.55 201 GLY B N 1
ATOM 3148 C CA . GLY B 1 201 ? -6.102 21.358 30.181 1.00 22.69 201 GLY B CA 1
ATOM 3149 C C . GLY B 1 201 ? -7.555 21.718 30.497 1.00 23.39 201 GLY B C 1
ATOM 3150 O O . GLY B 1 201 ? -8.332 20.877 30.965 1.00 23.22 201 GLY B O 1
ATOM 3151 N N . ALA B 1 202 ? -7.932 22.965 30.204 1.00 25.16 202 ALA B N 1
ATOM 3152 C CA . ALA B 1 202 ? -9.326 23.422 30.433 1.00 26.55 202 ALA B CA 1
ATOM 3153 C C . ALA B 1 202 ? -10.349 22.633 29.620 1.00 27.89 202 ALA B C 1
ATOM 3154 O O . ALA B 1 202 ? -11.414 22.274 30.131 1.00 27.99 202 ALA B O 1
ATOM 3156 N N . LEU B 1 203 ? -10.027 22.365 28.352 1.00 27.85 203 LEU B N 1
ATOM 3157 C CA . LEU B 1 203 ? -10.879 21.569 27.472 1.00 29.23 203 LEU B CA 1
ATOM 3158 C C . LEU B 1 203 ? -11.097 20.166 28.021 1.00 30.18 203 LEU B C 1
ATOM 3159 O O . LEU B 1 203 ? -12.217 19.668 28.024 1.00 30.41 203 LEU B O 1
ATOM 3164 N N . VAL B 1 204 ? -10.020 19.522 28.470 1.00 31.20 204 VAL B N 1
ATOM 3165 C CA . VAL B 1 204 ? -10.109 18.170 29.011 1.00 33.75 204 VAL B CA 1
ATOM 3166 C C . VAL B 1 204 ? -10.998 18.138 30.257 1.00 35.96 204 VAL B C 1
ATOM 3167 O O . VAL B 1 204 ? -11.874 17.276 30.358 1.00 36.55 204 VAL B O 1
ATOM 3171 N N . ARG B 1 205 ? -10.794 19.099 31.163 1.00 38.24 205 ARG B N 1
ATOM 3172 C CA . ARG B 1 205 ? -11.601 19.234 32.391 1.00 41.21 205 ARG B CA 1
ATOM 3173 C C . ARG B 1 205 ? -13.086 19.479 32.100 1.00 42.78 205 ARG B C 1
ATOM 3174 O O . ARG B 1 205 ? -13.957 18.983 32.819 1.00 43.05 205 ARG B O 1
ATOM 3182 N N . ARG B 1 206 ? -13.358 20.273 31.068 1.00 44.77 206 ARG B N 1
ATOM 3183 C CA . ARG B 1 206 ? -14.715 20.544 30.595 1.00 47.52 206 ARG B CA 1
ATOM 3184 C C . ARG B 1 206 ? -15.319 19.268 30.004 1.00 49.10 206 ARG B C 1
ATOM 3185 O O . ARG B 1 206 ? -16.515 18.999 30.168 1.00 49.21 206 ARG B O 1
ATOM 3193 N N . VAL B 1 207 ? -14.461 18.480 29.353 1.00 51.32 207 VAL B N 1
ATOM 3194 C CA . VAL B 1 207 ? -14.827 17.240 28.665 1.00 53.44 207 VAL B CA 1
ATOM 3195 C C . VAL B 1 207 ? -14.800 15.999 29.577 1.00 55.16 207 VAL B C 1
ATOM 3196 O O . VAL B 1 207 ? -15.333 14.953 29.207 1.00 55.47 207 VAL B O 1
ATOM 3200 N N . LEU B 1 208 ? -14.196 16.108 30.762 1.00 57.41 208 LEU B N 1
ATOM 3201 C CA . LEU B 1 208 ? -14.231 15.002 31.739 1.00 59.36 208 LEU B CA 1
ATOM 3202 C C . LEU B 1 208 ? -15.372 15.133 32.756 1.00 60.75 208 LEU B C 1
ATOM 3203 O O . LEU B 1 208 ? -15.607 14.227 33.562 1.00 61.12 208 LEU B O 1
ATOM 3208 N N . ALA B 1 209 ? -16.071 16.267 32.709 1.00 62.33 209 ALA B N 1
ATOM 3209 C CA . ALA B 1 209 ? -17.199 16.538 33.602 1.00 63.73 209 ALA B CA 1
ATOM 3210 C C . ALA B 1 209 ? -18.397 15.600 33.373 1.00 64.74 209 ALA B C 1
ATOM 3211 O O . ALA B 1 209 ? -19.363 15.624 34.142 1.00 65.12 209 ALA B O 1
ATOM 3213 N N . ASP B 1 210 ? -18.327 14.771 32.330 1.00 65.89 210 ASP B N 1
ATOM 3214 C CA . ASP B 1 210 ? -19.439 13.883 31.964 1.00 67.05 210 ASP B CA 1
ATOM 3215 C C . ASP B 1 210 ? -19.031 12.420 31.743 1.00 67.63 210 ASP B C 1
ATOM 3216 O O . ASP B 1 210 ? -19.850 11.595 31.324 1.00 67.53 210 ASP B O 1
ATOM 3221 N N . GLU B 1 211 ? -17.766 12.109 32.021 1.00 68.45 211 GLU B N 1
ATOM 3222 C CA . GLU B 1 211 ? -17.295 10.724 32.046 1.00 69.27 211 GLU B CA 1
ATOM 3223 C C . GLU B 1 211 ? -17.025 10.325 33.507 1.00 70.13 211 GLU B C 1
ATOM 3224 O O . GLU B 1 211 ? -16.527 11.148 34.287 1.00 70.23 211 GLU B O 1
ATOM 3230 N N . PRO B 1 212 ? -17.365 9.072 33.892 1.00 70.90 212 PRO B N 1
ATOM 3231 C CA . PRO B 1 212 ? -17.051 8.589 35.247 1.00 71.43 212 PRO B CA 1
ATOM 3232 C C . PRO B 1 212 ? -15.577 8.188 35.431 1.00 71.93 212 PRO B C 1
ATOM 3233 O O . PRO B 1 212 ? -14.782 8.277 34.490 1.00 71.99 212 PRO B O 1
ATOM 3237 N N . GLU B 1 213 ? -15.220 7.762 36.642 1.00 72.50 213 GLU B N 1
ATOM 3238 C CA . GLU B 1 213 ? -13.878 7.246 36.916 1.00 73.03 213 GLU B CA 1
ATOM 3239 C C . GLU B 1 213 ? -13.949 5.926 37.693 1.00 73.20 213 GLU B C 1
ATOM 3240 O O . GLU B 1 213 ? -14.706 5.794 38.660 1.00 73.24 213 GLU B O 1
ATOM 3246 N N . GLY B 1 215 ? -14.692 6.484 32.568 1.00 46.72 215 GLY B N 1
ATOM 3247 C CA . GLY B 1 215 ? -14.221 7.066 31.314 1.00 46.36 215 GLY B CA 1
ATOM 3248 C C . GLY B 1 215 ? -12.779 6.718 30.981 1.00 46.11 215 GLY B C 1
ATOM 3249 O O . GLY B 1 215 ? -11.973 6.465 31.885 1.00 45.82 215 GLY B O 1
ATOM 3250 N N . PRO B 1 216 ? -12.445 6.701 29.672 1.00 45.75 216 PRO B N 1
ATOM 3251 C CA . PRO B 1 216 ? -11.095 6.417 29.163 1.00 45.71 216 PRO B CA 1
ATOM 3252 C C . PRO B 1 216 ? -9.978 7.260 29.788 1.00 45.84 216 PRO B C 1
ATOM 3253 O O . PRO B 1 216 ? -8.868 6.748 29.969 1.00 45.97 216 PRO B O 1
ATOM 3257 N N . PHE B 1 217 ? -10.257 8.526 30.116 1.00 45.61 217 PHE B N 1
ATOM 3258 C CA . PHE B 1 217 ? -9.231 9.390 30.708 1.00 45.72 217 PHE B CA 1
ATOM 3259 C C . PHE B 1 217 ? -8.822 8.906 32.104 1.00 45.51 217 PHE B C 1
ATOM 3260 O O . PHE B 1 217 ? -7.629 8.703 32.363 1.00 45.10 217 PHE B O 1
ATOM 3268 N N . GLY B 1 218 ? -9.808 8.698 32.981 1.00 45.25 218 GLY B N 1
ATOM 3269 C CA . GLY B 1 218 ? -9.551 8.223 34.347 1.00 45.49 218 GLY B CA 1
ATOM 3270 C C . GLY B 1 218 ? -8.806 6.899 34.407 1.00 45.39 218 GLY B C 1
ATOM 3271 O O . GLY B 1 218 ? -7.878 6.729 35.204 1.00 45.64 218 GLY B O 1
ATOM 3272 N N . ASP B 1 219 ? -9.213 5.964 33.553 1.00 45.60 219 ASP B N 1
ATOM 3273 C CA . ASP B 1 219 ? -8.565 4.659 33.456 1.00 45.75 219 ASP B CA 1
ATOM 3274 C C . ASP B 1 219 ? -7.112 4.768 32.979 1.00 45.32 219 ASP B C 1
ATOM 3275 O O . ASP B 1 219 ? -6.239 4.035 33.471 1.00 45.15 219 ASP B O 1
ATOM 3280 N N . LEU B 1 220 ? -6.877 5.671 32.020 1.00 44.16 220 LEU B N 1
ATOM 3281 C CA . LEU B 1 220 ? -5.535 5.978 31.504 1.00 43.46 220 LEU B CA 1
ATOM 3282 C C . LEU B 1 220 ? -4.620 6.513 32.611 1.00 42.69 220 LEU B C 1
ATOM 3283 O O . LEU B 1 220 ? -3.461 6.106 32.726 1.00 42.55 220 LEU B O 1
ATOM 3288 N N . VAL B 1 221 ? -5.154 7.426 33.414 1.00 42.29 221 VAL B N 1
ATOM 3289 C CA . VAL B 1 221 ? -4.402 8.043 34.511 1.00 42.01 221 VAL B CA 1
ATOM 3290 C C . VAL B 1 221 ? -4.071 6.993 35.580 1.00 42.22 221 VAL B C 1
ATOM 3291 O O . VAL B 1 221 ? -2.938 6.921 36.063 1.00 42.12 221 VAL B O 1
ATOM 3295 N N . ASP B 1 222 ? -5.059 6.163 35.906 1.00 43.09 222 ASP B N 1
ATOM 3296 C CA . ASP B 1 222 ? -4.860 5.010 36.784 1.00 43.93 222 ASP B CA 1
ATOM 3297 C C . ASP B 1 222 ? -3.792 4.051 36.252 1.00 43.73 222 ASP B C 1
ATOM 3298 O O . ASP B 1 222 ? -2.917 3.611 37.001 1.00 43.92 222 ASP B O 1
ATOM 3303 N N . ARG B 1 223 ? -3.861 3.759 34.952 1.00 43.75 223 ARG B N 1
ATOM 3304 C CA . ARG B 1 223 ? -2.910 2.883 34.273 1.00 43.52 223 ARG B CA 1
ATOM 3305 C C . ARG B 1 223 ? -1.472 3.434 34.324 1.00 43.48 223 ARG B C 1
ATOM 3306 O O . ARG B 1 223 ? -0.543 2.716 34.714 1.00 43.25 223 ARG B O 1
ATOM 3314 N N . LEU B 1 224 ? -1.291 4.703 33.948 1.00 43.11 224 LEU B N 1
ATOM 3315 C CA . LEU B 1 224 ? 0.022 5.352 34.017 1.00 43.03 224 LEU B CA 1
ATOM 3316 C C . LEU B 1 224 ? 0.563 5.373 35.442 1.00 43.44 224 LEU B C 1
ATOM 3317 O O . LEU B 1 224 ? 1.776 5.323 35.658 1.00 43.05 224 LEU B O 1
ATOM 3322 N N . LEU B 1 225 ? -0.347 5.479 36.405 1.00 43.70 225 LEU B N 1
ATOM 3323 C CA . LEU B 1 225 ? 0.021 5.407 37.813 1.00 44.40 225 LEU B CA 1
ATOM 3324 C C . LEU B 1 225 ? 0.505 3.980 38.099 1.00 44.41 225 LEU B C 1
ATOM 3325 O O . LEU B 1 225 ? 1.625 3.789 38.568 1.00 45.06 225 LEU B O 1
ATOM 3330 N N . ALA B 1 226 ? -0.328 2.995 37.755 1.00 44.62 226 ALA B N 1
ATOM 3331 C CA . ALA B 1 226 ? -0.114 1.578 38.100 1.00 44.63 226 ALA B CA 1
ATOM 3332 C C . ALA B 1 226 ? 1.008 0.865 37.346 1.00 44.85 226 ALA B C 1
ATOM 3333 O O . ALA B 1 226 ? 1.646 -0.033 37.896 1.00 44.70 226 ALA B O 1
ATOM 3335 N N . LEU B 1 227 ? 1.230 1.235 36.083 1.00 44.80 227 LEU B N 1
ATOM 3336 C CA . LEU B 1 227 ? 2.327 0.650 35.296 1.00 44.69 227 LEU B CA 1
ATOM 3337 C C . LEU B 1 227 ? 3.686 1.277 35.623 1.00 44.80 227 LEU B C 1
ATOM 3338 O O . LEU B 1 227 ? 4.729 0.700 35.303 1.00 44.68 227 LEU B O 1
ATOM 3343 N N . SER B 1 228 ? 3.671 2.449 36.255 1.00 44.83 228 SER B N 1
ATOM 3344 C CA . SER B 1 228 ? 4.908 3.040 36.770 1.00 45.14 228 SER B CA 1
ATOM 3345 C C . SER B 1 228 ? 5.170 2.626 38.225 1.00 45.14 228 SER B C 1
ATOM 3346 O O . SER B 1 228 ? 5.656 3.435 39.032 1.00 45.30 228 SER B O 1
#

Secondary structure (DSSP, 8-state):
-HHHHHHHHHHHHHHHHHHS-GGG--HHHHHHHHTS-HHHHHHH-SSHHHHHHHHHHHHHHHHHHHT---S-S-HHHHHHH--HHHHHHHHTHHHHHH---HHHHS-HHHHHHHHHHHHHHHHHHHHHHT-SS--HHHHHHHHHHHHHHHHHHHHHHTT--S-HHHHHHHHHHHHHH--TGGGG----HHHHHHHHTS-TTSHHHHHHHHHHHHHT-/-HHHHHHHHHHHHHHS-GGG--HHHHHHHHTS-HHHHHHH-SSHHHHHHHHHHHHHHHHHHHT---S-S-HHHHHHH--HHHHHHHHTHHHHHH---HHHHHHHHHHHHHHHHHHHHHHT-SS--HHHHHHHHHHHHHHHHHHHHHHTT--S-HHHHHHHHHHHHHH--HHHHH----HHHHHHSTTS---HHHHHHHHHHHH-

Foldseek 3Di:
DVVVLLVLLLVLLLQVLLVAPLVPDDLCNS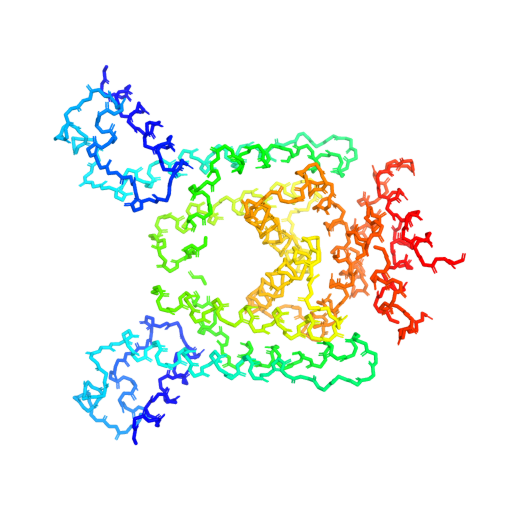CVSSVHDSVVSCVNPVDSLRSNLSNLLVLLVQLLVLLDFDLDAAVLVRQLSNVVNLVSCVSRVNNLLNLCCPPVNDDPSNNVSVVVSLVSNVVSVCVSLVHDDDDPLRSCLSSVLSVVLSVLSSVCSPPVPDPVSVSSSVSSLVSLVSCVSCVPDVVVVSSVVSVVRADCPHPNVVVVVVVCVVVVD/DLVLLLVLLLQVLLVAPLVPDDLCNSCVSSVHDSVVVCVNPVDDVRSVLSNLLVLLVVLLVLLDFDLDAAPLVRQLSNVVNLVSCVSRVNNLLNLCPVSSVVSVVVSLVSNVVSVCVSLVHDDDDPLRSCLSSVLSVVLSVLSSVCSPPVPDPPSVVSSVSSLVSLVSVVSLVPDVVVVSVVVNCVRPPCPSNVVVVVCVVVVD